Protein AF-0000000080679335 (afdb_homodimer)

Radius of gyration: 24.08 Å; Cα contacts (8 Å, |Δi|>4): 1060; chains: 2; bounding box: 49×74×48 Å

InterPro domains:
  IPR001087 GDSL lipase/esterase [PF00657] (2-169)
  IPR036514 SGNH hydrolase superfamily [G3DSA:3.40.50.1110] (1-248)

Solvent-accessible surface area (backbone atoms only — not comparable to full-atom values): 25135 Å² total; per-residue (Å²): 64,39,37,40,10,13,41,78,51,6,68,8,35,49,69,65,77,92,53,30,39,57,34,41,58,33,26,26,58,38,26,61,60,49,36,40,57,76,66,60,51,91,47,80,46,58,46,7,13,51,48,10,18,23,39,43,18,28,77,47,26,68,83,44,51,1,33,38,35,35,51,51,50,44,60,71,71,49,78,72,65,63,90,64,34,40,36,37,38,35,50,46,36,67,62,42,56,71,74,70,46,78,54,61,64,58,46,48,50,32,42,50,50,42,54,48,52,53,44,66,66,46,80,46,28,37,41,36,38,38,44,66,68,74,56,34,70,24,29,44,34,64,69,37,92,59,22,69,61,48,21,52,51,46,41,50,53,47,50,50,50,43,55,50,46,49,45,51,54,64,31,74,89,76,5,53,49,65,74,26,76,59,41,46,73,45,82,44,68,46,43,65,45,46,51,63,53,33,67,87,28,38,57,70,51,45,55,69,77,84,36,65,79,71,57,90,73,52,72,80,40,30,30,21,39,40,47,78,33,47,13,21,56,37,23,44,48,43,19,53,51,52,50,53,52,58,71,75,96,63,38,36,38,11,13,40,78,50,6,66,9,34,48,69,66,76,93,54,29,38,57,33,40,57,33,26,27,57,37,25,61,60,47,36,40,57,77,66,62,48,93,48,80,45,58,47,6,13,52,49,10,17,24,39,42,18,28,76,46,28,69,82,44,51,1,31,37,34,34,50,52,50,44,59,71,72,49,79,71,64,64,90,66,34,42,37,37,37,36,50,46,36,67,61,41,55,70,72,70,48,76,56,61,64,58,45,49,49,31,44,49,52,42,54,49,52,54,43,67,66,48,79,47,29,37,40,37,39,38,44,69,69,75,56,36,71,24,28,44,33,65,69,37,92,60,23,69,61,49,21,52,51,48,43,50,53,48,50,50,47,44,53,51,47,50,45,51,55,63,32,72,91,75,5,54,49,64,75,27,79,60,41,45,74,45,79,45,67,47,43,66,45,46,50,64,53,32,68,88,27,38,56,68,52,45,55,68,79,83,36,65,80,71,56,91,72,50,70,80,41,30,30,20,40,40,47,77,33,49,13,20,57,36,23,46,46,42,18,51,50,52,52,53,54,58,70,77,97

Nearest PDB structures (foldseek):
  8a26-assembly1_A  TM=7.299E-01  e=2.353E-10  Legionella pneumophila str. Corby
  8h09-assembly2_B  TM=7.704E-01  e=4.390E-09  Vibrio alginolyticus
  8h0b-assembly2_B  TM=7.743E-01  e=4.924E-09  Vibrio alginolyticus
  2o14-assembly1_A  TM=6.508E-01  e=1.582E-03  Bacillus subtilis
  1tml-assembly1_A  TM=4.093E-01  e=1.161E+00  Thermobifida fusca

Structure (mmCIF, N/CA/C/O backbone):
data_AF-0000000080679335-model_v1
#
loop_
_entity.id
_entity.type
_entity.pdbx_description
1 polymer 'SGNH hydrolase-type esterase domain-containing protein'
#
loop_
_atom_site.group_PDB
_atom_site.id
_atom_site.type_symbol
_atom_site.label_atom_id
_atom_site.label_alt_id
_atom_site.label_comp_id
_atom_site.label_asym_id
_atom_site.label_entity_id
_atom_site.label_seq_id
_atom_site.pdbx_PDB_ins_code
_atom_site.Cartn_x
_atom_site.Cartn_y
_atom_site.Cartn_z
_atom_site.occupancy
_atom_site.B_iso_or_equiv
_atom_site.auth_seq_id
_atom_site.auth_comp_id
_atom_site.auth_asym_id
_atom_site.auth_atom_id
_atom_site.pdbx_PDB_model_num
ATOM 1 N N . MET A 1 1 ? -13.797 -15.359 -1.542 1 93.44 1 MET A N 1
ATOM 2 C CA . MET A 1 1 ? -12.633 -15.484 -2.408 1 93.44 1 MET A CA 1
ATOM 3 C C . MET A 1 1 ? -11.359 -15.672 -1.584 1 93.44 1 MET A C 1
ATOM 5 O O . MET A 1 1 ? -11.133 -14.953 -0.614 1 93.44 1 MET A O 1
ATOM 9 N N . VAL A 1 2 ? -10.617 -16.672 -2.004 1 93.31 2 VAL A N 1
ATOM 10 C CA . VAL A 1 2 ? -9.344 -16.953 -1.358 1 93.31 2 VAL A CA 1
ATOM 11 C C . VAL A 1 2 ? -8.211 -16.891 -2.387 1 93.31 2 VAL A C 1
ATOM 13 O O . VAL A 1 2 ? -8.336 -17.453 -3.48 1 93.31 2 VAL A O 1
ATOM 16 N N . VAL A 1 3 ? -7.137 -16.203 -1.982 1 95.5 3 VAL A N 1
ATOM 17 C CA . VAL A 1 3 ? -6.039 -16 -2.922 1 95.5 3 VAL A CA 1
ATOM 18 C C . VAL A 1 3 ? -4.734 -16.531 -2.311 1 95.5 3 VAL A C 1
ATOM 20 O O . VAL A 1 3 ? -4.473 -16.312 -1.125 1 95.5 3 VAL A O 1
ATOM 23 N N . PHE A 1 4 ? -3.971 -17.219 -3.129 1 95.44 4 PHE A N 1
ATOM 24 C CA . PHE A 1 4 ? -2.623 -17.656 -2.783 1 95.44 4 PHE A CA 1
ATOM 25 C C . PHE A 1 4 ? -1.606 -17.125 -3.781 1 95.44 4 PHE A C 1
ATOM 27 O O . PHE A 1 4 ? -1.922 -16.938 -4.961 1 95.44 4 PHE A O 1
ATOM 34 N N . GLY A 1 5 ? -0.437 -16.891 -3.168 1 95.62 5 GLY A N 1
ATOM 35 C CA . GLY A 1 5 ? 0.541 -16.406 -4.129 1 95.62 5 GLY A CA 1
ATOM 36 C C . GLY A 1 5 ? 1.777 -15.82 -3.48 1 95.62 5 GLY A C 1
ATOM 37 O O . GLY A 1 5 ? 2.074 -16.109 -2.318 1 95.62 5 GLY A O 1
ATOM 38 N N . ASP A 1 6 ? 2.5 -15.086 -4.312 1 95 6 ASP A N 1
ATOM 39 C CA . ASP A 1 6 ? 3.754 -14.484 -3.875 1 95 6 ASP A CA 1
ATOM 40 C C . ASP A 1 6 ? 3.646 -12.961 -3.83 1 95 6 ASP A C 1
ATOM 42 O O . ASP A 1 6 ? 2.611 -12.422 -3.438 1 95 6 ASP A O 1
ATOM 46 N N . SER A 1 7 ? 4.73 -12.219 -4.188 1 94.69 7 SER A N 1
ATOM 47 C CA . SER A 1 7 ? 4.797 -10.766 -4.094 1 94.69 7 SER A CA 1
ATOM 48 C C . SER A 1 7 ? 3.748 -10.109 -4.984 1 94.69 7 SER A C 1
ATOM 50 O O . SER A 1 7 ? 3.252 -9.023 -4.668 1 94.69 7 SER A O 1
ATOM 52 N N . LEU A 1 8 ? 3.441 -10.773 -6.055 1 95.5 8 LEU A N 1
ATOM 53 C CA . LEU A 1 8 ? 2.48 -10.211 -6.996 1 95.5 8 LEU A CA 1
ATOM 54 C C . LEU A 1 8 ? 1.104 -10.078 -6.352 1 95.5 8 LEU A C 1
ATOM 56 O O . LEU A 1 8 ? 0.37 -9.125 -6.633 1 95.5 8 LEU A O 1
ATOM 60 N N . SER A 1 9 ? 0.766 -11 -5.469 1 96.69 9 SER A N 1
ATOM 61 C CA . SER A 1 9 ? -0.589 -11.102 -4.938 1 96.69 9 SER A CA 1
ATOM 62 C C . SER A 1 9 ? -0.661 -10.594 -3.502 1 96.69 9 SER A C 1
ATOM 64 O O . SER A 1 9 ? -1.751 -10.398 -2.959 1 96.69 9 SER A O 1
ATOM 66 N N . ASP A 1 10 ? 0.49 -10.359 -2.877 1 96.38 10 ASP A N 1
ATOM 67 C CA . ASP A 1 10 ? 0.544 -9.914 -1.486 1 96.38 10 ASP A CA 1
ATOM 68 C C . ASP A 1 10 ? -0.109 -8.547 -1.318 1 96.38 10 ASP A C 1
ATOM 70 O O . ASP A 1 10 ? 0.301 -7.574 -1.957 1 96.38 10 ASP A O 1
ATOM 74 N N . ASP A 1 11 ? -1.099 -8.492 -0.482 1 95.25 11 ASP A N 1
ATOM 75 C CA . ASP A 1 11 ? -1.809 -7.227 -0.311 1 95.25 11 ASP A CA 1
ATOM 76 C C . ASP A 1 11 ? -1.47 -6.582 1.032 1 95.25 11 ASP A C 1
ATOM 78 O O . ASP A 1 11 ? -2.168 -5.672 1.485 1 95.25 11 ASP A O 1
ATOM 82 N N . GLY A 1 12 ? -0.423 -7.062 1.676 1 94.38 12 GLY A N 1
ATOM 83 C CA . GLY A 1 12 ? 0.046 -6.449 2.906 1 94.38 12 GLY A CA 1
ATOM 84 C C . GLY A 1 12 ? -0.64 -6.992 4.145 1 94.38 12 GLY A C 1
ATOM 85 O O . GLY A 1 12 ? -1.147 -8.117 4.137 1 94.38 12 GLY A O 1
ATOM 86 N N . VAL A 1 13 ? -0.563 -6.156 5.242 1 92.94 13 VAL A N 1
ATOM 87 C CA . VAL A 1 13 ? -1.019 -6.59 6.555 1 92.94 13 VAL A CA 1
ATOM 88 C C . VAL A 1 13 ? -2.301 -5.852 6.93 1 92.94 13 VAL A C 1
ATOM 90 O O . VAL A 1 13 ? -2.453 -4.664 6.625 1 92.94 13 VAL A O 1
ATOM 93 N N . GLU A 1 14 ? -3.188 -6.535 7.496 1 88.38 14 GLU A N 1
ATOM 94 C CA . GLU A 1 14 ? -4.344 -5.91 8.133 1 88.38 14 GLU A CA 1
ATOM 95 C C . GLU A 1 14 ? -4.125 -5.746 9.633 1 88.38 14 GLU A C 1
ATOM 97 O O . GLU A 1 14 ? -3.566 -6.633 10.289 1 88.38 14 GLU A O 1
ATOM 102 N N . ALA A 1 15 ? -4.551 -4.602 10.109 1 88.56 15 ALA A N 1
ATOM 103 C CA . ALA A 1 15 ? -4.316 -4.328 11.531 1 88.56 15 ALA A CA 1
ATOM 104 C C . ALA A 1 15 ? -5.113 -5.289 12.406 1 88.56 15 ALA A C 1
ATOM 106 O O . ALA A 1 15 ? -4.695 -5.613 13.523 1 88.56 15 ALA A O 1
ATOM 107 N N . GLU A 1 16 ? -6.324 -5.629 11.852 1 80 16 GLU A N 1
ATOM 108 C CA . GLU A 1 16 ? -7.172 -6.543 12.617 1 80 16 GLU A CA 1
ATOM 109 C C . GLU A 1 16 ? -7.402 -7.844 11.852 1 80 16 GLU A C 1
ATOM 111 O O . GLU A 1 16 ? -7.355 -7.863 1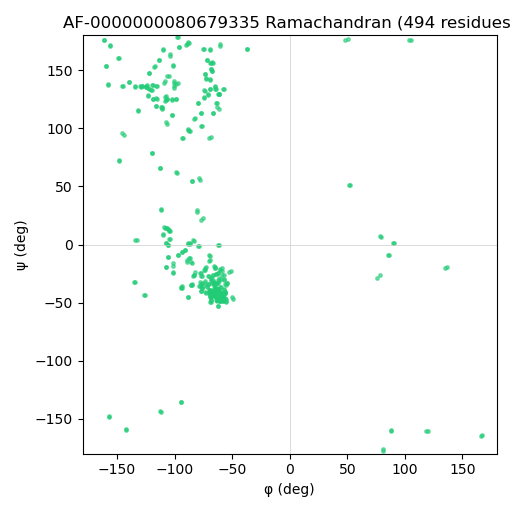0.617 1 80 16 GLU A O 1
ATOM 116 N N . GLY A 1 17 ? -7.648 -8.836 12.578 1 73 17 GLY A N 1
ATOM 117 C CA . GLY A 1 17 ? -7.93 -10.125 11.977 1 73 17 GLY A CA 1
ATOM 118 C C . GLY A 1 17 ? -6.676 -10.875 11.562 1 73 17 GLY A C 1
ATOM 119 O O . GLY A 1 17 ? -5.57 -10.531 11.984 1 73 17 GLY A O 1
ATOM 120 N N . GLU A 1 18 ? -6.867 -11.992 10.953 1 69.19 18 GLU A N 1
ATOM 121 C CA . GLU A 1 18 ? -5.75 -12.805 10.477 1 69.19 18 GLU A CA 1
ATOM 122 C C . GLU A 1 18 ? -5.344 -12.391 9.062 1 69.19 18 GLU A C 1
ATOM 124 O O . GLU A 1 18 ? -6.164 -12.406 8.141 1 69.19 18 GLU A O 1
ATOM 129 N N . SER A 1 19 ? -4.32 -11.609 9.047 1 74.5 19 SER A N 1
ATOM 130 C CA . SER A 1 19 ? -3.82 -11.258 7.723 1 74.5 19 SER A CA 1
ATOM 131 C C . SER A 1 19 ? -2.51 -11.977 7.418 1 74.5 19 SER A C 1
ATOM 133 O O . SER A 1 19 ? -1.817 -12.43 8.336 1 74.5 19 SER A O 1
ATOM 135 N N . HIS A 1 20 ? -2.463 -12.242 6.281 1 85.25 20 HIS A N 1
ATOM 136 C CA . HIS A 1 20 ? -1.22 -12.773 5.738 1 85.25 20 HIS A CA 1
ATOM 137 C C . HIS A 1 20 ? -0.472 -11.719 4.934 1 85.25 20 HIS A C 1
ATOM 139 O O . HIS A 1 20 ? -0.961 -10.594 4.77 1 85.25 20 HIS A O 1
ATOM 145 N N . GLY A 1 21 ? 0.753 -11.938 4.707 1 91.19 21 GLY A N 1
ATOM 146 C CA . GLY A 1 21 ? 1.54 -11.062 3.854 1 91.19 21 GLY A CA 1
ATOM 147 C C . GLY A 1 21 ? 2.49 -10.172 4.633 1 91.19 21 GLY A C 1
ATOM 148 O O . GLY A 1 21 ? 2.418 -10.102 5.859 1 91.19 21 GLY A O 1
ATOM 149 N N . PHE A 1 22 ? 3.244 -9.453 3.895 1 93.5 22 PHE A N 1
ATOM 150 C CA . PHE A 1 22 ? 4.23 -8.555 4.48 1 93.5 22 PHE A CA 1
ATOM 151 C C . PHE A 1 22 ? 4.066 -7.141 3.941 1 93.5 22 PHE A C 1
ATOM 153 O O . PHE A 1 22 ? 4.168 -6.172 4.691 1 93.5 22 PHE A O 1
ATOM 160 N N . LEU A 1 23 ? 3.867 -7.035 2.709 1 91.69 23 LEU A N 1
ATOM 161 C CA . LEU A 1 23 ? 3.91 -5.73 2.055 1 91.69 23 LEU A CA 1
ATOM 162 C C . LEU A 1 23 ? 3.129 -5.754 0.746 1 91.69 23 LEU A C 1
ATOM 164 O O . LEU A 1 23 ? 3.195 -6.73 -0.004 1 91.69 23 LEU A O 1
ATOM 168 N N . ARG A 1 24 ? 2.404 -4.672 0.555 1 90.75 24 ARG A N 1
ATOM 169 C CA . ARG A 1 24 ? 1.824 -4.438 -0.763 1 90.75 24 ARG A CA 1
ATOM 170 C C . ARG A 1 24 ? 2.875 -3.924 -1.741 1 90.75 24 ARG A C 1
ATOM 172 O O . ARG A 1 24 ? 3.217 -2.74 -1.729 1 90.75 24 ARG A O 1
ATOM 179 N N . ASN A 1 25 ? 3.387 -4.738 -2.592 1 92.81 25 ASN A N 1
ATOM 180 C CA . ASN A 1 25 ? 4.43 -4.375 -3.545 1 92.81 25 ASN A CA 1
ATOM 181 C C . ASN A 1 25 ? 3.859 -3.607 -4.734 1 92.81 25 ASN A C 1
ATOM 183 O O . ASN A 1 25 ? 4.023 -4.023 -5.883 1 92.81 25 ASN A O 1
ATOM 187 N N . CYS A 1 26 ? 3.203 -2.559 -4.465 1 95.31 26 CYS A N 1
ATOM 188 C CA . CYS A 1 26 ? 2.496 -1.779 -5.473 1 95.31 26 CYS A CA 1
ATOM 189 C C . CYS A 1 26 ? 2.24 -0.358 -4.984 1 95.31 26 CYS A C 1
ATOM 191 O O . CYS A 1 26 ? 2.266 -0.096 -3.783 1 95.31 26 CYS A O 1
ATOM 193 N N . ASN A 1 27 ? 2.102 0.609 -5.871 1 94.56 27 ASN A N 1
ATOM 194 C CA . ASN A 1 27 ? 1.777 1.986 -5.512 1 94.56 27 ASN A CA 1
ATOM 195 C C . ASN A 1 27 ? 0.286 2.156 -5.234 1 94.56 27 ASN A C 1
ATOM 197 O O . ASN A 1 27 ? -0.171 3.26 -4.93 1 94.56 27 ASN A O 1
ATOM 201 N N . GLY A 1 28 ? -0.479 1.169 -5.348 1 93.94 28 GLY A N 1
ATOM 202 C CA . GLY A 1 28 ? -1.907 1.095 -5.086 1 93.94 28 GLY A CA 1
ATOM 203 C C . GLY A 1 28 ? -2.387 -0.313 -4.789 1 93.94 28 GLY A C 1
ATOM 204 O O . GLY A 1 28 ? -1.673 -1.099 -4.16 1 93.94 28 GLY A O 1
ATOM 205 N N . LYS A 1 29 ? -3.578 -0.566 -5.16 1 94.5 29 LYS A N 1
ATOM 206 C CA . LYS A 1 29 ? -4.133 -1.896 -4.934 1 94.5 29 LYS A CA 1
ATOM 207 C C . LYS A 1 29 ? -3.443 -2.939 -5.809 1 94.5 29 LYS A C 1
ATOM 209 O O . LYS A 1 29 ? -2.951 -2.619 -6.891 1 94.5 29 LYS A O 1
ATOM 214 N N . VAL A 1 30 ? -3.398 -4.156 -5.328 1 96.56 30 VAL A N 1
ATOM 215 C CA . VAL A 1 30 ? -2.965 -5.281 -6.152 1 96.56 30 VAL A CA 1
ATOM 216 C C . VAL A 1 30 ? -4.18 -5.996 -6.734 1 96.56 30 VAL A C 1
ATOM 218 O O . VAL A 1 30 ? -5.312 -5.75 -6.312 1 96.56 30 VAL A O 1
ATOM 221 N N . TRP A 1 31 ? -3.969 -6.895 -7.652 1 97.31 31 TRP A N 1
ATOM 222 C CA . TRP A 1 31 ? -5.027 -7.434 -8.492 1 97.31 31 TRP A CA 1
ATOM 223 C C . TRP A 1 31 ? -6.078 -8.156 -7.656 1 97.31 31 TRP A C 1
ATOM 225 O O . TRP A 1 31 ? -7.277 -8.07 -7.941 1 97.31 31 TRP A O 1
ATOM 235 N N . PRO A 1 32 ? -5.703 -8.914 -6.559 1 97.19 32 PRO A N 1
ATOM 236 C CA . PRO A 1 32 ? -6.766 -9.578 -5.797 1 97.19 32 PRO A CA 1
ATOM 237 C C . PRO A 1 32 ? -7.77 -8.586 -5.211 1 97.19 32 PRO A C 1
ATOM 239 O O . PRO A 1 32 ? -8.961 -8.891 -5.133 1 97.19 32 PRO A O 1
ATOM 242 N N . GLU A 1 33 ? -7.254 -7.445 -4.785 1 95.5 33 GLU A N 1
ATOM 243 C CA . GLU A 1 33 ? -8.141 -6.438 -4.207 1 95.5 33 GLU A CA 1
ATOM 244 C C . GLU A 1 33 ? -9.141 -5.926 -5.242 1 95.5 33 GLU A C 1
ATOM 246 O O . GLU A 1 33 ? -10.32 -5.754 -4.934 1 95.5 33 GLU A O 1
ATOM 251 N N . TYR A 1 34 ? -8.664 -5.703 -6.422 1 96.81 34 TYR A N 1
ATOM 252 C CA . TYR A 1 34 ? -9.547 -5.273 -7.5 1 96.81 34 TYR A CA 1
ATOM 253 C C . TYR A 1 34 ? -10.578 -6.352 -7.824 1 96.81 34 TYR A C 1
ATOM 255 O O . TYR A 1 34 ? -11.758 -6.055 -8 1 96.81 34 TYR A O 1
ATOM 263 N N . VAL A 1 35 ? -10.117 -7.594 -7.918 1 97.69 35 VAL A N 1
ATOM 264 C CA . VAL A 1 35 ? -11.008 -8.703 -8.258 1 97.69 35 VAL A CA 1
ATOM 265 C C . VAL A 1 35 ? -12.102 -8.828 -7.203 1 97.69 35 VAL A C 1
ATOM 267 O O . VAL A 1 35 ? -13.281 -8.945 -7.535 1 97.69 35 VAL A O 1
ATOM 270 N N . ALA A 1 36 ? -11.695 -8.828 -5.961 1 96.12 36 ALA A N 1
ATOM 271 C CA . ALA A 1 36 ? -12.656 -8.945 -4.863 1 96.12 36 ALA A CA 1
ATOM 272 C C . ALA A 1 36 ? -13.711 -7.848 -4.938 1 96.12 36 ALA A C 1
ATOM 274 O O . ALA A 1 36 ? -14.898 -8.102 -4.719 1 96.12 36 ALA A O 1
ATOM 275 N N . ASN A 1 37 ? -13.273 -6.637 -5.242 1 94.44 37 ASN A N 1
ATOM 276 C CA . ASN A 1 37 ? -14.188 -5.504 -5.34 1 94.44 37 ASN A CA 1
ATOM 277 C C . ASN A 1 37 ? -15.125 -5.645 -6.535 1 94.44 37 ASN A C 1
ATOM 279 O O . ASN A 1 37 ? -16.328 -5.426 -6.406 1 94.44 37 ASN A O 1
ATOM 283 N N . MET A 1 38 ? -14.586 -5.969 -7.684 1 96.56 38 MET A N 1
ATOM 284 C CA . MET A 1 38 ? -15.367 -6.066 -8.914 1 96.56 38 MET A CA 1
ATOM 285 C C . MET A 1 38 ? -16.422 -7.16 -8.797 1 96.56 38 MET A C 1
ATOM 287 O O . MET A 1 38 ? -17.516 -7.027 -9.344 1 96.56 38 MET A O 1
ATOM 291 N N . LEU A 1 39 ? -16.062 -8.203 -8.062 1 96.06 39 LEU A N 1
ATOM 292 C CA . LEU A 1 39 ? -16.984 -9.328 -7.918 1 96.06 39 LEU A CA 1
ATOM 293 C C . LEU A 1 39 ? -17.875 -9.141 -6.691 1 96.06 39 LEU A C 1
ATOM 295 O O . LEU A 1 39 ? -18.75 -9.961 -6.434 1 96.06 39 LEU A O 1
ATOM 299 N N . GLU A 1 40 ? -17.594 -8.094 -5.957 1 94.06 40 GLU A N 1
ATOM 300 C CA . GLU A 1 40 ? -18.328 -7.832 -4.727 1 94.06 40 GLU A CA 1
ATOM 301 C C . GLU A 1 40 ? -18.344 -9.055 -3.818 1 94.06 40 GLU A C 1
ATOM 303 O O . GLU A 1 40 ? -19.406 -9.484 -3.355 1 94.06 40 GLU A O 1
ATOM 308 N N . CYS A 1 41 ? -17.172 -9.57 -3.598 1 92.06 41 CYS A N 1
ATOM 309 C CA . CYS A 1 41 ? -17.031 -10.766 -2.766 1 92.06 41 CYS A CA 1
ATOM 310 C C . CYS A 1 41 ? -17.453 -10.477 -1.332 1 92.06 41 CYS A C 1
ATOM 312 O O . CYS A 1 41 ? -17.109 -9.445 -0.768 1 92.06 41 CYS A O 1
ATOM 314 N N . GLU A 1 42 ? -18.25 -11.383 -0.767 1 88.81 42 GLU A N 1
ATOM 315 C CA . GLU A 1 42 ? -18.688 -11.25 0.62 1 88.81 42 GLU A CA 1
ATOM 316 C C . GLU A 1 42 ? -17.516 -11.383 1.583 1 88.81 42 GLU A C 1
ATOM 318 O O . GLU A 1 42 ? -17.438 -10.656 2.578 1 88.81 42 GLU A O 1
ATOM 323 N N . ARG A 1 43 ? -16.703 -12.383 1.188 1 90.06 43 ARG A N 1
ATOM 324 C CA . ARG A 1 43 ? -15.492 -12.625 1.978 1 90.06 43 ARG A CA 1
ATOM 325 C C . ARG A 1 43 ? -14.258 -12.688 1.087 1 90.06 43 ARG A C 1
ATOM 327 O O . ARG A 1 43 ? -14.305 -13.25 -0.009 1 90.06 43 ARG A O 1
ATOM 334 N N . TYR A 1 44 ? -13.211 -12.016 1.564 1 91.94 44 TYR A N 1
ATOM 335 C CA . TYR A 1 44 ? -11.938 -11.969 0.864 1 91.94 44 TYR A CA 1
ATOM 336 C C . TYR A 1 44 ? -10.781 -12.281 1.809 1 91.94 44 TYR A C 1
ATOM 338 O O . TYR A 1 44 ? -10.578 -11.578 2.801 1 91.94 44 TYR A O 1
ATOM 346 N N . LEU A 1 45 ? -10.117 -13.445 1.479 1 91.44 45 LEU A N 1
ATOM 347 C CA . LEU A 1 45 ? -8.938 -13.852 2.244 1 91.44 45 LEU A CA 1
ATOM 348 C C . LEU A 1 45 ? -7.707 -13.922 1.352 1 91.44 45 LEU A C 1
ATOM 350 O O . LEU A 1 45 ? -7.723 -14.594 0.319 1 91.44 45 LEU A O 1
ATOM 354 N N . ASN A 1 46 ? -6.711 -13.227 1.748 1 94.75 46 ASN A N 1
ATOM 355 C CA . ASN A 1 46 ? -5.445 -13.242 1.026 1 94.75 46 ASN A CA 1
ATOM 356 C C . ASN A 1 46 ? -4.348 -13.93 1.838 1 94.75 46 ASN A C 1
ATOM 358 O O . ASN A 1 46 ? -3.982 -13.453 2.916 1 94.75 46 ASN A O 1
ATOM 362 N N . TYR A 1 47 ? -3.84 -15 1.294 1 93.94 47 TYR A N 1
ATOM 363 C CA . TYR A 1 47 ? -2.82 -15.781 1.983 1 93.94 47 TYR A CA 1
ATOM 364 C C . TYR A 1 47 ? -1.442 -15.539 1.379 1 93.94 47 TYR A C 1
ATOM 366 O O . TYR A 1 47 ? -0.463 -16.172 1.773 1 93.94 47 TYR A O 1
ATOM 374 N N . ALA A 1 48 ? -1.356 -14.641 0.447 1 95.69 48 ALA A N 1
ATOM 375 C CA . ALA A 1 48 ? -0.109 -14.445 -0.287 1 95.69 48 ALA A CA 1
ATOM 376 C C . ALA A 1 48 ? 0.933 -13.742 0.578 1 95.69 48 ALA A C 1
ATOM 378 O O . ALA A 1 48 ? 0.593 -12.883 1.396 1 95.69 48 ALA A O 1
ATOM 379 N N . TYR A 1 49 ? 2.199 -14.109 0.352 1 95.75 49 TYR A N 1
ATOM 380 C CA . TYR A 1 49 ? 3.334 -13.5 1.037 1 95.75 49 TYR A CA 1
ATOM 381 C C . TYR A 1 49 ? 4.387 -13.039 0.04 1 95.75 49 TYR A C 1
ATOM 383 O O . TYR A 1 49 ? 4.715 -13.75 -0.909 1 95.75 49 TYR A O 1
ATOM 391 N N . SER A 1 50 ? 4.875 -11.852 0.318 1 95.25 50 SER A N 1
ATOM 392 C CA . SER A 1 50 ? 6.047 -11.414 -0.432 1 95.25 50 SER A CA 1
ATOM 393 C C . SER A 1 50 ? 7.234 -12.336 -0.193 1 95.25 50 SER A C 1
ATOM 395 O O . SER A 1 50 ? 7.543 -12.68 0.951 1 95.25 50 SER A O 1
ATOM 397 N N . GLY A 1 51 ? 7.863 -12.805 -1.302 1 92.88 51 GLY A N 1
ATOM 398 C CA . GLY A 1 51 ? 9.023 -13.672 -1.214 1 92.88 51 GLY A CA 1
ATOM 399 C C . GLY A 1 51 ? 8.664 -15.148 -1.189 1 92.88 51 GLY A C 1
ATOM 400 O O . GLY A 1 51 ? 9.547 -16 -1.154 1 92.88 51 GLY A O 1
ATOM 401 N N . ALA A 1 52 ? 7.414 -15.438 -1.268 1 94.38 52 ALA A N 1
ATOM 402 C CA . ALA A 1 52 ? 6.973 -16.828 -1.196 1 94.38 52 ALA A CA 1
ATOM 403 C C . ALA A 1 52 ? 7.543 -17.641 -2.354 1 94.38 52 ALA A C 1
ATOM 405 O O . ALA A 1 52 ? 7.414 -17.266 -3.516 1 94.38 52 ALA A O 1
ATOM 406 N N . LYS A 1 53 ? 8.141 -18.766 -2.014 1 92.81 53 LYS A N 1
ATOM 407 C CA . LYS A 1 53 ? 8.523 -19.75 -3.012 1 92.81 53 LYS A CA 1
ATOM 408 C C . LYS A 1 53 ? 7.379 -20.734 -3.291 1 92.81 53 LYS A C 1
ATOM 410 O O . LYS A 1 53 ? 6.312 -20.625 -2.68 1 92.81 53 LYS A O 1
ATOM 415 N N . SER A 1 54 ? 7.562 -21.578 -4.242 1 92.94 54 SER A N 1
ATOM 416 C CA . SER A 1 54 ? 6.512 -22.531 -4.629 1 92.94 54 SER A CA 1
ATOM 417 C C . SER A 1 54 ? 6.254 -23.547 -3.527 1 92.94 54 SER A C 1
ATOM 419 O O . SER A 1 54 ? 5.141 -24.062 -3.398 1 92.94 54 SER A O 1
ATOM 421 N N . GLY A 1 55 ? 7.254 -23.797 -2.711 1 92.06 55 GLY A N 1
ATOM 422 C CA . GLY A 1 55 ? 7.164 -24.812 -1.676 1 92.06 55 GLY A CA 1
ATOM 423 C C . GLY A 1 55 ? 6.734 -24.25 -0.33 1 92.06 55 GLY A C 1
ATOM 424 O O . GLY A 1 55 ? 5.809 -23.453 -0.254 1 92.06 55 GLY A O 1
ATOM 425 N N . ILE A 1 56 ? 7.445 -24.703 0.708 1 93.88 56 ILE A N 1
ATOM 426 C CA . ILE A 1 56 ? 7.09 -24.359 2.078 1 93.88 56 ILE A CA 1
ATOM 427 C C . ILE A 1 56 ? 7.719 -23.016 2.447 1 93.88 56 ILE A C 1
ATOM 429 O O . ILE A 1 56 ? 7.094 -22.188 3.125 1 93.88 56 ILE A O 1
ATOM 433 N N . GLY A 1 57 ? 8.844 -22.75 1.947 1 92.38 57 GLY A N 1
ATOM 434 C CA . GLY A 1 57 ? 9.656 -21.672 2.459 1 92.38 57 GLY A CA 1
ATOM 435 C C . GLY A 1 57 ? 9.523 -20.391 1.654 1 92.38 57 GLY A C 1
ATOM 436 O O . GLY A 1 57 ? 8.773 -20.344 0.678 1 92.38 57 GLY A O 1
ATOM 437 N N . ASN A 1 58 ? 10.266 -19.391 2.16 1 93.38 58 ASN A N 1
ATOM 438 C CA . ASN A 1 58 ? 10.406 -18.062 1.583 1 93.38 58 ASN A CA 1
ATOM 439 C C . ASN A 1 58 ? 11.812 -17.844 1.019 1 93.38 58 ASN A C 1
ATOM 441 O O . ASN A 1 58 ? 12.711 -18.641 1.252 1 93.38 58 ASN A O 1
ATOM 445 N N . PHE A 1 59 ? 11.961 -16.812 0.292 1 91.75 59 PHE A N 1
ATOM 446 C CA . PHE A 1 59 ? 13.266 -16.5 -0.271 1 91.75 59 PHE A CA 1
ATOM 447 C C . PHE A 1 59 ? 14.289 -16.266 0.833 1 91.75 59 PHE A C 1
ATOM 449 O O . PHE A 1 59 ? 15.461 -16.625 0.683 1 91.75 59 PHE A O 1
ATOM 456 N N . TYR A 1 60 ? 13.773 -15.789 1.99 1 93.06 60 TYR A N 1
ATOM 457 C CA . TYR A 1 60 ? 14.703 -15.328 3.02 1 93.06 60 TYR A CA 1
ATOM 458 C C . TYR A 1 60 ? 14.758 -16.312 4.18 1 93.06 60 TYR A C 1
ATOM 460 O O . TYR A 1 60 ? 15.664 -16.266 5.012 1 93.06 60 TYR A O 1
ATOM 468 N N . PHE A 1 61 ? 13.766 -17.141 4.289 1 93.06 61 PHE A N 1
ATOM 469 C CA . PHE A 1 61 ? 13.711 -18.156 5.344 1 93.06 61 PHE A CA 1
ATOM 470 C C . PHE A 1 61 ? 12.969 -19.391 4.871 1 93.06 61 PHE A C 1
ATOM 472 O O . PHE A 1 61 ? 12.109 -19.312 3.992 1 93.06 61 PHE A O 1
ATOM 479 N N . ASP A 1 62 ? 13.148 -20.484 5.492 1 91.75 62 ASP A N 1
ATOM 480 C CA . ASP A 1 62 ? 12.742 -21.75 4.898 1 91.75 62 ASP A CA 1
ATOM 481 C C . ASP A 1 62 ? 11.5 -22.312 5.602 1 91.75 62 ASP A C 1
ATOM 483 O O . ASP A 1 62 ? 10.898 -23.281 5.133 1 91.75 62 ASP A O 1
ATOM 487 N N . SER A 1 63 ? 10.961 -21.656 6.543 1 93.19 63 SER A N 1
ATOM 488 C CA . SER A 1 63 ? 10.078 -22.359 7.473 1 93.19 63 SER A CA 1
ATOM 489 C C . SER A 1 63 ? 8.617 -22.109 7.141 1 93.19 63 SER A C 1
ATOM 491 O O . SER A 1 63 ? 7.738 -22.875 7.559 1 93.19 63 SER A O 1
ATOM 493 N N . PHE A 1 64 ? 8.344 -21 6.488 1 95.12 64 PHE A N 1
ATOM 494 C CA . PHE A 1 64 ? 6.934 -20.734 6.234 1 95.12 64 PHE A CA 1
ATOM 495 C C . PHE A 1 64 ? 6.766 -19.719 5.117 1 95.12 64 PHE A C 1
ATOM 497 O O . PHE A 1 64 ? 7.75 -19.281 4.516 1 95.12 64 PHE A O 1
ATOM 504 N N . SER A 1 65 ? 5.508 -19.469 4.75 1 95 65 SER A N 1
ATOM 505 C CA . SER A 1 65 ? 4.965 -18.406 3.906 1 95 65 SER A CA 1
ATOM 506 C C . SER A 1 65 ? 5.027 -18.781 2.432 1 95 65 SER A C 1
ATOM 508 O O . SER A 1 65 ? 4.523 -18.047 1.575 1 95 65 SER A O 1
ATOM 510 N N . GLY A 1 66 ? 5.742 -19.938 2.066 1 94.94 66 GLY A N 1
ATOM 511 C CA . GLY A 1 66 ? 5.652 -20.391 0.684 1 94.94 66 GLY A CA 1
ATOM 512 C C . GLY A 1 66 ? 4.234 -20.734 0.257 1 94.94 66 GLY A C 1
ATOM 513 O O . GLY A 1 66 ? 3.328 -20.781 1.089 1 94.94 66 GLY A O 1
ATOM 514 N N . VAL A 1 67 ? 4.035 -20.969 -1.018 1 95.06 67 VAL A N 1
ATOM 515 C CA . VAL A 1 67 ? 2.686 -21.188 -1.534 1 95.06 67 VAL A CA 1
ATOM 516 C C . VAL A 1 67 ? 2.113 -22.484 -0.983 1 95.06 67 VAL A C 1
ATOM 518 O O . VAL A 1 67 ? 0.944 -22.547 -0.592 1 95.06 67 VAL A O 1
ATOM 521 N N . GLN A 1 68 ? 2.926 -23.5 -0.936 1 93.88 68 GLN A N 1
ATOM 522 C CA . GLN A 1 68 ? 2.463 -24.766 -0.35 1 93.88 68 GLN A CA 1
ATOM 523 C C . GLN A 1 68 ? 2.09 -24.578 1.119 1 93.88 68 GLN A C 1
ATOM 525 O O . GLN A 1 68 ? 1.089 -25.125 1.584 1 93.88 68 GLN A O 1
ATOM 530 N N . TRP A 1 69 ? 2.908 -23.859 1.849 1 94.56 69 TRP A N 1
ATOM 531 C CA . TRP A 1 69 ? 2.611 -23.562 3.248 1 94.56 69 TRP A CA 1
ATOM 532 C C . TRP A 1 69 ? 1.277 -22.844 3.385 1 94.56 69 TRP A C 1
ATOM 534 O O . TRP A 1 69 ? 0.485 -23.141 4.277 1 94.56 69 TRP A O 1
ATOM 544 N N . GLN A 1 70 ? 1.047 -21.844 2.504 1 94.31 70 GLN A N 1
ATOM 545 C CA . GLN A 1 70 ? -0.195 -21.078 2.506 1 94.31 70 GLN A CA 1
ATOM 546 C C . GLN A 1 70 ? -1.406 -21.984 2.371 1 94.31 70 GLN A C 1
ATOM 548 O O . GLN A 1 70 ? -2.369 -21.875 3.133 1 94.31 70 GLN A O 1
ATOM 553 N N . ILE A 1 71 ? -1.346 -22.875 1.49 1 91.75 71 ILE A N 1
ATOM 554 C CA . ILE A 1 71 ? -2.451 -23.797 1.228 1 91.75 71 ILE A CA 1
ATOM 555 C C . ILE A 1 71 ? -2.654 -24.719 2.428 1 91.75 71 ILE A C 1
ATOM 557 O O . ILE A 1 71 ? -3.787 -24.953 2.854 1 91.75 71 ILE A O 1
ATOM 561 N N . ASN A 1 72 ? -1.502 -25.188 2.943 1 90.88 72 ASN A N 1
ATOM 562 C CA . ASN A 1 72 ? -1.598 -26.031 4.129 1 90.88 72 ASN A CA 1
ATOM 563 C C . ASN A 1 72 ? -2.289 -25.312 5.281 1 90.88 72 ASN A C 1
ATOM 565 O O . ASN A 1 72 ? -3.121 -25.891 5.977 1 90.88 72 ASN A O 1
ATOM 569 N N . GLN A 1 73 ? -1.955 -24.094 5.43 1 90.19 73 GLN A N 1
ATOM 570 C CA . GLN A 1 73 ? -2.576 -23.297 6.48 1 90.19 73 GLN A CA 1
ATOM 571 C C . GLN A 1 73 ? -4.07 -23.125 6.23 1 90.19 73 GLN A C 1
ATOM 573 O O . GLN A 1 73 ? -4.875 -23.219 7.16 1 90.19 73 GLN A O 1
ATOM 578 N N . PHE A 1 74 ? -4.379 -22.844 5.035 1 88.88 74 PHE A N 1
ATOM 579 C CA . PHE A 1 74 ? -5.777 -22.656 4.656 1 88.88 74 PHE A CA 1
ATOM 580 C C . PHE A 1 74 ? -6.578 -23.938 4.906 1 88.88 74 PHE A C 1
ATOM 582 O O . PHE A 1 74 ? -7.672 -23.875 5.473 1 88.88 74 PHE A O 1
ATOM 589 N N . LEU A 1 75 ? -6.031 -25.016 4.488 1 84.5 75 LEU A N 1
ATOM 590 C CA . LEU A 1 75 ? -6.734 -26.297 4.598 1 84.5 75 LEU A CA 1
ATOM 591 C C . LEU A 1 75 ? -6.867 -26.719 6.055 1 84.5 75 LEU A C 1
ATOM 593 O O . LEU A 1 75 ? -7.836 -27.391 6.426 1 84.5 75 LEU A O 1
ATOM 597 N N . THR A 1 76 ? -5.961 -26.312 6.84 1 83.19 76 THR A N 1
ATOM 598 C CA . THR A 1 76 ? -6.004 -26.641 8.258 1 83.19 76 THR A CA 1
ATOM 599 C C . THR A 1 76 ? -7.031 -25.781 8.984 1 83.19 76 THR A C 1
ATOM 601 O O . THR A 1 76 ? -7.73 -26.25 9.883 1 83.19 76 THR A O 1
ATOM 604 N N . ASN A 1 77 ? -7.121 -24.531 8.586 1 76.06 77 ASN A N 1
ATOM 605 C CA . ASN A 1 77 ? -7.934 -23.578 9.328 1 76.06 77 ASN A CA 1
ATOM 606 C C . ASN A 1 77 ? -9.352 -23.484 8.766 1 76.06 77 ASN A C 1
ATOM 608 O O . ASN A 1 77 ? -10.258 -23 9.438 1 76.06 77 ASN A O 1
ATOM 612 N N . ASN A 1 78 ? -9.469 -23.609 7.434 1 64.75 78 ASN A N 1
ATOM 613 C CA . ASN A 1 78 ? -10.75 -23.281 6.812 1 64.75 78 ASN A CA 1
ATOM 614 C C . ASN A 1 78 ? -11.422 -24.531 6.242 1 64.75 78 ASN A C 1
ATOM 616 O O . ASN A 1 78 ? -11.523 -24.688 5.023 1 64.75 78 ASN A O 1
ATOM 620 N N . LYS A 1 79 ? -11.805 -25.438 7.117 1 56.22 79 LYS A N 1
ATOM 621 C CA . LYS A 1 79 ? -12.531 -26.625 6.691 1 56.22 79 LYS A CA 1
ATOM 622 C C . LYS A 1 79 ? -13.836 -26.25 5.988 1 56.22 79 LYS A C 1
ATOM 624 O O . LYS A 1 79 ? -14.438 -27.078 5.305 1 56.22 79 LYS A O 1
ATOM 629 N N . PHE A 1 80 ? -14.258 -25.047 6.316 1 55.44 80 PHE A N 1
ATOM 630 C CA . PHE A 1 80 ? -15.609 -24.875 5.785 1 55.44 80 PHE A CA 1
ATOM 631 C C . PHE A 1 80 ? -15.656 -23.703 4.809 1 55.44 80 PHE A C 1
ATOM 633 O O . PHE A 1 80 ? -15.461 -22.562 5.203 1 55.44 80 PHE A O 1
ATOM 640 N N . LEU A 1 81 ? -15.172 -23.969 3.547 1 62.59 81 LEU A N 1
ATOM 641 C CA . LEU A 1 81 ? -15.391 -22.984 2.5 1 62.59 81 LEU A CA 1
ATOM 642 C C . LEU A 1 81 ? -16.875 -22.844 2.195 1 62.59 81 LEU A C 1
ATOM 644 O O . LEU A 1 81 ? -17.656 -23.781 2.381 1 62.59 81 LEU A O 1
ATOM 648 N N . SER A 1 82 ? -17.312 -21.625 2.059 1 64.31 82 SER A N 1
ATOM 649 C CA . SER A 1 82 ? -18.672 -21.328 1.633 1 64.31 82 SER A CA 1
ATOM 650 C C . SER A 1 82 ? -19.141 -22.328 0.57 1 64.31 82 SER A C 1
ATOM 652 O O . SER A 1 82 ? -18.344 -23.094 0.035 1 64.31 82 SER A O 1
ATOM 654 N N . ASP A 1 83 ? -20.422 -22.25 0.343 1 69.56 83 ASP A N 1
ATOM 655 C CA . ASP A 1 83 ? -21.094 -23.156 -0.582 1 69.56 83 ASP A CA 1
ATOM 656 C C . ASP A 1 83 ? -20.531 -23.016 -1.996 1 69.56 83 ASP A C 1
ATOM 658 O O . ASP A 1 83 ? -20.578 -23.969 -2.787 1 69.56 83 ASP A O 1
ATOM 662 N N . ASP A 1 84 ? -19.875 -21.828 -2.295 1 83.31 84 ASP A N 1
ATOM 663 C CA . ASP A 1 84 ? -19.328 -21.703 -3.645 1 83.31 84 ASP A CA 1
ATOM 664 C C . ASP A 1 84 ? -18.062 -20.844 -3.648 1 83.31 84 ASP A C 1
ATOM 666 O O . ASP A 1 84 ? -18.031 -19.766 -4.238 1 83.31 84 ASP A O 1
ATOM 670 N N . PRO A 1 85 ? -17.016 -21.438 -3.121 1 89 85 PRO A N 1
ATOM 671 C CA . PRO A 1 85 ? -15.797 -20.641 -2.992 1 89 85 PRO A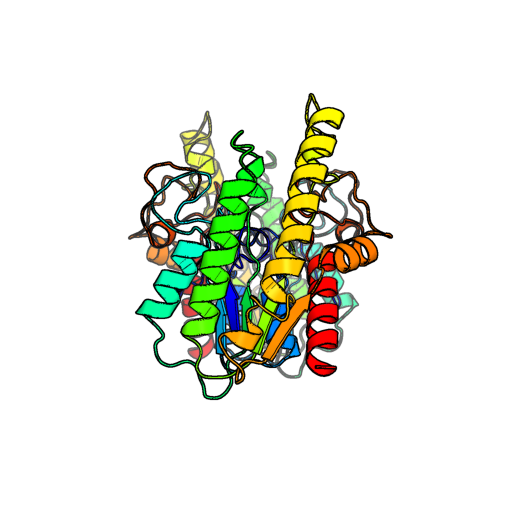 CA 1
ATOM 672 C C . PRO A 1 85 ? -15.109 -20.391 -4.332 1 89 85 PRO A C 1
ATOM 674 O O . PRO A 1 85 ? -15.164 -21.25 -5.223 1 89 85 PRO A O 1
ATOM 677 N N . LEU A 1 86 ? -14.555 -19.203 -4.469 1 93.81 86 LEU A N 1
ATOM 678 C CA . LEU A 1 86 ? -13.609 -18.875 -5.531 1 93.81 86 LEU A CA 1
ATOM 679 C C . LEU A 1 86 ? -12.18 -18.875 -5.004 1 93.81 86 LEU A C 1
ATOM 681 O O . LEU A 1 86 ? -11.82 -18.031 -4.18 1 93.81 86 LEU A O 1
ATOM 685 N N . VAL A 1 87 ? -11.445 -19.859 -5.469 1 93.5 87 VAL A N 1
ATOM 686 C CA . VAL A 1 87 ? -10.039 -19.953 -5.09 1 93.5 87 VAL A CA 1
ATOM 687 C C . VAL A 1 87 ? -9.156 -19.578 -6.273 1 93.5 87 VAL A C 1
ATOM 689 O O . VAL A 1 87 ? -9.289 -20.141 -7.363 1 93.5 87 VAL A O 1
ATOM 692 N N . ILE A 1 88 ? -8.32 -18.625 -6.047 1 95.81 88 ILE A N 1
ATOM 693 C CA . ILE A 1 88 ? -7.379 -18.219 -7.09 1 95.81 88 ILE A CA 1
ATOM 694 C C . ILE A 1 88 ? -5.949 -18.5 -6.633 1 95.81 88 ILE A C 1
ATOM 696 O O . ILE A 1 88 ? -5.492 -17.953 -5.625 1 95.81 88 ILE A O 1
ATOM 700 N N . LEU A 1 89 ? -5.312 -19.328 -7.371 1 94.56 89 LEU A N 1
ATOM 701 C CA . LEU A 1 89 ? -3.951 -19.75 -7.062 1 94.56 89 LEU A CA 1
ATOM 702 C C . LEU A 1 89 ? -2.955 -19.125 -8.031 1 94.56 89 LEU A C 1
ATOM 704 O O . LEU A 1 89 ? -2.904 -19.516 -9.203 1 94.56 89 LEU A O 1
ATOM 708 N N . GLN A 1 90 ? -2.281 -18.188 -7.52 1 91.44 90 GLN A N 1
ATOM 709 C CA . GLN A 1 90 ? -1.085 -17.734 -8.211 1 91.44 90 GLN A CA 1
ATOM 710 C C . GLN A 1 90 ? 0.142 -18.531 -7.797 1 91.44 90 GLN A C 1
ATOM 712 O O . GLN A 1 90 ? 0.578 -18.453 -6.645 1 91.44 90 GLN A O 1
ATOM 717 N N . THR A 1 91 ? 0.581 -19.484 -8.477 1 74.25 91 THR A N 1
ATOM 718 C CA . THR A 1 91 ? 1.468 -20.594 -8.141 1 74.25 91 THR A CA 1
ATOM 719 C C . THR A 1 91 ? 2.842 -20.078 -7.719 1 74.25 91 THR A C 1
ATOM 7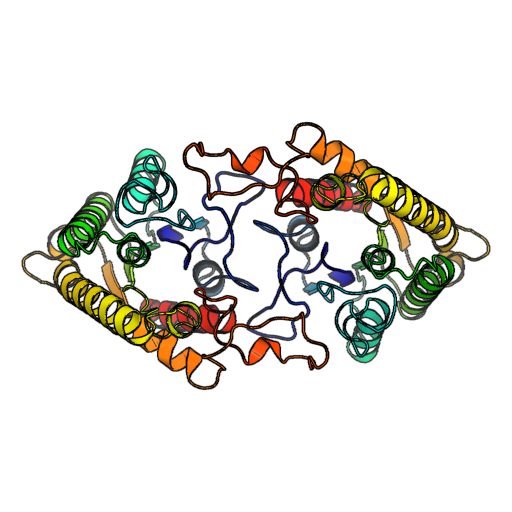21 O O . THR A 1 91 ? 3.582 -20.766 -7.02 1 74.25 91 THR A O 1
ATOM 724 N N . GLY A 1 92 ? 3.08 -18.922 -7.703 1 70.38 92 GLY A N 1
ATOM 725 C CA . GLY A 1 92 ? 4.426 -18.516 -7.344 1 70.38 92 GLY A CA 1
ATOM 726 C C . GLY A 1 92 ? 5.504 -19.234 -8.125 1 70.38 92 GLY A C 1
ATOM 727 O O . GLY A 1 92 ? 5.203 -20.109 -8.945 1 70.38 92 GLY A O 1
ATOM 728 N N . GLY A 1 93 ? 6.898 -18.922 -7.965 1 67.19 93 GLY A N 1
ATOM 729 C CA . GLY A 1 93 ? 7.961 -19.688 -8.602 1 67.19 93 GLY A CA 1
ATOM 730 C C . GLY A 1 93 ? 9.016 -18.797 -9.242 1 67.19 93 GLY A C 1
ATOM 731 O O . GLY A 1 93 ? 10.18 -19.203 -9.367 1 67.19 93 GLY A O 1
ATOM 732 N N . THR A 1 94 ? 8.539 -17.672 -9.43 1 80.94 94 THR A N 1
ATOM 733 C CA . THR A 1 94 ? 9.508 -16.797 -10.078 1 80.94 94 THR A CA 1
ATOM 734 C C . THR A 1 94 ? 10.719 -16.562 -9.18 1 80.94 94 THR A C 1
ATOM 736 O O . THR A 1 94 ? 11.867 -16.656 -9.633 1 80.94 94 THR A O 1
ATOM 739 N N . ILE A 1 95 ? 10.398 -16.438 -7.961 1 86.06 95 ILE A N 1
ATOM 740 C CA . ILE A 1 95 ? 11.477 -16.109 -7.031 1 86.06 95 ILE A CA 1
ATOM 741 C C . ILE A 1 95 ? 12.352 -17.344 -6.797 1 86.06 95 ILE A C 1
ATOM 743 O O . ILE A 1 95 ? 13.5 -17.219 -6.367 1 86.06 95 ILE A O 1
ATOM 747 N N . ASP A 1 96 ? 11.789 -18.562 -7.051 1 87.56 96 ASP A N 1
ATOM 748 C CA . ASP A 1 96 ? 12.578 -19.781 -6.973 1 87.56 96 ASP A CA 1
ATOM 749 C C . ASP A 1 96 ? 13.781 -19.719 -7.906 1 87.56 96 ASP A C 1
ATOM 751 O O . ASP A 1 96 ? 14.836 -20.281 -7.613 1 87.56 96 ASP A O 1
ATOM 755 N N . PHE A 1 97 ? 13.594 -19.016 -8.93 1 84.94 97 PHE A N 1
ATOM 756 C CA . PHE A 1 97 ? 14.594 -19.031 -10 1 84.94 97 PHE A CA 1
ATOM 757 C C . PHE A 1 97 ? 15.648 -17.969 -9.766 1 84.94 97 PHE A C 1
ATOM 759 O O . PHE A 1 97 ? 16.688 -17.953 -10.438 1 84.94 97 PHE A O 1
ATOM 766 N N . PHE A 1 98 ? 15.398 -17 -8.859 1 77.38 98 PHE A N 1
ATOM 767 C CA . PHE A 1 98 ? 16.375 -15.969 -8.547 1 77.38 98 PHE A CA 1
ATOM 768 C C . PHE A 1 98 ? 17.484 -16.516 -7.648 1 77.38 98 PHE A C 1
ATOM 770 O O . PHE A 1 98 ? 18.625 -16.062 -7.695 1 77.38 98 PHE A O 1
ATOM 777 N N . GLY A 1 99 ? 17.156 -17.5 -6.719 1 65.69 99 GLY A N 1
ATOM 778 C CA . GLY A 1 99 ? 18.094 -18.016 -5.734 1 65.69 99 GLY A CA 1
ATOM 779 C C . GLY A 1 99 ? 19.047 -19.062 -6.301 1 65.69 99 GLY A C 1
ATOM 780 O O . GLY A 1 99 ? 19.734 -19.75 -5.555 1 65.69 99 GLY A O 1
ATOM 781 N N . GLY A 1 100 ? 19.328 -18.984 -7.602 1 62.06 100 GLY A N 1
ATOM 782 C CA . GLY A 1 100 ? 20.297 -19.906 -8.172 1 62.06 100 GLY A CA 1
ATOM 783 C C . GLY A 1 100 ? 19.734 -21.281 -8.43 1 62.06 100 GLY A C 1
ATOM 784 O O . GLY A 1 100 ? 20.344 -22.094 -9.125 1 62.06 100 GLY A O 1
ATOM 785 N N . ASP A 1 101 ? 18.672 -21.609 -7.605 1 58.94 101 ASP A N 1
ATOM 786 C CA . ASP A 1 101 ? 18.141 -22.953 -7.781 1 58.94 101 ASP A CA 1
ATOM 787 C C . ASP A 1 101 ? 17.438 -23.094 -9.133 1 58.94 101 ASP A C 1
ATOM 789 O O . ASP A 1 101 ? 16.5 -22.344 -9.43 1 58.94 101 ASP A O 1
ATOM 793 N N . SER A 1 102 ? 18.109 -23.516 -10.109 1 63.09 102 SER A N 1
ATOM 794 C CA . SER A 1 102 ? 17.672 -23.734 -11.484 1 63.09 102 SER A CA 1
ATOM 795 C C . SER A 1 102 ? 16.859 -25.016 -11.617 1 63.09 102 SER A C 1
ATOM 797 O O . SER A 1 102 ? 16.578 -25.469 -12.727 1 63.09 102 SER A O 1
ATOM 799 N N . ASN A 1 103 ? 16.359 -25.359 -10.391 1 76.5 103 ASN A N 1
ATOM 800 C CA . ASN A 1 103 ? 15.695 -26.656 -10.586 1 76.5 103 ASN A CA 1
ATOM 801 C C . ASN A 1 103 ? 14.203 -26.484 -10.875 1 76.5 103 ASN A C 1
ATOM 803 O O . ASN A 1 103 ? 13.383 -26.5 -9.953 1 76.5 103 ASN A O 1
ATOM 807 N N . VAL A 1 104 ? 13.844 -26.391 -12.141 1 85.88 104 VAL A N 1
ATOM 808 C CA . VAL A 1 104 ? 12.484 -26.219 -12.656 1 85.88 104 VAL A CA 1
ATOM 809 C C . VAL A 1 104 ? 11.633 -27.422 -12.258 1 85.88 104 VAL A C 1
ATOM 811 O O . VAL A 1 104 ? 10.438 -27.281 -11.984 1 85.88 104 VAL A O 1
ATOM 814 N N . THR A 1 105 ? 12.305 -28.562 -12.008 1 89.44 105 THR A N 1
ATOM 815 C CA . THR A 1 105 ? 11.594 -29.797 -11.68 1 89.44 105 THR A CA 1
ATOM 816 C C . THR A 1 105 ? 10.945 -29.688 -10.297 1 89.44 105 THR A C 1
ATOM 818 O O . THR A 1 105 ? 9.781 -30.047 -10.125 1 89.44 105 THR A O 1
ATOM 821 N N . GLU A 1 106 ? 11.695 -29.203 -9.406 1 88.81 106 GLU A N 1
ATOM 822 C CA . GLU A 1 106 ? 11.164 -29.062 -8.055 1 88.81 106 GLU A CA 1
ATOM 823 C C . GLU A 1 106 ? 10 -28.078 -8.023 1 88.81 106 GLU A C 1
ATOM 825 O O . GLU A 1 106 ? 9.008 -28.312 -7.332 1 88.81 106 GLU A O 1
ATOM 830 N N . VAL A 1 107 ? 10.148 -27.016 -8.719 1 91.06 107 VAL A N 1
ATOM 831 C CA . VAL A 1 107 ? 9.102 -26 -8.773 1 91.06 107 VAL A CA 1
ATOM 832 C C . VAL A 1 107 ? 7.832 -26.594 -9.367 1 91.06 107 VAL A C 1
ATOM 834 O O . VAL A 1 107 ? 6.738 -26.406 -8.828 1 91.06 107 VAL A O 1
ATOM 837 N N . ILE A 1 108 ? 7.977 -27.359 -10.375 1 90.38 108 ILE A N 1
ATOM 838 C CA . ILE A 1 108 ? 6.852 -28 -11.055 1 90.38 108 ILE A CA 1
ATOM 839 C C . ILE A 1 108 ? 6.184 -29 -10.117 1 90.38 108 ILE A C 1
ATOM 841 O O . ILE A 1 108 ? 4.953 -29.062 -10.047 1 90.38 108 ILE A O 1
ATOM 845 N N . GLU A 1 109 ? 6.98 -29.719 -9.438 1 91.31 109 GLU A N 1
ATOM 846 C CA . GLU A 1 109 ? 6.449 -30.703 -8.484 1 91.31 109 GLU A CA 1
ATOM 847 C C . GLU A 1 109 ? 5.664 -30.016 -7.375 1 91.31 109 GLU A C 1
ATOM 849 O O . GLU A 1 109 ? 4.598 -30.5 -6.977 1 91.31 109 GLU A O 1
ATOM 854 N N . ASN A 1 110 ? 6.242 -28.984 -6.875 1 91.56 110 ASN A N 1
ATOM 855 C CA . ASN A 1 110 ? 5.547 -28.219 -5.844 1 91.56 110 ASN A CA 1
ATOM 856 C C . ASN A 1 110 ? 4.199 -27.703 -6.34 1 91.56 110 ASN A C 1
ATOM 858 O O . ASN A 1 110 ? 3.193 -27.812 -5.637 1 91.56 110 ASN A O 1
ATOM 862 N N . ILE A 1 111 ? 4.172 -27.172 -7.523 1 90.69 111 ILE A N 1
ATOM 863 C CA . ILE A 1 111 ? 2.963 -26.625 -8.117 1 90.69 111 ILE A CA 1
ATOM 864 C C . ILE A 1 111 ? 1.928 -27.734 -8.305 1 90.69 111 ILE A C 1
ATOM 866 O O . ILE A 1 111 ? 0.755 -27.562 -7.969 1 90.69 111 ILE A O 1
ATOM 870 N N . GLN A 1 112 ? 2.369 -28.828 -8.781 1 90.38 112 GLN A N 1
ATOM 871 C CA . GLN A 1 112 ? 1.478 -29.969 -8.992 1 90.38 112 GLN A CA 1
ATOM 872 C C . GLN A 1 112 ? 0.858 -30.422 -7.676 1 90.38 112 GLN A C 1
ATOM 874 O O . GLN A 1 112 ? -0.352 -30.656 -7.598 1 90.38 112 GLN A O 1
ATOM 879 N N . GLN A 1 113 ? 1.707 -30.547 -6.719 1 90.06 113 GLN A N 1
ATOM 880 C CA . GLN A 1 113 ? 1.228 -30.984 -5.414 1 90.06 113 GLN A CA 1
ATOM 881 C C . GLN A 1 113 ? 0.216 -30 -4.84 1 90.06 113 GLN A C 1
ATOM 883 O O . GLN A 1 113 ? -0.799 -30.391 -4.27 1 90.06 113 GLN A O 1
ATOM 888 N N . THR A 1 114 ? 0.524 -28.797 -4.992 1 90.81 114 THR A N 1
ATOM 889 C CA . THR A 1 114 ? -0.345 -27.75 -4.477 1 90.81 114 THR A CA 1
ATOM 890 C C . THR A 1 114 ? -1.708 -27.781 -5.16 1 90.81 114 THR A C 1
ATOM 892 O O . THR A 1 114 ? -2.746 -27.75 -4.496 1 90.81 114 THR A O 1
ATOM 895 N N . ILE A 1 115 ? -1.721 -27.859 -6.43 1 90.25 115 ILE A N 1
ATOM 896 C CA . ILE A 1 115 ? -2.961 -27.891 -7.195 1 90.25 115 ILE A CA 1
ATOM 897 C C . ILE A 1 115 ? -3.752 -29.156 -6.828 1 90.25 115 ILE A C 1
ATOM 899 O O . ILE A 1 115 ? -4.973 -29.094 -6.648 1 90.25 115 ILE A O 1
ATOM 903 N N . GLN A 1 116 ? -3.078 -30.219 -6.668 1 88.19 116 GLN A N 1
ATOM 904 C CA . GLN A 1 116 ? -3.734 -31.469 -6.281 1 88.19 116 GLN A CA 1
ATOM 905 C C . GLN A 1 116 ? -4.375 -31.344 -4.902 1 88.19 116 GLN A C 1
ATOM 907 O O . GLN A 1 116 ? -5.523 -31.734 -4.707 1 88.19 116 GLN A O 1
ATOM 912 N N . ASN A 1 117 ? -3.668 -30.781 -3.963 1 87 117 ASN A N 1
ATOM 913 C CA . ASN A 1 117 ? -4.172 -30.641 -2.6 1 87 117 ASN A CA 1
ATOM 914 C C . ASN A 1 117 ? -5.418 -29.75 -2.555 1 87 117 ASN A C 1
ATOM 916 O O . ASN A 1 117 ? -6.406 -30.109 -1.906 1 87 117 ASN A O 1
ATOM 920 N N . VAL A 1 118 ? -5.371 -28.672 -3.25 1 87.12 118 VAL A N 1
ATOM 921 C CA . VAL A 1 118 ? -6.508 -27.766 -3.266 1 87.12 118 VAL A CA 1
ATOM 922 C C . VAL A 1 118 ? -7.703 -28.438 -3.932 1 87.12 118 VAL A C 1
ATOM 924 O O . VAL A 1 118 ? -8.828 -28.359 -3.432 1 87.12 118 VAL A O 1
ATOM 927 N N . THR A 1 119 ? -7.449 -29.141 -5.016 1 86.12 119 THR A N 1
ATOM 928 C CA . THR A 1 119 ? -8.5 -29.797 -5.789 1 86.12 119 THR A CA 1
ATOM 929 C C . THR A 1 119 ? -9.18 -30.875 -4.961 1 86.12 119 THR A C 1
ATOM 931 O O . THR A 1 119 ? -10.406 -31 -4.98 1 86.12 119 THR A O 1
ATOM 934 N N . GLN A 1 120 ? -8.406 -31.547 -4.242 1 83.12 120 GLN A N 1
ATOM 935 C CA . GLN A 1 120 ? -8.938 -32.656 -3.475 1 83.12 120 GLN A CA 1
ATOM 936 C C . GLN A 1 120 ? -9.695 -32.188 -2.244 1 83.12 120 GLN A C 1
ATOM 938 O O . GLN A 1 120 ? -10.609 -32.844 -1.765 1 83.12 120 GLN A O 1
ATOM 943 N N . THR A 1 121 ? -9.375 -31.125 -1.77 1 81.12 121 THR A N 1
ATOM 944 C CA . THR A 1 121 ? -9.961 -30.641 -0.521 1 81.12 121 THR A CA 1
ATOM 945 C C . THR A 1 121 ? -11.266 -29.906 -0.782 1 81.12 121 THR A C 1
ATOM 947 O O . THR A 1 121 ? -12.188 -29.953 0.032 1 81.12 121 THR A O 1
ATOM 950 N N . LEU A 1 122 ? -11.32 -29.219 -1.896 1 81.56 122 LEU A N 1
ATOM 951 C CA . LEU A 1 122 ? -12.539 -28.484 -2.211 1 81.56 122 LEU A CA 1
ATOM 952 C C . LEU A 1 122 ? -13.648 -29.422 -2.654 1 81.56 122 LEU A C 1
ATOM 954 O O . LEU A 1 122 ? -13.43 -30.297 -3.498 1 81.56 122 LEU A O 1
ATOM 958 N N . SER A 1 123 ? -14.789 -29.297 -1.989 1 80.44 123 SER A N 1
ATOM 959 C CA . SER A 1 123 ? -15.922 -30.125 -2.373 1 80.44 123 SER A CA 1
ATOM 960 C C . SER A 1 123 ? -16.609 -29.578 -3.615 1 80.44 123 SER A C 1
ATOM 962 O O . SER A 1 123 ? -17.203 -30.328 -4.391 1 80.44 123 SER A O 1
ATOM 964 N N . SER A 1 124 ? -16.625 -28.266 -3.689 1 83.06 124 SER A N 1
ATOM 965 C CA . SER A 1 124 ? -17.219 -27.562 -4.824 1 83.06 124 SER A CA 1
ATOM 966 C C . SER A 1 124 ? -16.625 -26.172 -4.973 1 83.06 124 SER A C 1
ATOM 968 O O . SER A 1 124 ? -15.719 -25.797 -4.23 1 83.06 124 SER A O 1
ATOM 970 N N . GLY A 1 125 ? -17.016 -25.547 -6.164 1 89.12 125 GLY A N 1
ATOM 971 C CA . GLY A 1 125 ? -16.578 -24.172 -6.375 1 89.12 125 GLY A CA 1
ATOM 972 C C . GLY A 1 125 ? -15.719 -24 -7.617 1 89.12 125 GLY A C 1
ATOM 973 O O . GLY A 1 125 ? -15.82 -24.797 -8.555 1 89.12 125 GLY A O 1
ATOM 974 N N . THR A 1 126 ? -15.016 -22.906 -7.566 1 91.81 126 THR A N 1
ATOM 975 C CA . THR A 1 126 ? -14.203 -22.562 -8.719 1 91.81 126 THR A CA 1
ATOM 976 C C . THR A 1 126 ? -12.742 -22.406 -8.328 1 91.81 126 THR A C 1
ATOM 978 O O . THR A 1 126 ? -12.43 -21.719 -7.344 1 91.81 126 THR A O 1
ATOM 981 N N . LEU A 1 127 ? -11.914 -23.094 -9.062 1 92.25 127 LEU A N 1
ATOM 982 C CA . LEU A 1 127 ? -10.469 -22.953 -8.914 1 92.25 127 LEU A CA 1
ATOM 983 C C . LEU A 1 127 ? -9.867 -22.281 -10.148 1 92.25 127 LEU A C 1
ATOM 985 O O . LEU A 1 127 ? -9.961 -22.812 -11.258 1 92.25 127 LEU A O 1
ATOM 989 N N . VAL A 1 128 ? -9.297 -21.109 -9.914 1 94.62 128 VAL A N 1
ATOM 990 C CA . VAL A 1 128 ? -8.57 -20.422 -10.977 1 94.62 128 VAL A CA 1
ATOM 991 C C . VAL A 1 128 ? -7.07 -20.516 -10.719 1 94.62 128 VAL A C 1
ATOM 993 O O . VAL A 1 128 ? -6.598 -20.156 -9.641 1 94.62 128 VAL A O 1
ATOM 996 N N . VAL A 1 129 ? -6.398 -21.016 -11.711 1 94.25 129 VAL A N 1
ATOM 997 C CA . VAL A 1 129 ? -4.941 -21.078 -11.648 1 94.25 129 VAL A CA 1
ATOM 998 C C . VAL A 1 129 ? -4.34 -20.031 -12.586 1 94.25 129 VAL A C 1
ATOM 1000 O O . VAL A 1 129 ? -4.711 -19.969 -13.766 1 94.25 129 VAL A O 1
ATOM 1003 N N . LEU A 1 130 ? -3.445 -19.219 -12.031 1 95.56 130 LEU A N 1
ATOM 1004 C CA . LEU A 1 130 ? -2.768 -18.203 -12.844 1 95.56 130 LEU A CA 1
ATOM 1005 C C . LEU A 1 130 ? -1.364 -18.672 -13.219 1 95.56 130 LEU A C 1
ATOM 1007 O O . LEU A 1 130 ? -0.659 -19.266 -12.406 1 95.56 130 LEU A O 1
ATOM 1011 N N . SER A 1 131 ? -1.018 -18.375 -14.414 1 93.06 131 SER A N 1
ATOM 1012 C CA . SER A 1 131 ? 0.349 -18.672 -14.836 1 93.06 131 SER A CA 1
ATOM 1013 C C . SER A 1 131 ? 1.351 -17.766 -14.133 1 93.06 131 SER A C 1
ATOM 1015 O O . SER A 1 131 ? 0.964 -16.781 -13.508 1 93.06 131 SER A O 1
ATOM 1017 N N . LEU A 1 132 ? 2.611 -18.141 -14.266 1 91.94 132 LEU A N 1
ATOM 1018 C CA . LEU A 1 132 ? 3.672 -17.297 -13.734 1 91.94 132 LEU A CA 1
ATOM 1019 C C . LEU A 1 132 ? 3.867 -16.047 -14.602 1 91.94 132 LEU A C 1
ATOM 1021 O O . LEU A 1 132 ? 3.893 -16.156 -15.836 1 91.94 132 LEU A O 1
ATOM 1025 N N . LEU A 1 133 ? 3.926 -14.961 -13.93 1 91.5 133 LEU A N 1
ATOM 1026 C CA . LEU A 1 133 ? 4.246 -13.734 -14.648 1 91.5 133 LEU A CA 1
ATOM 1027 C C . LEU A 1 133 ? 5.703 -13.727 -15.094 1 91.5 133 LEU A C 1
ATOM 1029 O O . LEU A 1 133 ? 6.602 -14.016 -14.305 1 91.5 133 LEU A O 1
ATOM 1033 N N . ASP A 1 134 ? 5.902 -13.469 -16.344 1 91.31 134 ASP A N 1
ATOM 1034 C CA . ASP A 1 134 ? 7.258 -13.383 -16.875 1 91.31 134 ASP A CA 1
ATOM 1035 C C . ASP A 1 134 ? 7.91 -12.055 -16.5 1 91.31 134 ASP A C 1
ATOM 1037 O O . ASP A 1 134 ? 7.539 -11 -17.016 1 91.31 134 ASP A O 1
ATOM 1041 N N . VAL A 1 135 ? 8.953 -12.086 -15.664 1 89.62 135 VAL A N 1
ATOM 1042 C CA . VAL A 1 135 ? 9.617 -10.883 -15.18 1 89.62 135 VAL A CA 1
ATOM 1043 C C . VAL A 1 135 ? 10.953 -10.711 -15.898 1 89.62 135 VAL A C 1
ATOM 1045 O O . VAL A 1 135 ? 11.789 -9.898 -15.492 1 89.62 135 VAL A O 1
ATOM 1048 N N . SER A 1 136 ? 11.164 -11.484 -16.953 1 91.31 136 SER A N 1
ATOM 1049 C CA . SER A 1 136 ? 12.461 -11.508 -17.625 1 91.31 136 SER A CA 1
ATOM 1050 C C . SER A 1 136 ? 12.781 -10.156 -18.266 1 91.31 136 SER A C 1
ATOM 1052 O O . SER A 1 136 ? 13.938 -9.844 -18.531 1 91.31 136 SER A O 1
ATOM 1054 N N . ASN A 1 137 ? 11.711 -9.328 -18.5 1 89.81 137 ASN A N 1
ATOM 1055 C CA . ASN A 1 137 ? 11.914 -8.016 -19.094 1 89.81 137 ASN A CA 1
ATOM 1056 C C . ASN A 1 137 ? 11.703 -6.895 -18.094 1 89.81 137 ASN A C 1
ATOM 1058 O O . ASN A 1 137 ? 11.555 -5.73 -18.469 1 89.81 137 ASN A O 1
ATOM 1062 N N . SER A 1 138 ? 11.672 -7.234 -16.844 1 92.5 138 SER A N 1
ATOM 1063 C CA . SER A 1 138 ? 11.484 -6.23 -15.797 1 92.5 138 SER A CA 1
ATOM 1064 C C . SER A 1 138 ? 12.695 -5.316 -15.68 1 92.5 138 SER A C 1
ATOM 1066 O O . SER A 1 138 ? 13.805 -5.691 -16.078 1 92.5 138 SER A O 1
ATOM 1068 N N . PRO A 1 139 ? 12.5 -4.113 -15.164 1 94.56 139 PRO A N 1
ATOM 1069 C CA . PRO A 1 139 ? 13.625 -3.191 -14.969 1 94.56 139 PRO A CA 1
ATOM 1070 C C . PRO A 1 139 ? 14.75 -3.801 -14.141 1 94.56 139 PRO A C 1
ATOM 1072 O O . PRO A 1 139 ? 15.93 -3.514 -14.391 1 94.56 139 PRO A O 1
ATOM 1075 N N . GLY A 1 140 ? 14.438 -4.652 -13.203 1 92.62 140 GLY A N 1
ATOM 1076 C CA . GLY A 1 140 ? 15.445 -5.309 -12.383 1 92.62 140 GLY A CA 1
ATOM 1077 C C . GLY A 1 140 ? 16.375 -6.211 -13.18 1 92.62 140 GLY A C 1
ATOM 1078 O O . GLY A 1 140 ? 17.578 -6.246 -12.938 1 92.62 140 GLY A O 1
ATOM 1079 N N . VAL A 1 141 ? 15.82 -6.957 -14.102 1 91.31 141 VAL A N 1
ATOM 1080 C CA . VAL A 1 141 ? 16.625 -7.816 -14.969 1 91.31 141 VAL A CA 1
ATOM 1081 C C . VAL A 1 141 ? 17.438 -6.965 -15.93 1 91.31 141 VAL A C 1
ATOM 1083 O O . VAL A 1 141 ? 18.625 -7.23 -16.141 1 91.31 141 VAL A O 1
ATOM 1086 N N . GLN A 1 142 ? 16.828 -5.898 -16.422 1 92.19 142 GLN A N 1
ATOM 1087 C CA . GLN A 1 142 ? 17.5 -5.02 -17.391 1 92.19 142 GLN A CA 1
ATOM 1088 C C . GLN A 1 142 ? 18.672 -4.297 -16.734 1 92.19 142 GLN A C 1
ATOM 1090 O O . GLN A 1 142 ? 19.672 -4.008 -17.406 1 92.19 142 GLN A O 1
ATOM 1095 N N . ALA A 1 143 ? 18.609 -4.023 -15.492 1 91.56 143 ALA A N 1
ATOM 1096 C CA . ALA A 1 143 ? 19.625 -3.254 -14.781 1 91.56 143 ALA A CA 1
ATOM 1097 C C . ALA A 1 143 ? 20.734 -4.16 -14.258 1 91.56 143 ALA A C 1
ATOM 1099 O O . ALA A 1 143 ? 21.781 -3.682 -13.82 1 91.56 143 ALA A O 1
ATOM 1100 N N . ALA A 1 144 ? 20.5 -5.465 -14.297 1 89.44 144 ALA A N 1
ATOM 1101 C CA . ALA A 1 144 ? 21.469 -6.41 -13.766 1 89.44 144 ALA A CA 1
ATOM 1102 C C . ALA A 1 144 ? 22.75 -6.422 -14.609 1 89.44 144 ALA A C 1
ATOM 1104 O O . ALA A 1 144 ? 22.703 -6.117 -15.805 1 89.44 144 ALA A O 1
ATOM 1105 N N . GLN A 1 145 ? 23.906 -6.699 -13.969 1 89.31 145 GLN A N 1
ATOM 1106 C CA . GLN A 1 145 ? 25.188 -6.754 -14.68 1 89.31 145 GLN A CA 1
ATOM 1107 C C . GLN A 1 145 ? 25.125 -7.734 -15.844 1 89.31 145 GLN A C 1
ATOM 1109 O O . GLN A 1 145 ? 25.562 -7.41 -16.953 1 89.31 145 GLN A O 1
ATOM 1114 N N . ASP A 1 146 ? 24.641 -8.961 -15.641 1 90.12 146 ASP A N 1
ATOM 1115 C CA . ASP A 1 146 ? 24.453 -9.961 -16.688 1 90.12 146 ASP A CA 1
ATOM 1116 C C . ASP A 1 146 ? 23 -9.992 -17.172 1 90.12 146 ASP A C 1
ATOM 1118 O O . ASP A 1 146 ? 22.359 -11.047 -17.156 1 90.12 146 ASP A O 1
ATOM 1122 N N . SER A 1 147 ? 22.578 -8.898 -17.688 1 90.44 147 SER A N 1
ATOM 1123 C CA . SER A 1 147 ? 21.172 -8.695 -18.031 1 90.44 147 SER A CA 1
ATOM 1124 C C . SER A 1 147 ? 20.703 -9.719 -19.062 1 90.44 147 SER A C 1
ATOM 1126 O O . SER A 1 147 ? 19.672 -10.367 -18.875 1 90.44 147 SER A O 1
ATOM 1128 N N . GLU A 1 148 ? 21.453 -9.898 -20.125 1 92.06 148 GLU A N 1
ATOM 1129 C CA . GLU A 1 148 ? 21.062 -10.812 -21.203 1 92.06 148 GLU A CA 1
ATOM 1130 C C . GLU A 1 148 ? 20.984 -12.25 -20.703 1 92.06 148 GLU A C 1
ATOM 1132 O O . GLU A 1 148 ? 20.031 -12.969 -21 1 92.06 148 GLU A O 1
ATOM 1137 N N . GLY A 1 149 ? 21.953 -12.648 -19.969 1 90.94 149 GLY A N 1
ATOM 1138 C CA . GLY A 1 149 ? 21.969 -13.992 -19.422 1 90.94 149 GLY A CA 1
ATOM 1139 C C . GLY A 1 149 ? 20.828 -14.25 -18.453 1 90.94 149 GLY A C 1
ATOM 1140 O O . GLY A 1 149 ? 20.188 -15.312 -18.484 1 90.94 149 GLY A O 1
ATOM 1141 N N . LEU A 1 150 ? 20.609 -13.289 -17.656 1 89.69 150 LEU A N 1
ATOM 1142 C CA . LEU A 1 150 ? 19.531 -13.406 -16.672 1 89.69 150 LEU A CA 1
ATOM 1143 C C . LEU A 1 150 ? 18.172 -13.438 -17.359 1 89.69 150 LEU A C 1
ATOM 1145 O O . LEU A 1 150 ? 17.297 -14.219 -16.984 1 89.69 150 LEU A O 1
ATOM 1149 N N . GLN A 1 151 ? 18.016 -12.609 -18.312 1 92.75 151 GLN A N 1
ATOM 1150 C CA . GLN A 1 151 ? 16.781 -12.555 -19.078 1 92.75 151 GLN A CA 1
ATOM 1151 C C . GLN A 1 151 ? 16.469 -13.898 -19.734 1 92.75 151 GLN A C 1
ATOM 1153 O O . GLN A 1 151 ? 15.352 -14.398 -19.656 1 92.75 151 GLN A O 1
ATOM 1158 N N . GLU A 1 152 ? 17.422 -14.445 -20.375 1 92.69 152 GLU A N 1
ATOM 1159 C CA . GLU A 1 152 ? 17.266 -15.727 -21.047 1 92.69 152 GLU A CA 1
ATOM 1160 C C . GLU A 1 152 ? 16.969 -16.844 -20.062 1 92.69 152 GLU A C 1
ATOM 1162 O O . GLU A 1 152 ? 16.078 -17.672 -20.297 1 92.69 152 GLU A O 1
ATOM 1167 N N . LYS A 1 153 ? 17.688 -16.844 -19.016 1 89.69 153 LYS A N 1
ATOM 1168 C CA . LYS A 1 153 ? 17.5 -17.875 -18 1 89.69 153 LYS A CA 1
ATOM 1169 C C . LYS A 1 153 ? 16.094 -17.812 -17.391 1 89.69 153 LYS A C 1
ATOM 1171 O O . LYS A 1 153 ? 15.375 -18.812 -17.391 1 89.69 153 LYS A O 1
ATOM 1176 N N . LEU A 1 154 ? 15.727 -16.688 -16.938 1 90.44 154 LEU A N 1
ATOM 1177 C CA . LEU A 1 154 ? 14.414 -16.516 -16.312 1 90.44 154 LEU A CA 1
ATOM 1178 C C . LEU A 1 154 ? 13.297 -16.766 -17.312 1 90.44 154 LEU A C 1
ATOM 1180 O O . LEU A 1 154 ? 12.32 -17.453 -17.016 1 90.44 154 LEU A O 1
ATOM 1184 N N . GLY A 1 155 ? 13.484 -16.203 -18.469 1 91.44 155 GLY A N 1
ATOM 1185 C CA . GLY A 1 155 ? 12.484 -16.406 -19.516 1 91.44 155 GLY A CA 1
ATOM 1186 C C . GLY A 1 155 ? 12.258 -17.859 -19.859 1 91.44 155 GLY A C 1
ATOM 1187 O O . GLY A 1 155 ? 11.109 -18.297 -19.984 1 91.44 155 GLY A O 1
ATOM 1188 N N . SER A 1 156 ? 13.312 -18.578 -19.953 1 92.12 156 SER A N 1
ATOM 1189 C CA . SER A 1 156 ? 13.227 -19.984 -20.297 1 92.12 156 SER A CA 1
ATOM 1190 C C . SER A 1 156 ? 12.586 -20.797 -19.188 1 92.12 156 SER A C 1
ATOM 1192 O O . SER A 1 156 ? 11.727 -21.641 -19.438 1 92.12 156 SER A O 1
ATOM 1194 N N . LEU A 1 157 ? 12.992 -20.531 -17.984 1 91.19 157 LEU A N 1
ATOM 1195 C CA . LEU A 1 157 ? 12.477 -21.281 -16.828 1 91.19 157 LEU A CA 1
ATOM 1196 C C . LEU A 1 157 ? 10.992 -21 -16.625 1 91.19 157 LEU A C 1
ATOM 1198 O O . LEU A 1 157 ? 10.211 -21.922 -16.359 1 91.19 157 LEU A O 1
ATOM 1202 N N . ILE A 1 158 ? 10.625 -19.766 -16.812 1 91.56 158 ILE A N 1
ATOM 1203 C CA . ILE A 1 158 ? 9.234 -19.391 -16.625 1 91.56 158 ILE A CA 1
ATOM 1204 C C . ILE A 1 158 ? 8.383 -19.984 -17.75 1 91.56 158 ILE A C 1
ATOM 1206 O O . ILE A 1 158 ? 7.293 -20.5 -17.5 1 91.56 158 ILE A O 1
ATOM 1210 N N . ALA A 1 159 ? 8.891 -19.953 -18.938 1 92.31 159 ALA A N 1
ATOM 1211 C CA . ALA A 1 159 ? 8.172 -20.531 -20.078 1 92.31 159 ALA A CA 1
ATOM 1212 C C . ALA A 1 159 ? 7.957 -22.031 -19.875 1 92.31 159 ALA A C 1
ATOM 1214 O O . ALA A 1 159 ? 6.867 -22.547 -20.125 1 92.31 159 ALA A O 1
ATOM 1215 N N . GLU A 1 160 ? 8.969 -22.656 -19.453 1 92.5 160 GLU A N 1
ATOM 1216 C CA . GLU A 1 160 ? 8.867 -24.078 -19.203 1 92.5 160 GLU A CA 1
ATOM 1217 C C . GLU A 1 160 ? 7.855 -24.375 -18.094 1 92.5 160 GLU A C 1
ATOM 1219 O O . GLU A 1 160 ? 7.047 -25.297 -18.203 1 92.5 160 GLU A O 1
ATOM 1224 N N . THR A 1 161 ? 7.926 -23.656 -17.047 1 92 161 THR A N 1
ATOM 1225 C CA . THR A 1 161 ? 6.992 -23.828 -15.945 1 92 161 THR A CA 1
ATOM 1226 C C . THR A 1 161 ? 5.555 -23.625 -16.422 1 92 161 THR A C 1
ATOM 1228 O O . THR A 1 161 ? 4.672 -24.422 -16.094 1 92 161 THR A O 1
ATOM 1231 N N . ASN A 1 162 ? 5.328 -22.578 -17.203 1 93.25 162 ASN A N 1
ATOM 1232 C CA . ASN A 1 162 ? 3.984 -22.281 -17.703 1 93.25 162 ASN A CA 1
ATOM 1233 C C . ASN A 1 162 ? 3.488 -23.359 -18.656 1 93.25 162 ASN A C 1
ATOM 1235 O O . ASN A 1 162 ? 2.295 -23.672 -18.688 1 93.25 162 ASN A O 1
ATOM 1239 N N . ARG A 1 163 ? 4.395 -23.922 -19.391 1 92.56 163 ARG A N 1
ATOM 1240 C CA . ARG A 1 163 ? 4.035 -25.031 -20.25 1 92.56 163 ARG A CA 1
ATOM 1241 C C . ARG A 1 163 ? 3.574 -26.234 -19.422 1 92.56 163 ARG A C 1
ATOM 1243 O O . ARG A 1 163 ? 2.547 -26.844 -19.719 1 92.56 163 ARG A O 1
ATOM 1250 N N . GLN A 1 164 ? 4.32 -26.562 -18.422 1 90.69 164 GLN A N 1
ATOM 1251 C CA . GLN A 1 164 ? 3.977 -27.688 -17.562 1 90.69 164 GLN A CA 1
ATOM 1252 C C . GLN A 1 164 ? 2.68 -27.438 -16.797 1 90.69 164 GLN A C 1
ATOM 1254 O O . GLN A 1 164 ? 1.882 -28.344 -16.578 1 90.69 164 GLN A O 1
ATOM 1259 N N . LEU A 1 165 ? 2.541 -26.203 -16.391 1 90.94 165 LEU A N 1
ATOM 1260 C CA . LEU A 1 165 ? 1.315 -25.812 -15.703 1 90.94 165 LEU A CA 1
ATOM 1261 C C . LEU A 1 165 ? 0.093 -26.094 -16.562 1 90.94 165 LEU A C 1
ATOM 1263 O O . LEU A 1 165 ? -0.93 -26.578 -16.062 1 90.94 165 LEU A O 1
ATOM 1267 N N . HIS A 1 166 ? 0.176 -25.812 -17.828 1 89.62 166 HIS A N 1
ATOM 1268 C CA . HIS A 1 166 ? -0.903 -26.109 -18.766 1 89.62 166 HIS A CA 1
ATOM 1269 C C . HIS A 1 166 ? -1.259 -27.594 -18.766 1 89.62 166 HIS A C 1
ATOM 1271 O O . HIS A 1 166 ? -2.438 -27.953 -18.75 1 89.62 166 HIS A O 1
ATOM 1277 N N . HIS A 1 167 ? -0.297 -28.391 -18.656 1 87.88 167 HIS A N 1
ATOM 1278 C CA . HIS A 1 167 ? -0.516 -29.828 -18.641 1 87.88 167 HIS A CA 1
ATOM 1279 C C . HIS A 1 167 ? -1.131 -30.281 -17.312 1 87.88 167 HIS A C 1
ATOM 1281 O O . HIS A 1 167 ? -2.041 -31.109 -17.312 1 87.88 167 HIS A O 1
ATOM 1287 N N . ILE A 1 168 ? -0.63 -29.703 -16.297 1 87.25 168 ILE A N 1
ATOM 1288 C CA . ILE A 1 168 ? -1.082 -30.078 -14.953 1 87.25 168 ILE A CA 1
ATOM 1289 C C . ILE A 1 168 ? -2.561 -29.734 -14.797 1 87.25 168 ILE A C 1
ATOM 1291 O O . ILE A 1 168 ? -3.328 -30.516 -14.219 1 87.25 168 ILE A O 1
ATOM 1295 N N . VAL A 1 169 ? -2.965 -28.641 -15.344 1 88.31 169 VAL A N 1
ATOM 1296 C CA . VAL A 1 169 ? -4.312 -28.125 -15.102 1 88.31 169 VAL A CA 1
ATOM 1297 C C . VAL A 1 169 ? -5.277 -28.719 -16.125 1 88.31 169 VAL A C 1
ATOM 1299 O O . VAL A 1 169 ? -6.391 -29.125 -15.781 1 88.31 169 VAL A O 1
ATOM 1302 N N . LEU A 1 170 ? -4.934 -28.766 -17.406 1 82.81 170 LEU A N 1
ATOM 1303 C CA . LEU A 1 170 ? -5.895 -29.016 -18.469 1 82.81 170 LEU A CA 1
ATOM 1304 C C . LEU A 1 170 ? -5.816 -30.469 -18.938 1 82.81 170 LEU A C 1
ATOM 1306 O O . LEU A 1 170 ? -6.715 -30.953 -19.625 1 82.81 170 LEU A O 1
ATOM 1310 N N . ASP A 1 171 ? -4.707 -31.109 -18.562 1 73.94 171 ASP A N 1
ATOM 1311 C CA . ASP A 1 171 ? -4.605 -32.469 -19.109 1 73.94 171 ASP A CA 1
ATOM 1312 C C . ASP A 1 171 ? -5.742 -33.344 -18.594 1 73.94 171 ASP A C 1
ATOM 1314 O O . ASP A 1 171 ? -6.016 -33.375 -17.406 1 73.94 171 ASP A O 1
ATOM 1318 N N . ASN A 1 172 ? -6.594 -33.844 -19.547 1 58.56 172 ASN A N 1
ATOM 1319 C CA . ASN A 1 172 ? -7.789 -34.688 -19.391 1 58.56 172 ASN A CA 1
ATOM 1320 C C . ASN A 1 172 ? -7.531 -35.906 -18.531 1 58.56 172 ASN A C 1
ATOM 1322 O O . ASN A 1 172 ? -8.406 -36.344 -17.781 1 58.56 172 ASN A O 1
ATOM 1326 N N . ASP A 1 173 ? -6.504 -36.562 -18.719 1 52.91 173 ASP A N 1
ATOM 1327 C CA . ASP A 1 173 ? -6.27 -37.844 -18.078 1 52.91 173 ASP A CA 1
ATOM 1328 C C . ASP A 1 173 ? -5.711 -37.656 -16.672 1 52.91 173 ASP A C 1
ATOM 1330 O O . ASP A 1 173 ? -5.965 -38.5 -15.781 1 52.91 173 ASP A O 1
ATOM 1334 N N . LEU A 1 174 ? -5.062 -36.594 -16.391 1 54.56 174 LEU A N 1
ATOM 1335 C CA . LEU A 1 174 ? -4.309 -36.438 -15.148 1 54.56 174 LEU A CA 1
ATOM 1336 C C . LEU A 1 174 ? -4.613 -35.094 -14.5 1 54.56 174 LEU A C 1
ATOM 1338 O O . LEU A 1 174 ? -4.203 -34.812 -13.367 1 54.56 174 LEU A O 1
ATOM 1342 N N . GLY A 1 175 ? -5.539 -34.438 -15.164 1 62.44 175 GLY A N 1
ATOM 1343 C CA . GLY A 1 175 ? -5.672 -33.062 -14.711 1 62.44 175 GLY A CA 1
ATOM 1344 C C . GLY A 1 175 ? -6.672 -32.906 -13.578 1 62.44 175 GLY A C 1
ATOM 1345 O O . GLY A 1 175 ? -7.246 -33.875 -13.109 1 62.44 175 GLY A O 1
ATOM 1346 N N . THR A 1 176 ? -6.742 -31.734 -13.016 1 67.75 176 THR A N 1
ATOM 1347 C CA . THR A 1 176 ? -7.535 -31.344 -11.859 1 67.75 176 THR A CA 1
ATOM 1348 C C . THR A 1 176 ? -9 -31.734 -12.047 1 67.75 176 THR A C 1
ATOM 1350 O O . THR A 1 176 ? -9.68 -32.094 -11.094 1 67.75 176 THR A O 1
ATOM 1353 N N . ARG A 1 177 ? -9.5 -31.906 -13.312 1 70.06 177 ARG A N 1
ATOM 1354 C CA . ARG A 1 177 ? -10.906 -32.188 -13.602 1 70.06 177 ARG A CA 1
ATOM 1355 C C . ARG A 1 177 ? -11.25 -33.625 -13.289 1 70.06 177 ARG A C 1
ATOM 1357 O O . ARG A 1 177 ? -12.367 -33.938 -12.852 1 70.06 177 ARG A O 1
ATOM 1364 N N . ARG A 1 178 ? -10.352 -34.406 -13.523 1 73.06 178 ARG A N 1
ATOM 1365 C CA . ARG A 1 178 ? -10.594 -35.844 -13.242 1 73.06 178 ARG A CA 1
ATOM 1366 C C . ARG A 1 178 ? -10.578 -36.094 -11.734 1 73.06 178 ARG A C 1
ATOM 1368 O O . ARG A 1 178 ? -11.352 -36.906 -11.242 1 73.06 178 ARG A O 1
ATOM 1375 N N . LEU A 1 179 ? -9.82 -35.375 -11.156 1 75.81 179 LEU A N 1
ATOM 1376 C CA . LEU A 1 179 ? -9.656 -35.562 -9.719 1 75.81 179 LEU A CA 1
ATOM 1377 C C . LEU A 1 179 ? -10.898 -35.094 -8.961 1 75.81 179 LEU A C 1
ATOM 1379 O O . LEU A 1 179 ? -11.234 -35.656 -7.918 1 75.81 179 LEU A O 1
ATOM 1383 N N . ASN A 1 180 ? -11.539 -34.031 -9.445 1 80.31 180 ASN A N 1
ATOM 1384 C CA . ASN A 1 180 ? -12.742 -33.5 -8.828 1 80.31 180 ASN A CA 1
ATOM 1385 C C . ASN A 1 180 ? -13.711 -32.938 -9.875 1 80.31 180 ASN A C 1
ATOM 1387 O O . ASN A 1 180 ? -13.617 -31.781 -10.266 1 80.31 180 ASN A O 1
ATOM 1391 N N . PRO A 1 181 ? -14.688 -33.781 -10.281 1 80.81 181 PRO A N 1
ATOM 1392 C CA . PRO A 1 181 ? -15.609 -33.375 -11.336 1 80.81 181 PRO A CA 1
ATOM 1393 C C . PRO A 1 181 ? -16.562 -32.281 -10.883 1 80.81 181 PRO A C 1
ATOM 1395 O O . PRO A 1 181 ? -17.25 -31.672 -11.711 1 80.81 181 PRO A O 1
ATOM 1398 N N . PHE A 1 182 ? -16.594 -31.969 -9.625 1 82.69 182 PHE A N 1
ATOM 1399 C CA . PHE A 1 182 ? -17.516 -30.984 -9.109 1 82.69 182 PHE A CA 1
ATOM 1400 C C . PHE A 1 182 ? -16.875 -29.594 -9.055 1 82.69 182 PHE A C 1
ATOM 1402 O O . PHE A 1 182 ? -17.547 -28.609 -8.781 1 82.69 182 PHE A O 1
ATOM 1409 N N . LEU A 1 183 ? -15.586 -29.609 -9.359 1 86.38 183 LEU A N 1
ATOM 1410 C CA . LEU A 1 183 ? -14.836 -28.359 -9.305 1 86.38 183 LEU A CA 1
ATOM 1411 C C . LEU A 1 183 ? -14.695 -27.75 -10.695 1 86.38 183 LEU A C 1
ATOM 1413 O O . LEU A 1 183 ? -14.336 -28.453 -11.648 1 86.38 183 LEU A O 1
ATOM 1417 N N . ARG A 1 184 ? -15.133 -26.5 -10.789 1 89.12 184 ARG A N 1
ATOM 1418 C CA . ARG A 1 184 ? -14.82 -25.766 -12.008 1 89.12 184 ARG A CA 1
ATOM 1419 C C . ARG A 1 184 ? -13.391 -25.234 -11.984 1 89.12 184 ARG A C 1
ATOM 1421 O O . ARG A 1 184 ? -13 -24.531 -11.047 1 89.12 184 ARG A O 1
ATOM 1428 N N . VAL A 1 185 ? -12.609 -25.656 -13.008 1 90.31 185 VAL A N 1
ATOM 1429 C CA . VAL A 1 185 ? -11.195 -25.281 -13.016 1 90.31 185 VAL A CA 1
ATOM 1430 C C . VAL A 1 185 ? -10.883 -24.469 -14.273 1 90.31 185 VAL A C 1
ATOM 1432 O O . VAL A 1 185 ? -11.297 -24.844 -15.375 1 90.31 185 VAL A O 1
ATOM 1435 N N . LYS A 1 186 ? -10.18 -23.359 -14.062 1 91.44 186 LYS A N 1
ATOM 1436 C CA . LYS A 1 186 ? -9.766 -22.516 -15.18 1 91.44 186 LYS A CA 1
ATOM 1437 C C . LYS A 1 186 ? -8.297 -22.109 -15.047 1 91.44 186 LYS A C 1
ATOM 1439 O O . LYS A 1 186 ? -7.84 -21.781 -13.953 1 91.44 186 LYS A O 1
ATOM 1444 N N . LEU A 1 187 ? -7.625 -22.203 -16.172 1 93.25 187 LEU A N 1
ATOM 1445 C CA . LEU A 1 187 ? -6.273 -21.672 -16.266 1 93.25 187 LEU A CA 1
ATOM 1446 C C . LEU A 1 187 ? -6.27 -20.328 -17 1 93.25 187 LEU A C 1
ATOM 1448 O O . LEU A 1 187 ? -6.824 -20.219 -18.094 1 93.25 187 LEU A O 1
ATOM 1452 N N . ILE A 1 188 ? -5.719 -19.297 -16.359 1 94.56 188 ILE A N 1
ATOM 1453 C CA . ILE A 1 188 ? -5.641 -17.984 -16.969 1 94.56 188 ILE A CA 1
ATOM 1454 C C . ILE A 1 188 ? -4.176 -17.594 -17.188 1 94.56 188 ILE A C 1
ATOM 1456 O O . ILE A 1 188 ? -3.377 -17.625 -16.25 1 94.56 188 ILE A O 1
ATOM 1460 N N . ASP A 1 189 ? -3.838 -17.266 -18.375 1 92.94 189 ASP A N 1
ATOM 1461 C CA . ASP A 1 189 ? -2.506 -16.781 -18.719 1 92.94 189 ASP A CA 1
ATOM 1462 C C . ASP A 1 189 ? -2.371 -15.289 -18.422 1 92.94 189 ASP A C 1
ATOM 1464 O O . ASP A 1 189 ? -2.832 -14.453 -19.203 1 92.94 189 ASP A O 1
ATOM 1468 N N . ILE A 1 190 ? -1.614 -14.953 -17.406 1 92.75 190 ILE A N 1
ATOM 1469 C CA . ILE A 1 190 ? -1.55 -13.555 -17 1 92.75 190 ILE A CA 1
ATOM 1470 C C . ILE A 1 190 ? -0.491 -12.82 -17.812 1 92.75 190 ILE A C 1
ATOM 1472 O O . ILE A 1 190 ? -0.445 -11.594 -17.828 1 92.75 190 ILE A O 1
ATOM 1476 N N . ASN A 1 191 ? 0.362 -13.57 -18.484 1 93.06 191 ASN A N 1
ATOM 1477 C CA . ASN A 1 191 ? 1.416 -12.922 -19.25 1 93.06 191 ASN A CA 1
ATOM 1478 C C . ASN A 1 191 ? 0.849 -12.156 -20.453 1 93.06 191 ASN A C 1
ATOM 1480 O O . ASN A 1 191 ? 1.244 -11.023 -20.703 1 93.06 191 ASN A O 1
ATOM 1484 N N . THR A 1 192 ? -0.064 -12.766 -21.094 1 92.75 192 THR A N 1
ATOM 1485 C CA . THR A 1 192 ? -0.702 -12.094 -22.219 1 92.75 192 THR A CA 1
ATOM 1486 C C . THR A 1 192 ? -1.436 -10.836 -21.75 1 92.75 192 THR A C 1
ATOM 1488 O O . THR A 1 192 ? -1.367 -9.789 -22.406 1 92.75 192 THR A O 1
ATOM 1491 N N . ILE A 1 193 ? -2.023 -10.914 -20.641 1 94.5 193 ILE A N 1
ATOM 1492 C CA . ILE A 1 193 ? -2.781 -9.797 -20.078 1 94.5 193 ILE A CA 1
ATOM 1493 C C . ILE A 1 193 ? -1.827 -8.68 -19.672 1 94.5 193 ILE A C 1
ATOM 1495 O O . ILE A 1 193 ? -2.053 -7.516 -19.984 1 94.5 193 ILE A O 1
ATOM 1499 N N . ALA A 1 194 ? -0.806 -9.062 -18.953 1 93.81 194 ALA A N 1
ATOM 1500 C CA . ALA A 1 194 ? 0.172 -8.086 -18.484 1 93.81 194 ALA A CA 1
ATOM 1501 C C . ALA A 1 194 ? 0.854 -7.379 -19.641 1 93.81 194 ALA A C 1
ATOM 1503 O O . ALA A 1 194 ? 1.05 -6.16 -19.609 1 93.81 194 ALA A O 1
ATOM 1504 N N . LEU A 1 195 ? 1.2 -8.109 -20.703 1 92.69 195 LEU A N 1
ATOM 1505 C CA . LEU A 1 195 ? 1.841 -7.523 -21.875 1 92.69 195 LEU A CA 1
ATOM 1506 C C . LEU A 1 195 ? 0.932 -6.488 -22.531 1 92.69 195 LEU A C 1
ATOM 1508 O O . LEU A 1 195 ? 1.382 -5.398 -22.875 1 92.69 195 LEU A O 1
ATOM 1512 N N . ALA A 1 196 ? -0.293 -6.836 -22.609 1 94.75 196 ALA A N 1
ATOM 1513 C CA . ALA A 1 196 ? -1.257 -5.906 -23.203 1 94.75 196 ALA A CA 1
ATOM 1514 C C . ALA A 1 196 ? -1.407 -4.656 -22.344 1 94.75 196 ALA A C 1
ATOM 1516 O O . ALA A 1 196 ? -1.479 -3.541 -22.859 1 94.75 196 ALA A O 1
ATOM 1517 N N . ALA A 1 197 ? -1.368 -4.863 -21.078 1 94.62 197 ALA A N 1
ATOM 1518 C CA . ALA A 1 197 ? -1.544 -3.758 -20.141 1 94.62 197 ALA A CA 1
ATOM 1519 C C . ALA A 1 197 ? -0.336 -2.826 -20.156 1 94.62 197 ALA A C 1
ATOM 1521 O O . ALA A 1 197 ? -0.469 -1.622 -19.938 1 94.62 197 ALA A O 1
ATOM 1522 N N . MET A 1 198 ? 0.817 -3.32 -20.5 1 96.25 198 MET A N 1
ATOM 1523 C CA . MET A 1 198 ? 2.059 -2.562 -20.375 1 96.25 198 MET A CA 1
ATOM 1524 C C . MET A 1 198 ? 2.441 -1.913 -21.688 1 96.25 198 MET A C 1
ATOM 1526 O O . MET A 1 198 ? 3.359 -1.091 -21.75 1 96.25 198 MET A O 1
ATOM 1530 N N . GLN A 1 199 ? 1.78 -2.234 -22.75 1 93.81 199 GLN A N 1
ATOM 1531 C CA . GLN A 1 199 ? 2.186 -1.856 -24.094 1 93.81 199 GLN A CA 1
ATOM 1532 C C . GLN A 1 199 ? 2.344 -0.344 -24.219 1 93.81 199 GLN A C 1
ATOM 1534 O O . GLN A 1 199 ? 3.246 0.137 -24.906 1 93.81 199 GLN A O 1
ATOM 1539 N N . SER A 1 200 ? 1.566 0.484 -23.547 1 93.81 200 SER A N 1
ATOM 1540 C CA . SER A 1 200 ? 1.62 1.936 -23.703 1 93.81 200 SER A CA 1
ATOM 1541 C C . SER A 1 200 ? 2.309 2.588 -22.5 1 93.81 200 SER A C 1
ATOM 1543 O O . SER A 1 200 ? 2.275 3.811 -22.359 1 93.81 200 SER A O 1
ATOM 1545 N N . LEU A 1 201 ? 2.961 1.775 -21.703 1 96.62 201 LEU A N 1
ATOM 1546 C CA . LEU A 1 201 ? 3.57 2.297 -20.484 1 96.62 201 LEU A CA 1
ATOM 1547 C C . LEU A 1 201 ? 5.09 2.207 -20.547 1 96.62 201 LEU A C 1
ATOM 1549 O O . LEU A 1 201 ? 5.637 1.505 -21.406 1 96.62 201 LEU A O 1
ATOM 1553 N N . ASN A 1 202 ? 5.762 2.973 -19.781 1 96.62 202 ASN A N 1
ATOM 1554 C CA . ASN A 1 202 ? 7.207 2.844 -19.594 1 96.62 202 ASN A CA 1
ATOM 1555 C C . ASN A 1 202 ? 7.57 1.54 -18.891 1 96.62 202 ASN A C 1
ATOM 1557 O O . ASN A 1 202 ? 7.254 1.354 -17.719 1 96.62 202 ASN A O 1
ATOM 1561 N N . THR A 1 203 ? 8.25 0.623 -19.594 1 95.38 203 THR A N 1
ATOM 1562 C CA . THR A 1 203 ? 8.594 -0.68 -19.031 1 95.38 203 THR A CA 1
ATOM 1563 C C . THR A 1 203 ? 10.078 -0.745 -18.688 1 95.38 203 THR A C 1
ATOM 1565 O O . THR A 1 203 ? 10.57 -1.771 -18.219 1 95.38 203 THR A O 1
ATOM 1568 N N . THR A 1 204 ? 10.805 0.27 -18.922 1 93.62 204 THR A N 1
ATOM 1569 C CA . THR A 1 204 ? 12.25 0.258 -18.75 1 93.62 204 THR A CA 1
ATOM 1570 C C . THR A 1 204 ?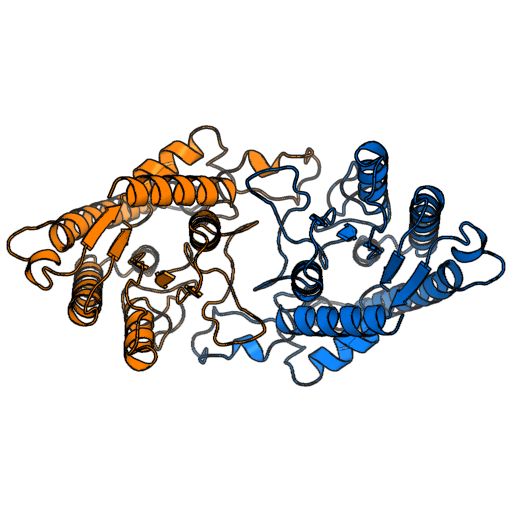 12.641 0.782 -17.375 1 93.62 204 THR A C 1
ATOM 1572 O O . THR A 1 204 ? 13.562 0.258 -16.734 1 93.62 204 THR A O 1
ATOM 1575 N N . GLU A 1 205 ? 11.875 1.797 -16.938 1 94.56 205 GLU A N 1
ATOM 1576 C CA . GLU A 1 205 ? 12.156 2.389 -15.633 1 94.56 205 GLU A CA 1
ATOM 1577 C C . GLU A 1 205 ? 10.93 2.365 -14.727 1 94.56 205 GLU A C 1
ATOM 1579 O O . GLU A 1 205 ? 9.812 2.623 -15.188 1 94.56 205 GLU A O 1
ATOM 1584 N N . PRO A 1 206 ? 11.203 1.967 -13.461 1 94.94 206 PRO A N 1
ATOM 1585 C CA . PRO A 1 206 ? 10.086 2.104 -12.523 1 94.94 206 PRO A CA 1
ATOM 1586 C C . PRO A 1 206 ? 9.789 3.559 -12.164 1 94.94 206 PRO A C 1
ATOM 1588 O O . PRO A 1 206 ? 10.664 4.418 -12.297 1 94.94 206 PRO A O 1
ATOM 1591 N N . PHE A 1 207 ? 8.609 3.834 -11.711 1 94 207 PHE A N 1
ATOM 1592 C CA . PHE A 1 207 ? 8.242 5.18 -11.281 1 94 207 PHE A CA 1
ATOM 1593 C C . PHE A 1 207 ? 8.984 5.562 -10.008 1 94 207 PHE A C 1
ATOM 1595 O O . PHE A 1 207 ? 9.148 4.738 -9.109 1 94 207 PHE A O 1
ATOM 1602 N N . THR A 1 208 ? 9.375 6.836 -9.945 1 93.38 208 THR A N 1
ATOM 1603 C CA . THR A 1 208 ? 9.844 7.441 -8.703 1 93.38 208 THR A CA 1
ATOM 1604 C C . THR A 1 208 ? 9.438 8.914 -8.633 1 93.38 208 THR A C 1
ATOM 1606 O O . THR A 1 208 ? 9.484 9.625 -9.633 1 93.38 208 THR A O 1
ATOM 1609 N N . HIS A 1 209 ? 8.984 9.312 -7.488 1 92.44 209 HIS A N 1
ATOM 1610 C CA . HIS A 1 209 ? 8.695 10.727 -7.301 1 92.44 209 HIS A CA 1
ATOM 1611 C C . HIS A 1 209 ? 9.938 11.492 -6.859 1 92.44 209 HIS A C 1
ATOM 1613 O O . HIS A 1 209 ? 9.891 12.711 -6.66 1 92.44 209 HIS A O 1
ATOM 1619 N N . HIS A 1 210 ? 11.039 10.766 -6.742 1 92.06 210 HIS A N 1
ATOM 1620 C CA . HIS A 1 210 ? 12.312 11.383 -6.367 1 92.06 210 HIS A CA 1
ATOM 1621 C C . HIS A 1 210 ? 13.023 11.961 -7.582 1 92.06 210 HIS A C 1
ATOM 1623 O O . HIS A 1 210 ? 14.172 11.602 -7.867 1 92.06 210 HIS A O 1
ATOM 1629 N N . THR A 1 211 ? 12.359 12.766 -8.258 1 91.69 211 THR A N 1
ATOM 1630 C CA . THR A 1 211 ? 12.906 13.43 -9.438 1 91.69 211 THR A CA 1
ATOM 1631 C C . THR A 1 211 ? 12.461 14.891 -9.492 1 91.69 211 THR A C 1
ATOM 1633 O O . THR A 1 211 ? 11.328 15.211 -9.125 1 91.69 211 THR A O 1
ATOM 1636 N N . PRO A 1 212 ? 13.32 15.797 -9.875 1 91 212 PRO A N 1
ATOM 1637 C CA . PRO A 1 212 ? 13.016 17.234 -9.812 1 91 212 PRO A CA 1
ATOM 1638 C C . PRO A 1 212 ? 12.023 17.672 -10.883 1 91 212 PRO A C 1
ATOM 1640 O O . PRO A 1 212 ? 11.375 18.719 -10.742 1 91 212 PRO A O 1
ATOM 1643 N N . ASP A 1 213 ? 11.875 16.891 -11.914 1 89.75 213 ASP A N 1
ATOM 1644 C CA . ASP A 1 213 ? 11.062 17.344 -13.039 1 89.75 213 ASP A CA 1
ATOM 1645 C C . ASP A 1 213 ? 9.781 16.516 -13.156 1 89.75 213 ASP A C 1
ATOM 1647 O O . ASP A 1 213 ? 9.234 16.375 -14.25 1 89.75 213 ASP A O 1
ATOM 1651 N N . LEU A 1 214 ? 9.414 16.094 -12.023 1 91.62 214 LEU A N 1
ATOM 1652 C CA . LEU A 1 214 ? 8.211 15.25 -12.062 1 91.62 214 LEU A CA 1
ATOM 1653 C C . LEU A 1 214 ? 6.988 16.078 -12.43 1 91.62 214 LEU A C 1
ATOM 1655 O O . LEU A 1 214 ? 6.809 17.188 -11.922 1 91.62 214 LEU A O 1
ATOM 1659 N N . MET A 1 215 ? 6.18 15.562 -13.352 1 90.5 215 MET A N 1
ATOM 1660 C CA . MET A 1 215 ? 4.934 16.203 -13.758 1 90.5 215 MET A CA 1
ATOM 1661 C C . MET A 1 215 ? 3.732 15.539 -13.102 1 90.5 215 MET A C 1
ATOM 1663 O O . MET A 1 215 ? 3.771 14.344 -12.797 1 90.5 215 MET A O 1
ATOM 1667 N N . PRO A 1 216 ? 2.646 16.328 -12.953 1 87.94 216 PRO A N 1
ATOM 1668 C CA . PRO A 1 216 ? 1.424 15.719 -12.422 1 87.94 216 PRO A CA 1
ATOM 1669 C C . PRO A 1 216 ? 0.934 14.547 -13.273 1 87.94 216 PRO A C 1
ATOM 1671 O O . PRO A 1 216 ? 1.021 14.594 -14.508 1 87.94 216 PRO A O 1
ATOM 1674 N N . GLN A 1 217 ? 0.582 13.484 -12.773 1 88.19 217 GLN A N 1
ATOM 1675 C CA . GLN A 1 217 ? -0.041 12.312 -13.383 1 88.19 217 GLN A CA 1
ATOM 1676 C C . GLN A 1 217 ? 0.992 11.461 -14.109 1 88.19 217 GLN A C 1
ATOM 1678 O O . GLN A 1 217 ? 0.635 10.523 -14.828 1 88.19 217 GLN A O 1
ATOM 1683 N N . ALA A 1 218 ? 2.262 11.805 -13.969 1 91.44 218 ALA A N 1
ATOM 1684 C CA . ALA A 1 218 ? 3.316 11.023 -14.602 1 91.44 218 ALA A CA 1
ATOM 1685 C C . ALA A 1 218 ? 3.266 9.562 -14.148 1 91.44 218 ALA A C 1
ATOM 1687 O O . ALA A 1 218 ? 3.645 8.664 -14.898 1 91.44 218 ALA A O 1
ATOM 1688 N N . ILE A 1 219 ? 2.758 9.367 -13.008 1 91.31 219 ILE A N 1
ATOM 1689 C CA . ILE A 1 219 ? 2.768 8.055 -12.383 1 91.31 219 ILE A CA 1
ATOM 1690 C C . ILE A 1 219 ? 1.916 7.086 -13.203 1 91.31 219 ILE A C 1
ATOM 1692 O O . ILE A 1 219 ? 2.15 5.875 -13.188 1 91.31 219 ILE A O 1
ATOM 1696 N N . TYR A 1 220 ? 1.004 7.523 -14.055 1 92.94 220 TYR A N 1
ATOM 1697 C CA . TYR A 1 220 ? 0.094 6.684 -14.828 1 92.94 220 TYR A CA 1
ATOM 1698 C C . TYR A 1 220 ? 0.769 6.164 -16.094 1 92.94 220 TYR A C 1
ATOM 1700 O O . TYR A 1 220 ? 0.176 5.391 -16.844 1 92.94 220 TYR A O 1
ATOM 1708 N N . ARG A 1 221 ? 2.023 6.512 -16.203 1 94.12 221 ARG A N 1
ATOM 1709 C CA . ARG A 1 221 ? 2.717 6.145 -17.438 1 94.12 221 ARG A CA 1
ATOM 1710 C C . ARG A 1 221 ? 3.75 5.051 -17.172 1 94.12 221 ARG A C 1
ATOM 1712 O O . ARG A 1 221 ? 4.496 4.668 -18.078 1 94.12 221 ARG A O 1
ATOM 1719 N N . TYR A 1 222 ? 3.742 4.516 -16.031 1 95.75 222 TYR A N 1
ATOM 1720 C CA . TYR A 1 222 ? 4.777 3.547 -15.688 1 95.75 222 TYR A CA 1
ATOM 1721 C C . TYR A 1 222 ? 4.172 2.17 -15.438 1 95.75 222 TYR A C 1
ATOM 1723 O O . TYR A 1 222 ? 3.199 2.037 -14.695 1 95.75 222 TYR A O 1
ATOM 1731 N N . ALA A 1 223 ? 4.801 1.175 -15.961 1 97.12 223 ALA A N 1
ATOM 1732 C CA . ALA A 1 223 ? 4.328 -0.203 -15.844 1 97.12 223 ALA A CA 1
ATOM 1733 C C . ALA A 1 223 ? 4.766 -0.825 -14.523 1 97.12 223 ALA A C 1
ATOM 1735 O O . ALA A 1 223 ? 4.137 -1.765 -14.031 1 97.12 223 ALA A O 1
ATOM 1736 N N . TYR A 1 224 ? 5.879 -0.288 -14.008 1 97 224 TYR A N 1
ATOM 1737 C CA . TYR A 1 224 ? 6.465 -0.926 -12.836 1 97 224 TYR A CA 1
ATOM 1738 C C . TYR A 1 224 ? 6.508 0.038 -11.656 1 97 224 TYR A C 1
ATOM 1740 O O . TYR A 1 224 ? 6.793 1.226 -11.828 1 97 224 TYR A O 1
ATOM 1748 N N . HIS A 1 225 ? 6.156 -0.486 -10.477 1 95.44 225 HIS A N 1
ATOM 1749 C CA . HIS A 1 225 ? 6.273 0.228 -9.211 1 95.44 225 HIS A CA 1
ATOM 1750 C C . HIS A 1 225 ? 7.719 0.252 -8.719 1 95.44 225 HIS A C 1
ATOM 1752 O O . HIS A 1 225 ? 8.156 1.229 -8.109 1 95.44 225 HIS A O 1
ATOM 1758 N N . ASP A 1 226 ? 8.359 -0.809 -8.883 1 94.94 226 ASP A N 1
ATOM 1759 C CA . ASP A 1 226 ? 9.781 -0.949 -8.562 1 94.94 226 ASP A CA 1
ATOM 1760 C C . ASP A 1 226 ? 10.492 -1.82 -9.594 1 94.94 226 ASP A C 1
ATOM 1762 O O . ASP A 1 226 ? 10.023 -1.96 -10.727 1 94.94 226 ASP A O 1
ATOM 1766 N N . LEU A 1 227 ? 11.586 -2.359 -9.25 1 93.62 227 LEU A N 1
ATOM 1767 C CA . LEU A 1 227 ? 12.414 -3.059 -10.234 1 93.62 227 LEU A CA 1
ATOM 1768 C C . LEU A 1 227 ? 11.742 -4.359 -10.672 1 93.62 227 LEU A C 1
ATOM 1770 O O . LEU A 1 227 ? 12.102 -4.926 -11.711 1 93.62 227 LEU A O 1
ATOM 1774 N N . TRP A 1 228 ? 10.664 -4.816 -9.891 1 91.38 228 TRP A N 1
ATOM 1775 C CA . TRP A 1 228 ? 10.172 -6.168 -10.148 1 91.38 228 TRP A CA 1
ATOM 1776 C C . TRP A 1 228 ? 8.648 -6.184 -10.219 1 91.38 228 TRP A C 1
ATOM 1778 O O . TRP A 1 228 ? 8.062 -6.98 -10.953 1 91.38 228 TRP A O 1
ATOM 1788 N N . ASN A 1 229 ? 8.008 -5.344 -9.477 1 94.75 229 ASN A N 1
ATOM 1789 C CA . ASN A 1 229 ? 6.57 -5.438 -9.266 1 94.75 229 ASN A CA 1
ATOM 1790 C C . ASN A 1 229 ? 5.809 -4.445 -10.141 1 94.75 229 ASN A C 1
ATOM 1792 O O . ASN A 1 229 ? 6.18 -3.273 -10.227 1 94.75 229 ASN A O 1
ATOM 1796 N N . PRO A 1 230 ? 4.746 -4.906 -10.734 1 96.12 230 PRO A N 1
ATOM 1797 C CA . PRO A 1 230 ? 3.943 -4.023 -11.594 1 96.12 230 PRO A CA 1
ATOM 1798 C C . PRO A 1 230 ? 3.24 -2.92 -10.805 1 96.12 230 PRO A C 1
ATOM 1800 O O . PRO A 1 230 ? 3.039 -3.051 -9.594 1 96.12 230 PRO A O 1
ATOM 1803 N N . SER A 1 231 ? 2.912 -1.856 -11.516 1 96.25 231 SER A N 1
ATOM 1804 C CA . SER A 1 231 ? 2.117 -0.778 -10.938 1 96.25 231 SER A CA 1
ATOM 1805 C C . SER A 1 231 ? 0.65 -1.177 -10.812 1 96.25 231 SER A C 1
ATOM 1807 O O . SER A 1 231 ? 0.219 -2.164 -11.414 1 96.25 231 SER A O 1
ATOM 1809 N N . THR A 1 232 ? -0.098 -0.387 -10.102 1 96.25 232 THR A N 1
ATOM 1810 C CA . THR A 1 232 ? -1.512 -0.662 -9.867 1 96.25 232 THR A CA 1
ATOM 1811 C C . THR A 1 232 ? -2.293 -0.613 -11.18 1 96.25 232 THR A C 1
ATOM 1813 O O . THR A 1 232 ? -3.307 -1.3 -11.328 1 96.25 232 THR A O 1
ATOM 1816 N N . ILE A 1 233 ? -1.788 0.136 -12.156 1 95.25 233 ILE A N 1
ATOM 1817 C CA . ILE A 1 233 ? -2.451 0.211 -13.453 1 95.25 233 ILE A CA 1
ATOM 1818 C C . ILE A 1 233 ? -2.443 -1.164 -14.117 1 95.25 233 ILE A C 1
ATOM 1820 O O . ILE A 1 233 ? -3.463 -1.609 -14.648 1 95.25 233 ILE A O 1
ATOM 1824 N N . VAL A 1 234 ? -1.335 -1.814 -14.031 1 96.62 234 VAL A N 1
ATOM 1825 C CA . VAL A 1 234 ? -1.214 -3.152 -14.602 1 96.62 234 VAL A CA 1
ATOM 1826 C C . VAL A 1 234 ? -2.066 -4.133 -13.797 1 96.62 234 VAL A C 1
ATOM 1828 O O . VAL A 1 234 ? -2.789 -4.949 -14.375 1 96.62 234 VAL A O 1
ATOM 1831 N N . HIS A 1 235 ? -1.997 -4.027 -12.492 1 97.19 235 HIS A N 1
ATOM 1832 C CA . HIS A 1 235 ? -2.818 -4.871 -11.633 1 97.19 235 HIS A CA 1
ATOM 1833 C C . HIS A 1 235 ? -4.297 -4.727 -11.969 1 97.19 235 HIS A C 1
ATOM 1835 O O . HIS A 1 235 ? -5.035 -5.715 -11.984 1 97.19 235 HIS A O 1
ATOM 1841 N N . TYR A 1 236 ? -4.691 -3.543 -12.211 1 96.94 236 TYR A N 1
ATOM 1842 C CA . TYR A 1 236 ? -6.086 -3.266 -12.531 1 96.94 236 TYR A CA 1
ATOM 1843 C C . TYR A 1 236 ? -6.508 -3.99 -13.805 1 96.94 236 TYR A C 1
ATOM 1845 O O . TYR A 1 236 ? -7.578 -4.605 -13.844 1 96.94 236 TYR A O 1
ATOM 1853 N N . HIS A 1 237 ? -5.703 -3.961 -14.781 1 96.88 237 HIS A N 1
ATOM 1854 C CA . HIS A 1 237 ? -6.02 -4.621 -16.047 1 96.88 237 HIS A CA 1
ATOM 1855 C C . HIS A 1 237 ? -6.012 -6.137 -15.891 1 96.88 237 HIS A C 1
ATOM 1857 O O . HIS A 1 237 ? -6.836 -6.832 -16.484 1 96.88 237 HIS A O 1
ATOM 1863 N N . ILE A 1 238 ? -5.102 -6.645 -15.148 1 96.81 238 ILE A N 1
ATOM 1864 C CA . ILE A 1 238 ? -5.086 -8.07 -14.852 1 96.81 238 ILE A CA 1
ATOM 1865 C C . ILE A 1 238 ? -6.398 -8.469 -14.18 1 96.81 238 ILE A C 1
ATOM 1867 O O . ILE A 1 238 ? -7.031 -9.453 -14.57 1 96.81 238 ILE A O 1
ATOM 1871 N N . ALA A 1 239 ? -6.766 -7.688 -13.211 1 97.81 239 ALA A N 1
ATOM 1872 C CA . ALA A 1 239 ? -7.996 -7.965 -12.469 1 97.81 239 ALA A CA 1
ATOM 1873 C C . ALA A 1 239 ? -9.211 -7.941 -13.398 1 97.81 239 ALA A C 1
ATOM 1875 O O . ALA A 1 239 ? -10.062 -8.828 -13.336 1 97.81 239 ALA A O 1
ATOM 1876 N N . LYS A 1 240 ? -9.289 -6.934 -14.258 1 97.44 240 LYS A N 1
ATOM 1877 C CA . LYS A 1 240 ? -10.406 -6.816 -15.195 1 97.44 240 LYS A CA 1
ATOM 1878 C C . LYS A 1 240 ? -10.5 -8.047 -16.094 1 97.44 240 LYS A C 1
ATOM 1880 O O . LYS A 1 240 ? -11.594 -8.555 -16.344 1 97.44 240 LYS A O 1
ATOM 1885 N N . GLU A 1 241 ? -9.398 -8.461 -16.562 1 97.19 241 GLU A N 1
ATOM 1886 C CA . GLU A 1 241 ? -9.383 -9.625 -17.453 1 97.19 241 GLU A CA 1
ATOM 1887 C C . GLU A 1 241 ? -9.742 -10.898 -16.688 1 97.19 241 GLU A C 1
ATOM 1889 O O . GLU A 1 241 ? -10.43 -11.766 -17.234 1 97.19 241 GLU A O 1
ATOM 1894 N N . ILE A 1 242 ? -9.25 -11.07 -15.469 1 96.94 242 ILE A N 1
ATOM 1895 C CA . ILE A 1 242 ? -9.617 -12.227 -14.648 1 96.94 242 ILE A CA 1
ATOM 1896 C C . ILE A 1 242 ? -11.133 -12.266 -14.461 1 96.94 242 ILE A C 1
ATOM 1898 O O . ILE A 1 242 ? -11.758 -13.305 -14.664 1 96.94 242 ILE A O 1
ATOM 1902 N N . VAL A 1 243 ? -11.703 -11.117 -14.125 1 97.75 243 VAL A N 1
ATOM 1903 C CA . VAL A 1 243 ? -13.133 -11.031 -13.875 1 97.75 243 VAL A CA 1
ATOM 1904 C C . VAL A 1 243 ? -13.906 -11.344 -15.156 1 97.75 243 VAL A C 1
ATOM 1906 O O . VAL A 1 243 ? -14.891 -12.078 -15.133 1 97.75 243 VAL A O 1
ATOM 1909 N N . ARG A 1 244 ? -13.453 -10.812 -16.266 1 96.94 244 ARG A N 1
ATOM 1910 C CA . ARG A 1 244 ? -14.094 -11.078 -17.547 1 96.94 244 ARG A CA 1
ATOM 1911 C C . ARG A 1 244 ? -14.094 -12.57 -17.859 1 96.94 244 ARG A C 1
ATOM 1913 O O . ARG A 1 244 ? -15.125 -13.117 -18.266 1 96.94 244 ARG A O 1
ATOM 1920 N N . GLN A 1 245 ? -13.031 -13.227 -17.641 1 94.88 245 GLN A N 1
ATOM 1921 C CA . GLN A 1 245 ? -12.93 -14.648 -17.938 1 94.88 245 GLN A CA 1
ATOM 1922 C C . GLN A 1 245 ? -13.773 -15.477 -16.969 1 94.88 245 GLN A C 1
ATOM 1924 O O . GLN A 1 245 ? -14.305 -16.531 -17.344 1 94.88 245 GLN A O 1
ATOM 1929 N N . LEU A 1 246 ? -13.875 -15.047 -15.766 1 94.19 246 LEU A N 1
ATOM 1930 C CA . LEU A 1 246 ? -14.703 -15.742 -14.781 1 94.19 246 LEU A CA 1
ATOM 1931 C C . LEU A 1 246 ? -16.188 -15.633 -15.141 1 94.19 246 LEU A C 1
ATOM 1933 O O . LEU A 1 246 ? -16.953 -16.562 -14.898 1 94.19 246 LEU A O 1
ATOM 1937 N N . GLN A 1 247 ? -16.547 -14.539 -15.727 1 91.56 247 GLN A N 1
ATOM 1938 C CA . GLN A 1 247 ? -17.953 -14.32 -16.078 1 91.56 247 GLN A CA 1
ATOM 1939 C C . GLN A 1 247 ? -18.328 -15.109 -17.328 1 91.56 247 GLN A C 1
ATOM 1941 O O . GLN A 1 247 ? -19.5 -15.375 -17.578 1 91.56 247 GLN A O 1
ATOM 1946 N N . GLN A 1 248 ? -17.359 -15.43 -18.156 1 86.25 248 GLN A N 1
ATOM 1947 C CA . GLN A 1 248 ? -17.609 -16.219 -19.359 1 86.25 248 GLN A CA 1
ATOM 1948 C C . GLN A 1 248 ? -17.516 -17.719 -19.062 1 86.25 248 GLN A C 1
ATOM 1950 O O . GLN A 1 248 ? -17.781 -18.531 -19.938 1 86.25 248 GLN A O 1
ATOM 1955 N N . PHE A 1 249 ? -17.25 -17.938 -17.812 1 76.31 249 PHE A N 1
ATOM 1956 C CA . PHE A 1 249 ? -17.031 -19.312 -17.391 1 76.31 249 PHE A CA 1
ATOM 1957 C C . PHE A 1 249 ? -18.359 -19.969 -17 1 76.31 249 PHE A C 1
ATOM 1959 O O . PHE A 1 249 ? -19.188 -19.359 -16.328 1 76.31 249 PHE A O 1
ATOM 1966 N N . MET B 1 1 ? -15.75 12.398 2.748 1 93.31 1 MET B N 1
ATOM 1967 C CA . MET B 1 1 ? -14.531 12.703 3.5 1 93.31 1 MET B CA 1
ATOM 1968 C C . MET B 1 1 ? -13.391 13.078 2.559 1 93.31 1 MET B C 1
ATOM 1970 O O . MET B 1 1 ? -13.148 12.391 1.565 1 93.31 1 MET B O 1
ATOM 1974 N N . VAL B 1 2 ? -12.766 14.172 2.912 1 93.19 2 VAL B N 1
ATOM 1975 C CA . VAL B 1 2 ? -11.617 14.641 2.146 1 93.19 2 VAL B CA 1
ATOM 1976 C C . VAL B 1 2 ? -10.406 14.766 3.061 1 93.19 2 VAL B C 1
ATOM 1978 O O . VAL B 1 2 ? -10.5 15.305 4.164 1 93.19 2 VAL B O 1
ATOM 1981 N N . VAL B 1 3 ? -9.273 14.25 2.551 1 95.38 3 VAL B N 1
ATOM 1982 C CA . VAL B 1 3 ? -8.07 14.227 3.377 1 95.38 3 VAL B CA 1
ATOM 1983 C C . VAL B 1 3 ? -6.93 14.93 2.65 1 95.38 3 VAL B C 1
ATOM 1985 O O . VAL B 1 3 ? -6.75 14.758 1.442 1 95.38 3 VAL B O 1
ATOM 1988 N N . PHE B 1 4 ? -6.215 15.742 3.395 1 95.38 4 PHE B N 1
ATOM 1989 C CA . PHE B 1 4 ? -4.988 16.375 2.924 1 95.38 4 PHE B CA 1
ATOM 1990 C C . PHE B 1 4 ? -3.809 16.016 3.818 1 95.38 4 PHE B C 1
ATOM 1992 O O . PHE B 1 4 ? -3.979 15.797 5.02 1 95.38 4 PHE B O 1
ATOM 1999 N N . GLY B 1 5 ? -2.678 15.961 3.098 1 95.62 5 GLY B N 1
ATOM 2000 C CA . GLY B 1 5 ? -1.552 15.633 3.959 1 95.62 5 GLY B CA 1
ATOM 2001 C C . GLY B 1 5 ? -0.308 15.234 3.189 1 95.62 5 GLY B C 1
ATOM 2002 O O . GLY B 1 5 ? -0.174 15.555 2.006 1 95.62 5 GLY B O 1
ATOM 2003 N N . ASP B 1 6 ? 0.596 14.641 3.945 1 95.12 6 ASP B N 1
ATOM 2004 C CA . ASP B 1 6 ? 1.88 14.234 3.385 1 95.12 6 ASP B CA 1
ATOM 2005 C C . ASP B 1 6 ? 2.002 12.711 3.336 1 95.12 6 ASP B C 1
ATOM 2007 O O . ASP B 1 6 ? 1.029 12.016 3.035 1 95.12 6 ASP B O 1
ATOM 2011 N N . SER B 1 7 ? 3.221 12.148 3.58 1 94.75 7 SER B N 1
ATOM 2012 C CA . SER B 1 7 ? 3.504 10.727 3.475 1 94.75 7 SER B CA 1
ATOM 2013 C C . SER B 1 7 ? 2.654 9.922 4.453 1 94.75 7 SER B C 1
ATOM 2015 O O . SER B 1 7 ? 2.305 8.766 4.18 1 94.75 7 SER B O 1
ATOM 2017 N N . LEU B 1 8 ? 2.357 10.531 5.551 1 95.62 8 LEU B N 1
ATOM 2018 C CA . LEU B 1 8 ? 1.588 9.828 6.574 1 95.62 8 LEU B CA 1
ATOM 2019 C C . LEU B 1 8 ? 0.191 9.492 6.07 1 95.62 8 LEU B C 1
ATOM 2021 O O . LEU B 1 8 ? -0.361 8.445 6.41 1 95.62 8 LEU B O 1
ATOM 2025 N N . SER B 1 9 ? -0.372 10.336 5.227 1 96.69 9 SER B N 1
ATOM 2026 C CA . SER B 1 9 ? -1.771 10.227 4.828 1 96.69 9 SER B CA 1
ATOM 2027 C C . SER B 1 9 ? -1.9 9.703 3.404 1 96.69 9 SER B C 1
ATOM 2029 O O . SER B 1 9 ? -2.996 9.352 2.963 1 96.69 9 SER B O 1
ATOM 2031 N N . ASP B 1 10 ? -0.796 9.641 2.676 1 96.44 10 ASP B N 1
ATOM 2032 C CA . ASP B 1 10 ? -0.811 9.203 1.282 1 96.44 10 ASP B CA 1
ATOM 2033 C C . ASP B 1 10 ? -1.258 7.746 1.169 1 96.44 10 ASP B C 1
ATOM 2035 O O . ASP B 1 10 ? -0.642 6.852 1.756 1 96.44 10 ASP B O 1
ATOM 2039 N N . ASP B 1 11 ? -2.301 7.531 0.433 1 95.25 11 ASP B N 1
ATOM 2040 C CA . ASP 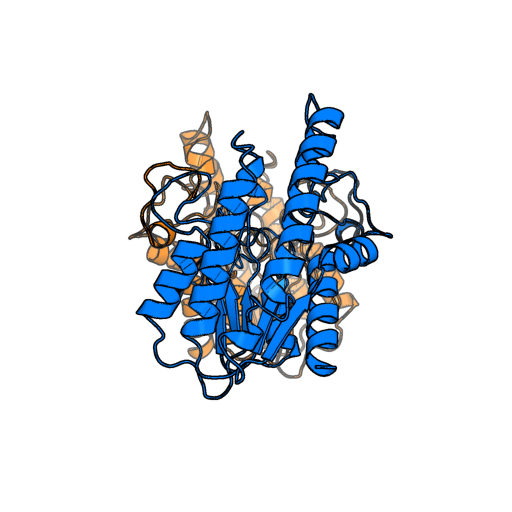B 1 11 ? -2.82 6.172 0.319 1 95.25 11 ASP B CA 1
ATOM 2041 C C . ASP B 1 11 ? -2.514 5.578 -1.055 1 95.25 11 ASP B C 1
ATOM 2043 O O . ASP B 1 11 ? -3.098 4.562 -1.443 1 95.25 11 ASP B O 1
ATOM 2047 N N . GLY B 1 12 ? -1.624 6.219 -1.79 1 94.38 12 GLY B N 1
ATOM 2048 C CA . GLY B 1 12 ? -1.181 5.672 -3.064 1 94.38 12 GLY B CA 1
ATOM 2049 C C . GLY B 1 12 ? -2.059 6.09 -4.23 1 94.38 12 GLY B C 1
ATOM 2050 O O . GLY B 1 12 ? -2.76 7.102 -4.152 1 94.38 12 GLY B O 1
ATOM 2051 N N . VAL B 1 13 ? -1.938 5.289 -5.34 1 92.88 13 VAL B N 1
ATOM 2052 C CA . VAL B 1 13 ? -2.582 5.645 -6.602 1 92.88 13 VAL B CA 1
ATOM 2053 C C . VAL B 1 13 ? -3.766 4.711 -6.859 1 92.88 13 VAL B C 1
ATOM 2055 O O . VAL B 1 13 ? -3.711 3.525 -6.527 1 92.88 13 VAL B O 1
ATOM 2058 N N . GLU B 1 14 ? -4.773 5.238 -7.348 1 88.06 14 GLU B N 1
ATOM 2059 C CA . GLU B 1 14 ? -5.879 4.441 -7.867 1 88.06 14 GLU B CA 1
ATOM 2060 C C . GLU B 1 14 ? -5.793 4.297 -9.383 1 88.06 14 GLU B C 1
ATOM 2062 O O . GLU B 1 14 ? -5.445 5.25 -10.086 1 88.06 14 GLU B O 1
ATOM 2067 N N . ALA B 1 15 ? -6.074 3.094 -9.828 1 88.31 15 ALA B N 1
ATOM 2068 C CA . ALA B 1 15 ? -5.949 2.848 -11.258 1 88.31 15 ALA B CA 1
ATOM 2069 C C . ALA B 1 15 ? -6.973 3.656 -12.047 1 88.31 15 ALA B C 1
ATOM 2071 O O . ALA B 1 15 ? -6.734 4.02 -13.203 1 88.31 15 ALA B O 1
ATOM 2072 N N . GLU B 1 16 ? -8.156 3.82 -11.375 1 79.94 16 GLU B N 1
ATOM 2073 C CA . GLU B 1 16 ? -9.211 4.582 -12.031 1 79.94 16 GLU B CA 1
ATOM 2074 C C . GLU B 1 16 ? -9.578 5.832 -11.234 1 79.94 16 GLU B C 1
ATOM 2076 O O . GLU B 1 16 ? -9.422 5.859 -10.016 1 79.94 16 GLU B O 1
ATOM 2081 N N . GLY B 1 17 ? -10.039 6.77 -11.938 1 72.75 17 GLY B N 1
ATOM 2082 C CA . GLY B 1 17 ? -10.461 8.008 -11.297 1 72.75 17 GLY B CA 1
ATOM 2083 C C . GLY B 1 17 ? -9.305 8.945 -11 1 72.75 17 GLY B C 1
ATOM 2084 O O . GLY B 1 17 ? -8.203 8.766 -11.516 1 72.75 17 GLY B O 1
ATOM 2085 N N . GLU B 1 18 ? -9.609 10.031 -10.391 1 68.81 18 GLU B N 1
ATOM 2086 C CA . GLU B 1 18 ? -8.586 11.008 -10.023 1 68.81 18 GLU B CA 1
ATOM 2087 C C . GLU B 1 18 ? -7.977 10.672 -8.664 1 68.81 18 GLU B C 1
ATOM 2089 O O . GLU B 1 18 ? -8.688 10.594 -7.656 1 68.81 18 GLU B O 1
ATOM 2094 N N . SER B 1 19 ? -6.867 10.039 -8.766 1 74 19 SER B N 1
ATOM 2095 C CA . SER B 1 19 ? -6.18 9.773 -7.504 1 74 19 SER B CA 1
ATOM 2096 C C . SER B 1 19 ? -4.988 10.703 -7.316 1 74 19 SER B C 1
ATOM 2098 O O . SER B 1 19 ? -4.484 11.281 -8.289 1 74 19 SER B O 1
ATOM 2100 N N . HIS B 1 20 ? -4.883 10.969 -6.172 1 85.12 20 HIS B N 1
ATOM 2101 C CA . HIS B 1 20 ? -3.689 11.688 -5.742 1 85.12 20 HIS B CA 1
ATOM 2102 C C . HIS B 1 20 ? -2.713 10.758 -5.027 1 85.12 20 HIS B C 1
ATOM 2104 O O . HIS B 1 20 ? -2.99 9.57 -4.859 1 85.12 20 HIS B O 1
ATOM 2110 N N . GLY B 1 21 ? -1.518 11.188 -4.891 1 91.19 21 GLY B N 1
ATOM 2111 C CA . GLY B 1 21 ? -0.527 10.453 -4.121 1 91.19 21 GLY B CA 1
ATOM 2112 C C . GLY B 1 21 ? 0.471 9.711 -4.992 1 91.19 21 GLY B C 1
ATOM 2113 O O . GLY B 1 21 ? 0.282 9.594 -6.207 1 91.19 21 GLY B O 1
ATOM 2114 N N . PHE B 1 22 ? 1.401 9.133 -4.332 1 93.5 22 PHE B N 1
ATOM 2115 C CA . PHE B 1 22 ? 2.457 8.391 -5.016 1 93.5 22 PHE B CA 1
ATOM 2116 C C . PHE B 1 22 ? 2.561 6.973 -4.477 1 93.5 22 PHE B C 1
ATOM 2118 O O . PHE B 1 22 ? 2.734 6.023 -5.242 1 93.5 22 PHE B O 1
ATOM 2125 N N . LEU B 1 23 ? 2.494 6.852 -3.232 1 91.81 23 LEU B N 1
ATOM 2126 C CA . LEU B 1 23 ? 2.807 5.578 -2.594 1 91.81 23 LEU B CA 1
ATOM 2127 C C . LEU B 1 23 ? 2.162 5.484 -1.216 1 91.81 23 LEU B C 1
ATOM 2129 O O . LEU B 1 23 ? 2.143 6.465 -0.467 1 91.81 23 LEU B O 1
ATOM 2133 N N . ARG B 1 24 ? 1.622 4.309 -0.961 1 91 24 ARG B N 1
ATOM 2134 C CA . ARG B 1 24 ? 1.217 3.992 0.405 1 91 24 ARG B CA 1
ATOM 2135 C C . ARG B 1 24 ? 2.426 3.646 1.269 1 91 24 ARG B C 1
ATOM 2137 O O . ARG B 1 24 ? 2.939 2.527 1.209 1 91 24 ARG B O 1
ATOM 2144 N N . ASN B 1 25 ? 2.877 4.543 2.08 1 92.88 25 ASN B N 1
ATOM 2145 C CA . ASN B 1 25 ? 4.055 4.344 2.922 1 92.88 25 ASN B CA 1
ATOM 2146 C C . ASN B 1 25 ? 3.723 3.512 4.156 1 92.88 25 ASN B C 1
ATOM 2148 O O . ASN B 1 25 ? 3.928 3.961 5.285 1 92.88 25 ASN B O 1
ATOM 2152 N N . CYS B 1 26 ? 3.217 2.359 3.938 1 95.44 26 CYS B N 1
ATOM 2153 C CA . CYS B 1 26 ? 2.738 1.487 5.004 1 95.44 26 CYS B CA 1
ATOM 2154 C C . CYS B 1 26 ? 2.658 0.041 4.535 1 95.44 26 CYS B C 1
ATOM 2156 O O . CYS B 1 26 ? 2.609 -0.222 3.33 1 95.44 26 CYS B O 1
ATOM 2158 N N . ASN B 1 27 ? 2.758 -0.921 5.418 1 94.5 27 ASN B N 1
ATOM 2159 C CA . ASN B 1 27 ? 2.615 -2.334 5.086 1 94.5 27 ASN B CA 1
ATOM 2160 C C . ASN B 1 27 ? 1.148 -2.732 4.941 1 94.5 27 ASN B C 1
ATOM 2162 O O . ASN B 1 27 ? 0.839 -3.893 4.664 1 94.5 27 ASN B O 1
ATOM 2166 N N . GLY B 1 28 ? 0.25 -1.877 5.133 1 94 28 GLY B N 1
ATOM 2167 C CA . GLY B 1 28 ? -1.19 -2.021 5 1 94 28 GLY B CA 1
ATOM 2168 C C . GLY B 1 28 ? -1.905 -0.704 4.77 1 94 28 GLY B C 1
ATOM 2169 O O . GLY B 1 28 ? -1.38 0.181 4.09 1 94 28 GLY B O 1
ATOM 2170 N N . LYS B 1 29 ? -3.068 -0.628 5.258 1 94.56 29 LYS B N 1
ATOM 2171 C CA . LYS B 1 29 ? -3.842 0.6 5.098 1 94.56 29 LYS B CA 1
ATOM 2172 C C . LYS B 1 29 ? -3.236 1.74 5.91 1 94.56 29 LYS B C 1
ATOM 2174 O O . LYS B 1 29 ? -2.615 1.506 6.949 1 94.56 29 LYS B O 1
ATOM 2179 N N . VAL B 1 30 ? -3.418 2.943 5.441 1 96.62 30 VAL B N 1
ATOM 2180 C CA . VAL B 1 30 ? -3.086 4.125 6.227 1 96.62 30 VAL B CA 1
ATOM 2181 C C . VAL B 1 30 ? -4.34 4.648 6.93 1 96.62 30 VAL B C 1
ATOM 2183 O O . VAL B 1 30 ? -5.453 4.223 6.617 1 96.62 30 VAL B O 1
ATOM 2186 N N . TRP B 1 31 ? -4.18 5.57 7.824 1 97.38 31 TRP B N 1
ATOM 2187 C CA . TRP B 1 31 ? -5.227 5.949 8.766 1 97.38 31 TRP B CA 1
ATOM 2188 C C . TRP B 1 31 ? -6.449 6.492 8.039 1 97.38 31 TRP B C 1
ATOM 2190 O O . TRP B 1 31 ? -7.586 6.227 8.438 1 97.38 31 TRP B O 1
ATOM 2200 N N . PRO B 1 32 ? -6.309 7.301 6.922 1 97.19 32 PRO B N 1
ATOM 2201 C CA . PRO B 1 32 ? -7.527 7.781 6.27 1 97.19 32 PRO B CA 1
ATOM 2202 C C . PRO B 1 32 ? -8.422 6.648 5.77 1 97.19 32 PRO B C 1
ATOM 2204 O O . PRO B 1 32 ? -9.648 6.762 5.805 1 97.19 32 PRO B O 1
ATOM 2207 N N . GLU B 1 33 ? -7.777 5.594 5.289 1 95.5 33 GLU B N 1
ATOM 2208 C CA . GLU B 1 33 ? -8.547 4.461 4.793 1 95.5 33 GLU B CA 1
ATOM 2209 C C . GLU B 1 33 ? -9.359 3.809 5.91 1 95.5 33 GLU B C 1
ATOM 2211 O O . GLU B 1 33 ? -10.523 3.453 5.719 1 95.5 33 GLU B O 1
ATOM 2216 N N . TYR B 1 34 ? -8.742 3.67 7.043 1 96.88 34 TYR B N 1
ATOM 2217 C CA . TYR B 1 34 ? -9.445 3.117 8.195 1 96.88 34 TYR B CA 1
ATOM 2218 C C . TYR B 1 34 ? -10.586 4.027 8.625 1 96.88 34 TYR B C 1
ATOM 2220 O O . TYR B 1 34 ? -11.688 3.557 8.914 1 96.88 34 TYR B O 1
ATOM 2228 N N . VAL B 1 35 ? -10.312 5.324 8.688 1 97.75 35 VAL B N 1
ATOM 2229 C CA . VAL B 1 35 ? -11.32 6.285 9.117 1 97.75 35 VAL B CA 1
ATOM 2230 C C . VAL B 1 35 ? -12.516 6.238 8.172 1 97.75 35 VAL B C 1
ATOM 2232 O O . VAL B 1 35 ? -13.664 6.18 8.617 1 97.75 35 VAL B O 1
ATOM 2235 N N . ALA B 1 36 ? -12.242 6.293 6.895 1 96.12 36 ALA B N 1
ATOM 2236 C CA . ALA B 1 36 ? -13.312 6.254 5.898 1 96.12 36 ALA B CA 1
ATOM 2237 C C . ALA B 1 36 ? -14.172 5.008 6.062 1 96.12 36 ALA B C 1
ATOM 2239 O O . ALA B 1 36 ? -15.398 5.078 5.969 1 96.12 36 ALA B O 1
ATOM 2240 N N . ASN B 1 37 ? -13.531 3.875 6.32 1 94.5 37 ASN B N 1
ATOM 2241 C CA . ASN B 1 37 ? -14.25 2.615 6.5 1 94.5 37 ASN B CA 1
ATOM 2242 C C . ASN B 1 37 ? -15.078 2.621 7.777 1 94.5 37 ASN B C 1
ATOM 2244 O O . ASN B 1 37 ? -16.25 2.221 7.77 1 94.5 37 ASN B O 1
ATOM 2248 N N . MET B 1 38 ? -14.484 3.039 8.867 1 96.56 38 MET B N 1
ATOM 2249 C CA . MET B 1 38 ? -15.148 3.027 10.172 1 96.56 38 MET B CA 1
ATOM 2250 C C . MET B 1 38 ? -16.359 3.947 10.172 1 96.56 38 MET B C 1
ATOM 2252 O O . MET B 1 38 ? -17.375 3.654 10.82 1 96.56 38 MET B O 1
ATOM 2256 N N . LEU B 1 39 ? -16.25 5.027 9.414 1 96.12 39 LEU B N 1
ATOM 2257 C CA . LEU B 1 39 ? -17.344 5.996 9.359 1 96.12 39 LEU B CA 1
ATOM 2258 C C . LEU B 1 39 ? -18.312 5.668 8.227 1 96.12 39 LEU B C 1
ATOM 2260 O O . LEU B 1 39 ? -19.328 6.344 8.062 1 96.12 39 LEU B O 1
ATOM 2264 N N . GLU B 1 40 ? -17.938 4.656 7.453 1 94.06 40 GLU B N 1
ATOM 2265 C CA . GLU B 1 40 ? -18.75 4.273 6.297 1 94.06 40 GLU B CA 1
ATOM 2266 C C . GLU B 1 40 ? -19.031 5.477 5.402 1 94.06 40 GLU B C 1
ATOM 2268 O O . GLU B 1 40 ? -20.188 5.73 5.047 1 94.06 40 GLU B O 1
ATOM 2273 N N . CYS B 1 41 ? -17.969 6.164 5.07 1 92.12 41 CYS B N 1
ATOM 2274 C CA . CYS B 1 41 ? -18.094 7.355 4.238 1 92.12 41 CYS B CA 1
ATOM 2275 C C . CYS B 1 41 ? -18.625 7 2.852 1 92.12 41 CYS B C 1
ATOM 2277 O O . CYS B 1 41 ? -18.172 6.023 2.248 1 92.12 41 CYS B O 1
ATOM 2279 N N . GLU B 1 42 ? -19.594 7.766 2.369 1 88.81 42 GLU B N 1
ATOM 2280 C CA . GLU B 1 42 ? -20.141 7.559 1.028 1 88.81 42 GLU B CA 1
ATOM 2281 C C . GLU B 1 42 ? -19.094 7.863 -0.042 1 88.81 42 GLU B C 1
ATOM 2283 O O . GLU B 1 42 ? -19 7.152 -1.046 1 88.81 42 GLU B O 1
ATOM 2288 N N . ARG B 1 43 ? -18.391 8.977 0.282 1 89.88 43 ARG B N 1
ATOM 2289 C CA . ARG B 1 43 ? -17.312 9.391 -0.617 1 89.88 43 ARG B CA 1
ATOM 2290 C C . ARG B 1 43 ? -16.031 9.648 0.153 1 89.88 43 ARG B C 1
ATOM 2292 O O . ARG B 1 43 ? -16.062 10.203 1.252 1 89.88 43 ARG B O 1
ATOM 2299 N N . TYR B 1 44 ? -14.945 9.156 -0.422 1 91.94 44 TYR B N 1
ATOM 2300 C CA . TYR B 1 44 ? -13.617 9.312 0.156 1 91.94 44 TYR B CA 1
ATOM 2301 C C . TYR B 1 44 ? -12.617 9.797 -0.893 1 91.94 44 TYR B C 1
ATOM 2303 O O . TYR B 1 44 ? -12.406 9.125 -1.906 1 91.94 44 TYR B O 1
ATOM 2311 N N . LEU B 1 45 ? -12.117 11.039 -0.629 1 91.38 45 LEU B N 1
ATOM 2312 C CA . LEU B 1 45 ? -11.094 11.617 -1.502 1 91.38 45 LEU B CA 1
ATOM 2313 C C . LEU B 1 45 ? -9.812 11.883 -0.73 1 91.38 45 LEU B C 1
ATOM 2315 O O . LEU B 1 45 ? -9.828 12.57 0.297 1 91.38 45 LEU B O 1
ATOM 2319 N N . ASN B 1 46 ? -8.758 11.344 -1.22 1 94.69 46 ASN B N 1
ATOM 2320 C CA . ASN B 1 46 ? -7.445 11.562 -0.621 1 94.69 46 ASN B CA 1
ATOM 2321 C C . ASN B 1 46 ? -6.547 12.391 -1.529 1 94.69 46 ASN B C 1
ATOM 2323 O O . ASN B 1 46 ? -6.223 11.977 -2.643 1 94.69 46 ASN B O 1
ATOM 2327 N N . TYR B 1 47 ? -6.164 13.539 -1.028 1 93.81 47 TYR B N 1
ATOM 2328 C CA . TYR B 1 47 ? -5.344 14.461 -1.809 1 93.81 47 TYR B CA 1
ATOM 2329 C C . TYR B 1 47 ? -3.895 14.43 -1.342 1 93.81 47 TYR B C 1
ATOM 2331 O O . TYR B 1 47 ? -3.066 15.203 -1.824 1 93.81 47 TYR B O 1
ATOM 2339 N N . ALA B 1 48 ? -3.582 13.562 -0.43 1 95.69 48 ALA B N 1
ATOM 2340 C CA . ALA B 1 48 ? -2.254 13.562 0.179 1 95.69 48 ALA B CA 1
ATOM 2341 C C . ALA B 1 48 ? -1.206 13.023 -0.789 1 95.69 48 ALA B C 1
ATOM 2343 O O . ALA B 1 48 ? -1.491 12.125 -1.583 1 95.69 48 ALA B O 1
ATOM 2344 N N . TYR B 1 49 ? 0 13.578 -0.679 1 95.75 49 TYR B N 1
ATOM 2345 C CA . TYR B 1 49 ? 1.143 13.141 -1.476 1 95.75 49 TYR B CA 1
ATOM 2346 C C . TYR B 1 49 ? 2.348 12.852 -0.588 1 95.75 49 TYR B C 1
ATOM 2348 O O . TYR B 1 49 ? 2.65 13.617 0.329 1 95.75 49 TYR B O 1
ATOM 2356 N N . SER B 1 50 ? 2.984 11.742 -0.919 1 95.25 50 SER B N 1
ATOM 2357 C CA . SER B 1 50 ? 4.277 11.492 -0.288 1 95.25 50 SER B CA 1
ATOM 2358 C C . SER B 1 50 ? 5.281 12.586 -0.625 1 95.25 50 SER B C 1
ATOM 2360 O O . SER B 1 50 ? 5.422 12.969 -1.788 1 95.25 50 SER B O 1
ATOM 2362 N N . GLY B 1 51 ? 5.941 13.148 0.434 1 92.88 51 GLY B N 1
ATOM 2363 C CA . GLY B 1 51 ? 6.941 14.188 0.247 1 92.88 51 GLY B CA 1
ATOM 2364 C C . GLY B 1 51 ? 6.363 15.594 0.265 1 92.88 51 GLY B C 1
ATOM 2365 O O . GLY B 1 51 ? 7.094 16.578 0.148 1 92.88 51 GLY B O 1
ATOM 2366 N N . ALA B 1 52 ? 5.094 15.68 0.458 1 94.44 52 ALA B N 1
ATOM 2367 C CA . ALA B 1 52 ? 4.441 16.984 0.44 1 94.44 52 ALA B CA 1
ATOM 2368 C C . ALA B 1 52 ? 4.992 17.891 1.542 1 94.44 52 ALA B C 1
ATOM 2370 O O . ALA B 1 52 ? 5.035 17.5 2.711 1 94.44 52 ALA B O 1
ATOM 2371 N N . LYS B 1 53 ? 5.371 19.078 1.147 1 92.88 53 LYS B N 1
ATOM 2372 C CA . LYS B 1 53 ? 5.699 20.125 2.109 1 92.88 53 LYS B CA 1
ATOM 2373 C C . LYS B 1 53 ? 4.457 20.922 2.508 1 92.88 53 LYS B C 1
ATOM 2375 O O . LYS B 1 53 ? 3.361 20.656 2.004 1 92.88 53 LYS B O 1
ATOM 2380 N N . SER B 1 54 ? 4.59 21.797 3.447 1 93 54 SER B N 1
ATOM 2381 C CA . SER B 1 54 ? 3.453 22.578 3.936 1 93 54 SER B CA 1
ATOM 2382 C C . SER B 1 54 ? 2.938 23.531 2.869 1 93 54 SER B C 1
ATOM 2384 O O . SER B 1 54 ? 1.75 23.859 2.842 1 93 54 SER B O 1
ATOM 2386 N N . GLY B 1 55 ? 3.807 23.922 1.966 1 92.12 55 GLY B N 1
ATOM 2387 C CA . GLY B 1 55 ? 3.465 24.906 0.95 1 92.12 55 GLY B CA 1
ATOM 2388 C C . GLY B 1 55 ? 3 24.281 -0.352 1 92.12 55 GLY B C 1
ATOM 2389 O O . GLY B 1 55 ? 2.211 23.328 -0.345 1 92.12 55 GLY B O 1
ATOM 2390 N N . ILE B 1 56 ? 3.52 24.828 -1.447 1 93.88 56 ILE B N 1
ATOM 2391 C CA . ILE B 1 56 ? 3.094 24.422 -2.779 1 93.88 56 ILE B CA 1
ATOM 2392 C C . ILE B 1 56 ? 3.881 23.188 -3.215 1 93.88 56 ILE B C 1
ATOM 2394 O O . ILE B 1 56 ? 3.328 22.281 -3.836 1 93.88 56 ILE B O 1
ATOM 2398 N N . GLY B 1 57 ? 5.078 23.109 -2.832 1 92.31 57 GLY B N 1
ATOM 2399 C CA . GLY B 1 57 ? 6 22.156 -3.43 1 92.31 57 GLY B CA 1
ATOM 2400 C C . GLY B 1 57 ? 6.141 20.875 -2.623 1 92.31 57 GLY B C 1
ATOM 2401 O O . GLY B 1 57 ? 5.504 20.719 -1.579 1 92.31 57 GLY B O 1
ATOM 2402 N N . ASN B 1 58 ? 6.973 20 -3.199 1 93.25 58 ASN B N 1
ATOM 2403 C CA . ASN B 1 58 ? 7.371 18.703 -2.65 1 93.25 58 ASN B CA 1
ATOM 2404 C C . ASN B 1 58 ? 8.836 18.703 -2.221 1 93.25 58 ASN B C 1
ATOM 2406 O O . ASN B 1 58 ? 9.578 19.641 -2.531 1 93.25 58 ASN B O 1
ATOM 2410 N N . PHE B 1 59 ? 9.203 17.734 -1.514 1 91.75 59 PHE B N 1
ATOM 2411 C CA . PHE B 1 59 ? 10.594 17.609 -1.077 1 91.75 59 PHE B CA 1
ATOM 2412 C C . PHE B 1 59 ? 11.531 17.531 -2.273 1 91.75 59 PHE B C 1
ATOM 2414 O O . PHE B 1 59 ? 12.648 18.062 -2.229 1 91.75 59 PHE B O 1
ATOM 2421 N N . TYR B 1 60 ? 11 16.984 -3.377 1 93.06 60 TYR B N 1
ATOM 2422 C CA . TYR B 1 60 ? 11.891 16.672 -4.492 1 93.06 60 TYR B CA 1
ATOM 2423 C C . TYR B 1 60 ? 11.68 17.641 -5.645 1 93.06 60 TYR B C 1
ATOM 2425 O O . TYR B 1 60 ? 12.508 17.719 -6.555 1 93.06 60 TYR B O 1
ATOM 2433 N N . PHE B 1 61 ? 10.57 18.297 -5.668 1 93.12 61 PHE B N 1
ATOM 2434 C CA . PHE B 1 61 ? 10.273 19.281 -6.699 1 93.12 61 PHE B CA 1
ATOM 2435 C C . PHE B 1 61 ? 9.391 20.406 -6.152 1 93.12 61 PHE B C 1
ATOM 2437 O O . PHE B 1 61 ? 8.633 20.188 -5.199 1 93.12 61 PHE B O 1
ATOM 2444 N N . ASP B 1 62 ? 9.336 21.5 -6.77 1 91.69 62 ASP B N 1
ATOM 2445 C CA . ASP B 1 62 ? 8.797 22.688 -6.133 1 91.69 62 ASP B CA 1
ATOM 2446 C C . ASP B 1 62 ? 7.43 23.047 -6.711 1 91.69 62 ASP B C 1
ATOM 2448 O O . ASP B 1 62 ? 6.734 23.922 -6.18 1 91.69 62 ASP B O 1
ATOM 2452 N N . SER B 1 63 ? 6.91 22.312 -7.605 1 93.06 63 SER B N 1
ATOM 2453 C CA . SER B 1 63 ? 5.852 22.875 -8.445 1 93.06 63 SER B CA 1
ATOM 2454 C C . SER B 1 63 ? 4.477 22.391 -7.98 1 93.06 63 SER B C 1
ATOM 2456 O O . SER B 1 63 ? 3.459 23.016 -8.312 1 93.06 63 SER B O 1
ATOM 2458 N N . PHE B 1 64 ? 4.441 21.266 -7.316 1 95.12 64 PHE B N 1
ATOM 2459 C CA . PHE B 1 64 ? 3.117 20.797 -6.938 1 95.12 64 PHE B CA 1
ATOM 2460 C C . PHE B 1 64 ? 3.211 19.766 -5.812 1 95.12 64 PHE B C 1
ATOM 2462 O O . PHE B 1 64 ? 4.301 19.484 -5.312 1 95.12 64 PHE B O 1
ATOM 2469 N N . SER B 1 65 ? 2.047 19.344 -5.332 1 94.94 65 SER B N 1
ATOM 2470 C CA . SER B 1 65 ? 1.751 18.203 -4.453 1 94.94 65 SER B CA 1
ATOM 2471 C C . SER B 1 65 ? 1.897 18.594 -2.986 1 94.94 65 SER B C 1
ATOM 2473 O O . SER B 1 65 ? 1.593 17.812 -2.094 1 94.94 65 SER B O 1
ATOM 2475 N N . GLY B 1 66 ? 2.461 19.844 -2.682 1 94.94 66 GLY B N 1
ATOM 2476 C CA . GLY B 1 66 ? 2.436 20.281 -1.293 1 94.94 66 GLY B CA 1
ATOM 2477 C C . GLY B 1 66 ? 1.03 20.406 -0.734 1 94.94 66 GLY B C 1
ATOM 2478 O O . GLY B 1 66 ? 0.051 20.312 -1.476 1 94.94 66 GLY B O 1
ATOM 2479 N N . VAL B 1 67 ? 0.912 20.641 0.553 1 95.06 67 VAL B N 1
ATOM 2480 C CA . VAL B 1 67 ? -0.397 20.641 1.197 1 95.06 67 VAL B CA 1
ATOM 2481 C C . VAL B 1 67 ? -1.208 21.844 0.711 1 95.06 67 VAL B C 1
ATOM 2483 O O . VAL B 1 67 ? -2.402 21.719 0.426 1 95.06 67 VAL B O 1
ATOM 2486 N N . GLN B 1 68 ? -0.564 22.969 0.603 1 93.88 68 GLN B N 1
ATOM 2487 C CA . GLN B 1 68 ? -1.262 24.141 0.072 1 93.88 68 GLN B CA 1
ATOM 2488 C C . GLN B 1 68 ? -1.739 23.891 -1.355 1 93.88 68 GLN B C 1
ATOM 2490 O O . GLN B 1 68 ? -2.85 24.281 -1.721 1 93.88 68 GLN B O 1
ATOM 2495 N N . TRP B 1 69 ? -0.897 23.297 -2.172 1 94.56 69 TRP B N 1
ATOM 2496 C CA . TRP B 1 69 ? -1.276 22.953 -3.541 1 94.56 69 TRP B CA 1
ATOM 2497 C C . TRP B 1 69 ? -2.494 22.047 -3.557 1 94.56 69 TRP B C 1
ATOM 2499 O O . TRP B 1 69 ? -3.406 22.219 -4.367 1 94.56 69 TRP B O 1
ATOM 2509 N N . GLN B 1 70 ? -2.488 21.016 -2.664 1 94.25 70 GLN B N 1
ATOM 2510 C CA . GLN B 1 70 ? -3.598 20.078 -2.559 1 94.25 70 GLN B CA 1
ATOM 2511 C C . GLN B 1 70 ? -4.914 20.812 -2.299 1 94.25 70 GLN B C 1
ATOM 2513 O O . GLN B 1 70 ? -5.918 20.547 -2.967 1 94.25 70 GLN B O 1
ATOM 2518 N N . ILE B 1 71 ? -4.906 21.688 -1.414 1 91.69 71 ILE B N 1
ATOM 2519 C CA . ILE B 1 71 ? -6.105 22.438 -1.039 1 91.69 71 ILE B CA 1
ATOM 2520 C C . ILE B 1 71 ? -6.559 23.312 -2.205 1 91.69 71 ILE B C 1
ATOM 2522 O O . ILE B 1 71 ? -7.75 23.359 -2.521 1 91.69 71 ILE B O 1
ATOM 2526 N N . ASN B 1 72 ? -5.555 23.953 -2.822 1 90.69 72 ASN B N 1
ATOM 2527 C CA . ASN B 1 72 ? -5.891 24.766 -3.986 1 90.69 72 ASN B CA 1
ATOM 2528 C C . ASN B 1 72 ? -6.566 23.938 -5.074 1 90.69 72 ASN B C 1
ATOM 2530 O O . ASN B 1 72 ? -7.539 24.391 -5.688 1 90.69 72 ASN B O 1
ATOM 2534 N N . GLN B 1 73 ? -6.066 22.781 -5.27 1 89.88 73 GLN B N 1
ATOM 2535 C CA . GLN B 1 73 ? -6.652 21.891 -6.266 1 89.88 73 GLN B CA 1
ATOM 2536 C C . GLN B 1 73 ? -8.078 21.5 -5.879 1 89.88 73 GLN B C 1
ATOM 2538 O O . GLN B 1 73 ? -8.969 21.469 -6.727 1 89.88 73 GLN B O 1
ATOM 2543 N N . PHE B 1 74 ? -8.227 21.188 -4.664 1 88.75 74 PHE B N 1
ATOM 2544 C CA . PHE B 1 74 ? -9.539 20.797 -4.156 1 88.75 74 PHE B CA 1
ATOM 2545 C C . PHE B 1 74 ? -10.547 21.938 -4.324 1 88.75 74 PHE B C 1
ATOM 2547 O O . PHE B 1 74 ? -11.664 21.719 -4.785 1 88.75 74 PHE B O 1
ATOM 2554 N N . LEU B 1 75 ? -10.125 23.094 -3.959 1 84.31 75 LEU B N 1
ATOM 2555 C CA . LEU B 1 75 ? -11.023 24.25 -3.996 1 84.31 75 LEU B CA 1
ATOM 2556 C C . LEU B 1 75 ? -11.359 24.625 -5.434 1 84.31 75 LEU B C 1
ATOM 2558 O O . LEU B 1 75 ? -12.445 25.141 -5.703 1 84.31 75 LEU B O 1
ATOM 2562 N N . THR B 1 76 ? -10.477 24.359 -6.305 1 82.69 76 THR B N 1
ATOM 2563 C CA . THR B 1 76 ? -10.703 24.672 -7.715 1 82.69 76 THR B CA 1
ATOM 2564 C C . THR B 1 76 ? -11.648 23.656 -8.344 1 82.69 76 THR B C 1
ATOM 2566 O O . THR B 1 76 ? -12.492 24.016 -9.164 1 82.69 76 THR B O 1
ATOM 2569 N N . ASN B 1 77 ? -11.508 22.406 -7.949 1 75.75 77 ASN B N 1
ATOM 2570 C CA . ASN B 1 77 ? -12.227 21.328 -8.625 1 75.75 77 ASN B CA 1
ATOM 2571 C C . ASN B 1 77 ? -13.555 21.031 -7.93 1 75.75 77 ASN B C 1
ATOM 2573 O O . ASN B 1 77 ? -14.445 20.406 -8.523 1 75.75 77 ASN B O 1
ATOM 2577 N N . ASN B 1 78 ? -13.562 21.109 -6.602 1 64.44 78 ASN B N 1
ATOM 2578 C CA . ASN B 1 78 ? -14.719 20.609 -5.863 1 64.44 78 ASN B CA 1
ATOM 2579 C C . ASN B 1 78 ? -15.484 21.734 -5.176 1 64.44 78 ASN B C 1
ATOM 2581 O O . ASN B 1 78 ? -15.484 21.828 -3.947 1 64.44 78 ASN B O 1
ATOM 2585 N N . LYS B 1 79 ? -16.078 22.625 -5.969 1 56.09 79 LYS B N 1
ATOM 2586 C CA . LYS B 1 79 ? -16.906 23.688 -5.406 1 56.09 79 LYS B CA 1
ATOM 2587 C C . LYS B 1 79 ? -18.062 23.109 -4.598 1 56.09 79 LYS B C 1
ATOM 2589 O O . LYS B 1 79 ? -18.703 23.828 -3.822 1 56.09 79 LYS B O 1
ATOM 2594 N N . PHE B 1 80 ? -18.328 21.859 -4.914 1 55.12 80 PHE B N 1
ATOM 2595 C CA . PHE B 1 80 ? -19.578 21.5 -4.266 1 55.12 80 PHE B CA 1
ATOM 2596 C C . PHE B 1 80 ? -19.375 20.344 -3.301 1 55.12 80 PHE B C 1
ATOM 2598 O O . PHE B 1 80 ? -19.047 19.234 -3.721 1 55.12 80 PHE B O 1
ATOM 2605 N N . LEU B 1 81 ? -18.828 20.672 -2.094 1 62.41 81 LEU B N 1
ATOM 2606 C CA . LEU B 1 81 ? -18.812 19.656 -1.041 1 62.41 81 LEU B CA 1
ATOM 2607 C C . LEU B 1 81 ? -20.219 19.297 -0.597 1 62.41 81 LEU B C 1
ATOM 2609 O O . LEU B 1 81 ? -21.141 20.125 -0.699 1 62.41 81 LEU B O 1
ATOM 2613 N N . SER B 1 82 ? -20.484 18.047 -0.452 1 64.38 82 SER B N 1
ATOM 2614 C CA . SER B 1 82 ? -21.75 17.547 0.093 1 64.38 82 SER B CA 1
ATOM 2615 C C . SER B 1 82 ? -22.266 18.453 1.212 1 64.38 82 SER B C 1
ATOM 2617 O O . SER B 1 82 ? -21.547 19.344 1.679 1 64.38 82 SER B O 1
ATOM 2619 N N . ASP B 1 83 ? -23.469 18.203 1.555 1 69.5 83 ASP B N 1
ATOM 2620 C CA . ASP B 1 83 ? -24.188 19 2.549 1 69.5 83 ASP B CA 1
ATOM 2621 C C . ASP B 1 83 ? -23.484 18.953 3.902 1 69.5 83 ASP B C 1
ATOM 2623 O O . ASP B 1 83 ? -23.594 19.875 4.703 1 69.5 83 ASP B O 1
ATOM 2627 N N . ASP B 1 84 ? -22.609 17.875 4.121 1 83.19 84 ASP B N 1
ATOM 2628 C CA . ASP B 1 84 ? -21.938 17.828 5.41 1 83.19 84 ASP B CA 1
ATOM 2629 C C . ASP B 1 84 ? -20.562 17.188 5.285 1 83.19 84 ASP B C 1
ATOM 2631 O O . ASP B 1 84 ? -20.312 16.125 5.848 1 83.19 84 ASP B O 1
ATOM 2635 N N . PRO B 1 85 ? -19.688 17.938 4.68 1 88.88 85 PRO B N 1
ATOM 2636 C CA . PRO B 1 85 ? -18.375 17.344 4.426 1 88.88 85 PRO B CA 1
ATOM 2637 C C . PRO B 1 85 ? -17.531 17.203 5.695 1 88.88 85 PRO B C 1
ATOM 2639 O O . PRO B 1 85 ? -17.641 18.031 6.598 1 88.88 85 PRO B O 1
ATOM 2642 N N . LEU B 1 86 ? -16.797 16.109 5.762 1 93.75 86 LEU B N 1
ATOM 2643 C CA . LEU B 1 86 ? -15.711 15.938 6.727 1 93.75 86 LEU B CA 1
ATOM 2644 C C . LEU B 1 86 ? -14.352 16.141 6.066 1 93.75 86 LEU B C 1
ATOM 2646 O O . LEU B 1 86 ? -13.945 15.359 5.207 1 93.75 86 LEU B O 1
ATOM 2650 N N . VAL B 1 87 ? -13.742 17.219 6.473 1 93.5 87 VAL B N 1
ATOM 2651 C CA . VAL B 1 87 ? -12.414 17.531 5.957 1 93.5 87 VAL B CA 1
ATOM 2652 C C . VAL B 1 87 ? -11.367 17.312 7.047 1 93.5 87 VAL B C 1
ATOM 2654 O O . VAL B 1 87 ? -11.484 17.859 8.148 1 93.5 87 VAL B O 1
ATOM 2657 N N . ILE B 1 88 ? -10.414 16.484 6.73 1 95.75 88 ILE B N 1
ATOM 2658 C CA . ILE B 1 88 ? -9.328 16.25 7.676 1 95.75 88 ILE B CA 1
ATOM 2659 C C . ILE B 1 88 ? -8.008 16.734 7.082 1 95.75 88 ILE B C 1
ATOM 2661 O O . ILE B 1 88 ? -7.57 16.25 6.035 1 95.75 88 ILE B O 1
ATOM 2665 N N . LEU B 1 89 ? -7.449 17.656 7.762 1 94.5 89 LEU B N 1
ATOM 2666 C CA . LEU B 1 89 ? -6.203 18.281 7.328 1 94.5 89 LEU B CA 1
ATOM 2667 C C . LEU B 1 89 ? -5.035 17.812 8.195 1 94.5 89 LEU B C 1
ATOM 2669 O O . LEU B 1 89 ? -4.926 18.219 9.359 1 94.5 89 LEU B O 1
ATOM 2673 N N . GLN B 1 90 ? -4.305 16.969 7.613 1 91.25 90 GLN B N 1
ATOM 2674 C CA . GLN B 1 90 ? -2.99 16.688 8.188 1 91.25 90 GLN B CA 1
ATOM 2675 C C . GLN B 1 90 ? -1.941 17.672 7.656 1 91.25 90 GLN B C 1
ATOM 2677 O O . GLN B 1 90 ? -1.613 17.656 6.469 1 91.25 90 GLN B O 1
ATOM 2682 N N . THR B 1 91 ? -1.584 18.703 8.297 1 74.06 91 THR B N 1
ATOM 2683 C CA . THR B 1 91 ? -0.901 19.938 7.883 1 74.06 91 THR B CA 1
ATOM 2684 C C . THR B 1 91 ? 0.485 19.609 7.324 1 74.06 91 THR B C 1
ATOM 2686 O O . THR B 1 91 ? 1.031 20.391 6.531 1 74.06 91 THR B O 1
ATOM 2689 N N . GLY B 1 92 ? 0.9 18.578 7.262 1 71.12 92 GLY B N 1
ATOM 2690 C CA . GLY B 1 92 ? 2.258 18.344 6.793 1 71.12 92 GLY B CA 1
ATOM 2691 C C . GLY B 1 92 ? 3.277 19.25 7.449 1 71.12 92 GLY B C 1
ATOM 2692 O O . GLY B 1 92 ? 2.922 20.109 8.258 1 71.12 92 GLY B O 1
ATOM 2693 N N . GLY B 1 93 ? 4.699 19.141 7.211 1 68.94 93 GLY B N 1
ATOM 2694 C CA . GLY B 1 93 ? 5.703 20.062 7.727 1 68.94 93 GLY B CA 1
ATOM 2695 C C . GLY B 1 93 ? 6.934 19.359 8.266 1 68.94 93 GLY B C 1
ATOM 2696 O O . GLY B 1 93 ? 8.023 19.922 8.281 1 68.94 93 GLY B O 1
ATOM 2697 N N . THR B 1 94 ? 6.641 18.172 8.492 1 81.56 94 THR B N 1
ATOM 2698 C CA . THR B 1 94 ? 7.785 17.453 9.047 1 81.56 94 THR B CA 1
ATOM 2699 C C . THR B 1 94 ? 8.93 17.391 8.031 1 81.56 94 THR B C 1
ATOM 2701 O O . THR B 1 94 ? 10.078 17.672 8.367 1 81.56 94 THR B O 1
ATOM 2704 N N . ILE B 1 95 ? 8.516 17.188 6.848 1 86.19 95 ILE B N 1
ATOM 2705 C CA . ILE B 1 95 ? 9.539 17.016 5.82 1 86.19 95 ILE B CA 1
ATOM 2706 C C . ILE B 1 95 ? 10.195 18.359 5.508 1 86.19 95 ILE B C 1
ATOM 2708 O O . ILE B 1 95 ? 11.305 18.406 4.973 1 86.19 95 ILE B O 1
ATOM 2712 N N . ASP B 1 96 ? 9.484 19.469 5.812 1 87.69 96 ASP B N 1
ATOM 2713 C CA . ASP B 1 96 ? 10.078 20.797 5.668 1 87.69 96 ASP B CA 1
ATOM 2714 C C . ASP B 1 96 ? 11.359 20.922 6.484 1 87.69 96 ASP B C 1
ATOM 2716 O O . ASP B 1 96 ? 12.289 21.641 6.094 1 87.69 96 ASP B O 1
ATOM 2720 N N . PHE B 1 97 ? 11.375 20.219 7.523 1 85.25 97 PHE B N 1
ATOM 2721 C CA . PHE B 1 97 ? 12.453 20.406 8.492 1 85.25 97 PHE B CA 1
ATOM 2722 C C . PHE B 1 97 ? 13.641 19.5 8.156 1 85.25 97 PHE B C 1
ATOM 2724 O O . PHE B 1 97 ? 14.719 19.641 8.727 1 85.25 97 PHE B O 1
ATOM 2731 N N . PHE B 1 98 ? 13.445 18.516 7.254 1 77.75 98 PHE B N 1
ATOM 2732 C CA . PHE B 1 98 ? 14.547 17.641 6.84 1 77.75 98 PHE B CA 1
ATOM 2733 C C . PHE B 1 98 ? 15.445 18.359 5.832 1 77.75 98 PHE B C 1
ATOM 2735 O O . PHE B 1 98 ? 16.641 18.062 5.738 1 77.75 98 PHE B O 1
ATOM 2742 N N . GLY B 1 99 ? 14.883 19.281 4.957 1 65.88 99 GLY B N 1
ATOM 2743 C CA . GLY B 1 99 ? 15.609 19.938 3.887 1 65.88 99 GLY B CA 1
ATOM 2744 C C . GLY B 1 99 ? 16.438 21.109 4.363 1 65.88 99 GLY B C 1
ATOM 2745 O O . GLY B 1 99 ? 16.938 21.891 3.553 1 65.88 99 GLY B O 1
ATOM 2746 N N . GLY B 1 100 ? 16.922 21.078 5.594 1 61.94 100 GLY B N 1
ATOM 2747 C CA . GLY B 1 100 ? 17.797 22.141 6.078 1 61.94 100 GLY B CA 1
ATOM 2748 C C . GLY B 1 100 ? 17.062 23.422 6.406 1 61.94 100 GLY B C 1
ATOM 2749 O O . GLY B 1 100 ? 17.625 24.297 7.066 1 61.94 100 GLY B O 1
ATOM 2750 N N . ASP B 1 101 ? 15.914 23.609 5.652 1 58.69 101 ASP B N 1
ATOM 2751 C CA . ASP B 1 101 ? 15.227 24.875 5.902 1 58.69 101 ASP B CA 1
ATOM 2752 C C . ASP B 1 101 ? 14.586 24.891 7.289 1 58.69 101 ASP B C 1
ATOM 2754 O O . ASP B 1 101 ? 13.773 24.016 7.609 1 58.69 101 ASP B O 1
ATOM 2758 N N . SER B 1 102 ? 15.266 25.359 8.25 1 62.91 102 SER B N 1
ATOM 2759 C CA . SER B 1 102 ? 14.891 25.469 9.656 1 62.91 102 SER B CA 1
ATOM 2760 C C . SER B 1 102 ? 13.914 26.609 9.883 1 62.91 102 SER B C 1
ATOM 2762 O O . SER B 1 102 ? 13.688 27.031 11.016 1 62.91 102 SER B O 1
ATOM 2764 N N . ASN B 1 103 ? 13.258 26.906 8.711 1 76.56 103 ASN B N 1
ATOM 2765 C CA . ASN B 1 103 ? 12.445 28.094 8.992 1 76.56 103 ASN B CA 1
ATOM 2766 C C . ASN B 1 103 ? 11.031 27.703 9.43 1 76.56 103 ASN B C 1
ATOM 2768 O O . ASN B 1 103 ? 10.133 27.578 8.594 1 76.56 103 ASN B O 1
ATOM 2772 N N . VAL B 1 104 ? 10.812 27.562 10.727 1 86.31 104 VAL B N 1
ATOM 2773 C CA . VAL B 1 104 ? 9.555 27.188 11.367 1 86.31 104 VAL B CA 1
ATOM 2774 C C . VAL B 1 104 ? 8.492 28.25 11.07 1 86.31 104 VAL B C 1
ATOM 2776 O O . VAL B 1 104 ? 7.309 27.922 10.914 1 86.31 104 VAL B O 1
ATOM 2779 N N . THR B 1 105 ? 8.961 29.5 10.766 1 89.56 105 THR B N 1
ATOM 2780 C CA . THR B 1 105 ? 8.039 30.594 10.508 1 89.56 105 THR B CA 1
ATOM 2781 C C . THR B 1 105 ? 7.285 30.375 9.203 1 89.56 105 THR B C 1
ATOM 2783 O O . THR B 1 105 ? 6.066 30.547 9.141 1 89.56 105 THR B O 1
ATOM 2786 N N . GLU B 1 106 ? 8.016 30 8.242 1 88.94 106 GLU B N 1
ATOM 2787 C CA . GLU B 1 106 ? 7.383 29.766 6.949 1 88.94 106 GLU B CA 1
ATOM 2788 C C . GLU B 1 106 ? 6.379 28.625 7.023 1 88.94 106 GLU B C 1
ATOM 2790 O O . GLU B 1 106 ? 5.301 28.703 6.434 1 88.94 106 GLU B O 1
ATOM 2795 N N . VAL B 1 107 ? 6.762 27.594 7.691 1 91.12 107 VAL B N 1
ATOM 2796 C CA . VAL B 1 107 ? 5.891 26.438 7.84 1 91.12 107 VAL B CA 1
ATOM 2797 C C . VAL B 1 107 ? 4.609 26.844 8.562 1 91.12 107 VAL B C 1
ATOM 2799 O O . VAL B 1 107 ? 3.508 26.484 8.125 1 91.12 107 VAL B O 1
ATOM 2802 N N . ILE B 1 108 ? 4.723 27.625 9.555 1 90.44 108 ILE B N 1
ATOM 2803 C CA . ILE B 1 108 ? 3.584 28.094 10.344 1 90.44 108 ILE B CA 1
ATOM 2804 C C . ILE B 1 108 ? 2.684 28.969 9.477 1 90.44 108 ILE B C 1
ATOM 2806 O O . ILE B 1 108 ? 1.457 28.844 9.523 1 90.44 108 ILE B O 1
ATOM 2810 N N . GLU B 1 109 ? 3.289 29.797 8.727 1 91.38 109 GLU B N 1
ATOM 2811 C CA . GLU B 1 109 ? 2.529 30.688 7.84 1 91.38 109 GLU B CA 1
ATOM 2812 C C . GLU B 1 109 ? 1.75 29.875 6.805 1 91.38 109 GLU B C 1
ATOM 2814 O O . GLU B 1 109 ? 0.592 30.188 6.516 1 91.38 109 GLU B O 1
ATOM 2819 N N . ASN B 1 110 ? 2.422 28.938 6.242 1 91.62 110 ASN B N 1
ATOM 2820 C CA . ASN B 1 110 ? 1.755 28.062 5.277 1 91.62 110 ASN B CA 1
ATOM 2821 C C . ASN B 1 110 ? 0.556 27.359 5.895 1 91.62 110 ASN B C 1
ATOM 2823 O O . ASN B 1 110 ? -0.52 27.297 5.297 1 91.62 110 ASN B O 1
ATOM 2827 N N . ILE B 1 111 ? 0.725 26.828 7.078 1 90.75 111 ILE B N 1
ATOM 2828 C CA . ILE B 1 111 ? -0.326 26.109 7.785 1 90.75 111 ILE B CA 1
ATOM 2829 C C . ILE B 1 111 ? -1.494 27.047 8.078 1 90.75 111 ILE B C 1
ATOM 2831 O O . ILE B 1 111 ? -2.654 26.703 7.848 1 90.75 111 ILE B O 1
ATOM 2835 N N . GLN B 1 112 ? -1.18 28.203 8.523 1 90.38 112 GLN B N 1
ATOM 2836 C CA . GLN B 1 112 ? -2.209 29.188 8.82 1 90.38 112 GLN B CA 1
ATOM 2837 C C . GLN B 1 112 ? -3.014 29.547 7.57 1 90.38 112 GLN B C 1
ATOM 2839 O O . GLN B 1 112 ? -4.246 29.578 7.609 1 90.38 112 GLN B O 1
ATOM 2844 N N . GLN B 1 113 ? -2.293 29.797 6.527 1 90.12 113 GLN B N 1
ATOM 2845 C CA . GLN B 1 113 ? -2.955 30.141 5.277 1 90.12 113 GLN B CA 1
ATOM 2846 C C . GLN B 1 113 ? -3.852 29 4.797 1 90.12 113 GLN B C 1
ATOM 2848 O O . GLN B 1 113 ? -4.965 29.234 4.324 1 90.12 113 GLN B O 1
ATOM 2853 N N . THR B 1 114 ? -3.352 27.859 4.91 1 90.81 114 THR B N 1
ATOM 2854 C CA . THR B 1 114 ? -4.094 26.688 4.477 1 90.81 114 THR B CA 1
ATOM 2855 C C . THR B 1 114 ? -5.375 26.516 5.289 1 90.81 114 THR B C 1
ATOM 2857 O O . THR B 1 114 ? -6.453 26.328 4.727 1 90.81 114 THR B O 1
ATOM 2860 N N . ILE B 1 115 ? -5.273 26.594 6.555 1 90.19 115 ILE B N 1
ATOM 2861 C CA . ILE B 1 115 ? -6.43 26.453 7.434 1 90.19 115 ILE B CA 1
ATOM 2862 C C . ILE B 1 115 ? -7.434 27.562 7.148 1 90.19 115 ILE B C 1
ATOM 2864 O O . ILE B 1 115 ? -8.641 27.328 7.086 1 90.19 115 ILE B O 1
ATOM 2868 N N . GLN B 1 116 ? -6.953 28.719 6.93 1 88.19 116 GLN B N 1
ATOM 2869 C CA . GLN B 1 116 ? -7.824 29.859 6.609 1 88.19 116 GLN B CA 1
ATOM 2870 C C . GLN B 1 116 ? -8.57 29.625 5.297 1 88.19 116 GLN B C 1
ATOM 2872 O O . GLN B 1 116 ? -9.773 29.844 5.215 1 88.19 116 GLN B O 1
ATOM 2877 N N . ASN B 1 117 ? -7.875 29.156 4.297 1 87 117 ASN B N 1
ATOM 2878 C CA . ASN B 1 117 ? -8.477 28.922 2.988 1 87 117 ASN B CA 1
ATOM 2879 C C . ASN B 1 117 ? -9.57 27.875 3.057 1 87 117 ASN B C 1
ATOM 2881 O O . ASN B 1 117 ? -10.664 28.062 2.508 1 87 117 ASN B O 1
ATOM 2885 N N . VAL B 1 118 ? -9.289 26.828 3.746 1 87 118 VAL B N 1
ATOM 2886 C CA . VAL B 1 118 ? -10.273 25.75 3.869 1 87 118 VAL B CA 1
ATOM 2887 C C . VAL B 1 118 ? -11.492 26.25 4.645 1 87 118 VAL B C 1
ATOM 2889 O O . VAL B 1 118 ? -12.633 25.984 4.254 1 87 118 VAL B O 1
ATOM 2892 N N . THR B 1 119 ? -11.242 26.984 5.699 1 86.12 119 THR B N 1
ATOM 2893 C CA . THR B 1 119 ? -12.305 27.5 6.566 1 86.12 119 THR B CA 1
ATOM 2894 C C . THR B 1 119 ? -13.219 28.453 5.805 1 86.12 119 THR B C 1
ATOM 2896 O O . THR B 1 119 ? -14.445 28.375 5.938 1 86.12 119 THR B O 1
ATOM 2899 N N . GLN B 1 120 ? -12.617 29.203 5.008 1 82.94 120 GLN B N 1
ATOM 2900 C CA . GLN B 1 120 ? -13.383 30.219 4.293 1 82.94 120 GLN B CA 1
ATOM 2901 C C . GLN B 1 120 ? -14.172 29.609 3.143 1 82.94 120 GLN B C 1
ATOM 2903 O O . GLN B 1 120 ? -15.219 30.125 2.748 1 82.94 120 GLN B O 1
ATOM 2908 N N . THR B 1 121 ? -13.734 28.594 2.65 1 80.75 121 THR B N 1
ATOM 2909 C CA . THR B 1 121 ? -14.352 28 1.47 1 80.75 121 THR B CA 1
ATOM 2910 C C . THR B 1 121 ? -15.508 27.094 1.865 1 80.75 121 THR B C 1
ATOM 2912 O O . THR B 1 121 ? -16.516 27 1.15 1 80.75 121 THR B O 1
ATOM 2915 N N . LEU B 1 122 ? -15.352 26.438 2.971 1 81.56 122 LEU B N 1
ATOM 2916 C CA . LEU B 1 122 ? -16.406 25.531 3.406 1 81.56 122 LEU B CA 1
ATOM 2917 C C . LEU B 1 122 ? -17.609 26.312 3.955 1 81.56 122 LEU B C 1
ATOM 2919 O O . LEU B 1 122 ? -17.438 27.219 4.777 1 81.56 122 LEU B O 1
ATOM 2923 N N . SER B 1 123 ? -18.781 26.016 3.406 1 80.12 123 SER B N 1
ATOM 2924 C CA . SER B 1 123 ? -19.984 26.672 3.904 1 80.12 123 SER B CA 1
ATOM 2925 C C . SER B 1 123 ? -20.453 26.047 5.207 1 80.12 123 SER B C 1
ATOM 2927 O O . SER B 1 123 ? -21.062 26.719 6.043 1 80.12 123 SER B O 1
ATOM 2929 N N . SER B 1 124 ? -20.266 24.75 5.27 1 83.06 124 SER B N 1
ATOM 2930 C CA . SER B 1 124 ? -20.625 23.969 6.453 1 83.06 124 SER B CA 1
ATOM 2931 C C . SER B 1 124 ? -19.812 22.672 6.539 1 83.06 124 SER B C 1
ATOM 2933 O O . SER B 1 124 ? -18.938 22.438 5.719 1 83.06 124 SER B O 1
ATOM 2935 N N . GLY B 1 125 ? -20.016 22 7.758 1 89.12 125 GLY B N 1
ATOM 2936 C CA . GLY B 1 125 ? -19.359 20.719 7.914 1 89.12 125 GLY B CA 1
ATOM 2937 C C . GLY B 1 125 ? -18.359 20.688 9.062 1 89.12 125 GLY B C 1
ATOM 2938 O O . GLY B 1 125 ? -18.484 21.453 10.016 1 89.12 125 GLY B O 1
ATOM 2939 N N . THR B 1 126 ? -17.516 19.719 8.93 1 91.75 126 THR B N 1
ATOM 2940 C CA . THR B 1 126 ? -16.547 19.5 10 1 91.75 126 THR B CA 1
ATOM 2941 C C . THR B 1 126 ? -15.125 19.562 9.461 1 91.75 126 THR B C 1
ATOM 2943 O O . THR B 1 126 ? -14.812 18.938 8.445 1 91.75 126 THR B O 1
ATOM 2946 N N . LEU B 1 127 ? -14.344 20.375 10.117 1 92.19 127 LEU B N 1
ATOM 2947 C CA . LEU B 1 127 ? -12.914 20.453 9.836 1 92.19 127 LEU B CA 1
ATOM 2948 C C . LEU B 1 127 ? -12.102 19.891 11 1 92.19 127 LEU B C 1
ATOM 2950 O O . LEU B 1 127 ? -12.172 20.406 12.117 1 92.19 127 LEU B O 1
ATOM 2954 N N . VAL B 1 128 ? -11.383 18.828 10.695 1 94.56 128 VAL B N 1
ATOM 2955 C CA . VAL B 1 128 ? -10.461 18.25 11.68 1 94.56 128 VAL B CA 1
ATOM 2956 C C . VAL B 1 128 ? -9.023 18.578 11.281 1 94.56 128 VAL B C 1
ATOM 2958 O O . VAL B 1 128 ? -8.609 18.297 10.148 1 94.56 128 VAL B O 1
ATOM 2961 N N . VAL B 1 129 ? -8.344 19.172 12.211 1 94.19 129 VAL B N 1
ATOM 2962 C CA . VAL B 1 129 ? -6.93 19.469 12.008 1 94.19 129 VAL B CA 1
ATOM 2963 C C . VAL B 1 129 ? -6.086 18.531 12.883 1 94.19 129 VAL B C 1
ATOM 2965 O O . VAL B 1 129 ? -6.328 18.406 14.086 1 94.19 129 VAL B O 1
ATOM 2968 N N . LEU B 1 130 ? -5.137 17.844 12.227 1 95.56 130 LEU B N 1
ATOM 2969 C CA . LEU B 1 130 ? -4.238 16.969 12.953 1 95.56 130 LEU B CA 1
ATOM 2970 C C . LEU B 1 130 ? -2.891 17.625 13.195 1 95.56 130 LEU B C 1
ATOM 2972 O O . LEU B 1 130 ? -2.369 18.312 12.312 1 95.56 130 LEU B O 1
ATOM 2976 N N . SER B 1 131 ? -2.381 17.422 14.359 1 93.06 131 SER B N 1
ATOM 2977 C CA . SER B 1 131 ? -1.044 17.938 14.648 1 93.06 131 SER B CA 1
ATOM 2978 C C . SER B 1 131 ? 0.016 17.172 13.852 1 93.06 131 SER B C 1
ATOM 2980 O O . SER B 1 131 ? -0.273 16.141 13.25 1 93.06 131 SER B O 1
ATOM 2982 N N . LEU B 1 132 ? 1.207 17.734 13.875 1 91.94 132 LEU B N 1
ATOM 2983 C CA . LEU B 1 132 ? 2.328 17.047 13.234 1 91.94 132 LEU B CA 1
ATOM 2984 C C . LEU B 1 132 ? 2.793 15.867 14.07 1 91.94 132 LEU B C 1
ATOM 2986 O O . LEU B 1 132 ? 2.918 15.977 15.297 1 91.94 132 LEU B O 1
ATOM 2990 N N . LEU B 1 133 ? 2.955 14.797 13.375 1 91.44 133 LEU B N 1
ATOM 2991 C CA . LEU B 1 133 ? 3.525 13.633 14.055 1 91.44 133 LEU B CA 1
ATOM 2992 C C . LEU B 1 133 ? 5.004 13.859 14.359 1 91.44 133 LEU B C 1
ATOM 2994 O O . LEU B 1 133 ? 5.766 14.281 13.484 1 91.44 133 LEU B O 1
ATOM 2998 N N . ASP B 1 134 ? 5.359 13.633 15.578 1 91.38 134 ASP B N 1
ATOM 2999 C CA . ASP B 1 134 ? 6.758 13.75 15.984 1 91.38 134 ASP B CA 1
ATOM 3000 C C . ASP B 1 134 ? 7.566 12.539 15.539 1 91.38 134 ASP B C 1
ATOM 3002 O O . ASP B 1 134 ? 7.41 11.445 16.078 1 91.38 134 ASP B O 1
ATOM 3006 N N . VAL B 1 135 ? 8.508 12.711 14.609 1 89.69 135 VAL B N 1
ATOM 3007 C CA . VAL B 1 135 ? 9.305 11.625 14.055 1 89.69 135 VAL B CA 1
ATOM 3008 C C . VAL B 1 135 ? 10.711 11.664 14.648 1 89.69 135 VAL B C 1
ATOM 3010 O O . VAL B 1 135 ? 11.617 10.977 14.164 1 89.69 135 VAL B O 1
ATOM 3013 N N . SER B 1 136 ? 10.906 12.469 15.688 1 91.44 136 SER B N 1
ATOM 3014 C CA . SER B 1 136 ? 12.242 12.695 16.219 1 91.44 136 SER B CA 1
ATOM 3015 C C . SER B 1 136 ? 12.812 11.414 16.828 1 91.44 136 SER B C 1
ATOM 3017 O O . SER B 1 136 ? 14.031 11.289 17 1 91.44 136 SER B O 1
ATOM 3019 N N . ASN B 1 137 ? 11.898 10.43 17.141 1 89.81 137 ASN B N 1
ATOM 3020 C CA . ASN B 1 137 ? 12.359 9.172 17.719 1 89.81 137 ASN B CA 1
ATOM 3021 C C . ASN B 1 137 ? 12.227 8.016 16.734 1 89.81 137 ASN B C 1
ATOM 3023 O O . ASN B 1 137 ? 12.289 6.848 17.109 1 89.81 137 ASN B O 1
ATOM 3027 N N . SER B 1 138 ? 12.031 8.336 15.492 1 92.62 138 SER B N 1
ATOM 3028 C CA . SER B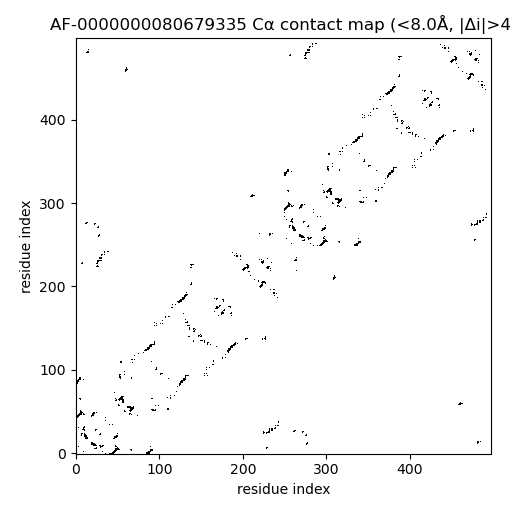 1 138 ? 11.898 7.309 14.469 1 92.62 138 SER B CA 1
ATOM 3029 C C . SER B 1 138 ? 13.219 6.586 14.227 1 92.62 138 SER B C 1
ATOM 3031 O O . SER B 1 138 ? 14.289 7.125 14.523 1 92.62 138 SER B O 1
ATOM 3033 N N . PRO B 1 139 ? 13.164 5.371 13.719 1 94.69 139 PRO B N 1
ATOM 3034 C CA . PRO B 1 139 ? 14.383 4.625 13.406 1 94.69 139 PRO B CA 1
ATOM 3035 C C . PRO B 1 139 ? 15.328 5.391 12.484 1 94.69 139 PRO B C 1
ATOM 3037 O O . PRO B 1 139 ? 16.547 5.281 12.609 1 94.69 139 PRO B O 1
ATOM 3040 N N . GLY B 1 140 ? 14.789 6.172 11.594 1 92.69 140 GLY B N 1
ATOM 3041 C CA . GLY B 1 140 ? 15.609 6.969 10.688 1 92.69 140 GLY B CA 1
ATOM 3042 C C . GLY B 1 140 ? 16.453 8 11.406 1 92.69 140 GLY B C 1
ATOM 3043 O O . GLY B 1 140 ? 17.609 8.211 11.055 1 92.69 140 GLY B O 1
ATOM 3044 N N . VAL B 1 141 ? 15.891 8.68 12.367 1 91.44 141 VAL B N 1
ATOM 3045 C CA . VAL B 1 141 ? 16.625 9.656 13.164 1 91.44 141 VAL B CA 1
ATOM 3046 C C . VAL B 1 141 ? 17.656 8.938 14.039 1 91.44 141 VAL B C 1
ATOM 3048 O O . VAL B 1 141 ? 18.812 9.383 14.141 1 91.44 141 VAL B O 1
ATOM 3051 N N . GLN B 1 142 ? 17.266 7.793 14.586 1 92.31 142 GLN B N 1
ATOM 3052 C CA . GLN B 1 142 ? 18.141 7.031 15.461 1 92.31 142 GLN B CA 1
ATOM 3053 C C . GLN B 1 142 ? 19.359 6.492 14.703 1 92.31 142 GLN B C 1
ATOM 3055 O O . GLN B 1 142 ? 20.438 6.363 15.266 1 92.31 142 GLN B O 1
ATOM 3060 N N . ALA B 1 143 ? 19.203 6.191 13.461 1 91.69 143 ALA B N 1
ATOM 3061 C CA . ALA B 1 143 ? 20.25 5.582 12.656 1 91.69 143 ALA B CA 1
ATOM 3062 C C . ALA B 1 143 ? 21.156 6.648 12.039 1 91.69 143 ALA B C 1
ATOM 3064 O O . ALA B 1 143 ? 22.219 6.328 11.492 1 91.69 143 ALA B O 1
ATOM 3065 N N . ALA B 1 144 ? 20.734 7.902 12.109 1 89.56 144 ALA B N 1
ATOM 3066 C CA . ALA B 1 144 ? 21.5 8.984 11.5 1 89.56 144 ALA B CA 1
ATOM 3067 C C . ALA B 1 144 ? 22.828 9.195 12.227 1 89.56 144 ALA B C 1
ATOM 3069 O O . ALA B 1 144 ? 22.953 8.891 13.414 1 89.56 144 ALA B O 1
ATOM 3070 N N . GLN B 1 145 ? 23.875 9.641 11.484 1 89.44 145 GLN B N 1
ATOM 3071 C CA . GLN B 1 145 ? 25.188 9.891 12.07 1 89.44 145 GLN B CA 1
ATOM 3072 C C . GLN B 1 145 ? 25.094 10.859 13.242 1 89.44 145 GLN B C 1
ATOM 3074 O O . GLN B 1 145 ? 25.672 10.609 14.305 1 89.44 145 GLN B O 1
ATOM 3079 N N . ASP B 1 146 ? 24.406 12 13.102 1 90.25 146 ASP B N 1
ATOM 3080 C CA . ASP B 1 146 ? 24.172 12.969 14.172 1 90.25 146 ASP B CA 1
ATOM 3081 C C . ASP B 1 146 ? 22.781 12.781 14.773 1 90.25 146 ASP B C 1
ATOM 3083 O O . ASP B 1 146 ? 21.984 13.727 14.82 1 90.25 146 ASP B O 1
ATOM 3087 N N . SER B 1 147 ? 22.578 11.633 15.328 1 90.56 147 SER B N 1
ATOM 3088 C CA . SER B 1 147 ? 21.25 11.227 15.805 1 90.56 147 SER B CA 1
ATOM 3089 C C . SER B 1 147 ? 20.734 12.172 16.891 1 90.56 147 SER B C 1
ATOM 3091 O O . SER B 1 147 ? 19.609 12.664 16.797 1 90.56 147 SER B O 1
ATOM 3093 N N . GLU B 1 148 ? 21.562 12.469 17.875 1 92.19 148 GLU B N 1
ATOM 3094 C CA . GLU B 1 148 ? 21.125 13.32 18.984 1 92.19 148 GLU B CA 1
ATOM 3095 C C . GLU B 1 148 ? 20.797 14.727 18.5 1 92.19 148 GLU B C 1
ATOM 3097 O O . GLU B 1 148 ? 19.766 15.289 18.891 1 92.19 148 GLU B O 1
ATOM 3102 N N . GLY B 1 149 ? 21.609 15.273 17.688 1 91.12 149 GLY B N 1
ATOM 3103 C CA . GLY B 1 149 ? 21.375 16.594 17.141 1 91.12 149 GLY B CA 1
ATOM 3104 C C . GLY B 1 149 ? 20.125 16.672 16.297 1 91.12 149 GLY B C 1
ATOM 3105 O O . GLY B 1 149 ? 19.344 17.625 16.406 1 91.12 149 GLY B O 1
ATOM 3106 N N . LEU B 1 150 ? 19.969 15.688 15.516 1 89.69 150 LEU B N 1
ATOM 3107 C CA . LEU B 1 150 ? 18.812 15.633 14.641 1 89.69 150 LEU B CA 1
ATOM 3108 C C . LEU B 1 150 ? 17.531 15.461 15.453 1 89.69 150 LEU B C 1
ATOM 3110 O O . LEU B 1 150 ? 16.516 16.109 15.164 1 89.69 150 LEU B O 1
ATOM 3114 N N . GLN B 1 151 ? 17.594 14.625 16.406 1 92.75 151 GLN B N 1
ATOM 3115 C CA . GLN B 1 151 ? 16.453 14.391 17.281 1 92.75 151 GLN B CA 1
ATOM 3116 C C . GLN B 1 151 ? 16.016 15.68 17.969 1 92.75 151 GLN B C 1
ATOM 3118 O O . GLN B 1 151 ? 14.82 16 18 1 92.75 151 GLN B O 1
ATOM 3123 N N . GLU B 1 152 ? 16.922 16.375 18.516 1 92.69 152 GLU B N 1
ATOM 3124 C CA . GLU B 1 152 ? 16.641 17.625 19.219 1 92.69 152 GLU B CA 1
ATOM 3125 C C . GLU B 1 152 ? 16.078 18.672 18.266 1 92.69 152 GLU B C 1
ATOM 3127 O O . GLU B 1 152 ? 15.102 19.359 18.594 1 92.69 152 GLU B O 1
ATOM 3132 N N . LYS B 1 153 ? 16.688 18.766 17.156 1 89.75 153 LYS B N 1
ATOM 3133 C CA . LYS B 1 153 ? 16.25 19.75 16.172 1 89.75 153 LYS B CA 1
ATOM 3134 C C . LYS B 1 153 ? 14.82 19.469 15.703 1 89.75 153 LYS B C 1
ATOM 3136 O O . LYS B 1 153 ? 13.961 20.344 15.773 1 89.75 153 LYS B O 1
ATOM 3141 N N . LEU B 1 154 ? 14.594 18.297 15.273 1 90.5 154 LEU B N 1
ATOM 3142 C CA . LEU B 1 154 ? 13.273 17.938 14.773 1 90.5 154 LEU B CA 1
ATOM 3143 C C . LEU B 1 154 ? 12.227 18.016 15.883 1 90.5 154 LEU B C 1
ATOM 3145 O O . LEU B 1 154 ? 11.133 18.547 15.68 1 90.5 154 LEU B O 1
ATOM 3149 N N . GLY B 1 155 ? 12.609 17.5 17.016 1 91.5 155 GLY B N 1
ATOM 3150 C CA . GLY B 1 155 ? 11.695 17.547 18.141 1 91.5 155 GLY B CA 1
ATOM 3151 C C . GLY B 1 155 ? 11.281 18.953 18.516 1 91.5 155 GLY B C 1
ATOM 3152 O O . GLY B 1 155 ? 10.094 19.219 18.75 1 91.5 155 GLY B O 1
ATOM 3153 N N . SER B 1 156 ? 12.219 19.828 18.516 1 92.25 156 SER B N 1
ATOM 3154 C CA . SER B 1 156 ? 11.953 21.219 18.891 1 92.25 156 SER B CA 1
ATOM 3155 C C . SER B 1 156 ? 11.086 21.906 17.844 1 92.25 156 SER B C 1
ATOM 3157 O O . SER B 1 156 ? 10.133 22.609 18.172 1 92.25 156 SER B O 1
ATOM 3159 N N . LEU B 1 157 ? 11.422 21.703 16.594 1 91.31 157 LEU B N 1
ATOM 3160 C CA . LEU B 1 157 ? 10.695 22.344 15.516 1 91.31 157 LEU B CA 1
ATOM 3161 C C . LEU B 1 157 ? 9.258 21.844 15.438 1 91.31 157 LEU B C 1
ATOM 3163 O O . LEU B 1 157 ? 8.328 22.641 15.266 1 91.31 157 LEU B O 1
ATOM 3167 N N . ILE B 1 158 ? 9.094 20.578 15.656 1 91.69 158 ILE B N 1
ATOM 3168 C CA . ILE B 1 158 ? 7.762 19.984 15.602 1 91.69 158 ILE B CA 1
ATOM 3169 C C . ILE B 1 158 ? 6.941 20.453 16.797 1 91.69 158 ILE B C 1
ATOM 3171 O O . ILE B 1 158 ? 5.766 20.797 16.656 1 91.69 158 ILE B O 1
ATOM 3175 N N . ALA B 1 159 ? 7.559 20.5 17.938 1 92.38 159 ALA B N 1
ATOM 3176 C CA . ALA B 1 159 ? 6.875 20.984 19.141 1 92.38 159 ALA B CA 1
ATOM 3177 C C . ALA B 1 159 ? 6.418 22.422 18.969 1 92.38 159 ALA B C 1
ATOM 3179 O O . ALA B 1 159 ? 5.289 22.766 19.328 1 92.38 159 ALA B O 1
ATOM 3180 N N . GLU B 1 160 ? 7.27 23.203 18.453 1 92.62 160 GLU B N 1
ATOM 3181 C CA . GLU B 1 160 ? 6.922 24.594 18.219 1 92.62 160 GLU B CA 1
ATOM 3182 C C . GLU B 1 160 ? 5.781 24.719 17.219 1 92.62 160 GLU B C 1
ATOM 3184 O O . GLU B 1 160 ? 4.855 25.516 17.422 1 92.62 160 GLU B O 1
ATOM 3189 N N . THR B 1 161 ? 5.863 24 16.172 1 92 161 THR B N 1
ATOM 3190 C CA . THR B 1 161 ? 4.812 24.031 15.156 1 92 161 THR B CA 1
ATOM 3191 C C . THR B 1 161 ? 3.473 23.609 15.758 1 92 161 THR B C 1
ATOM 3193 O O . THR B 1 161 ? 2.453 24.266 15.531 1 92 161 THR B O 1
ATOM 3196 N N . ASN B 1 162 ? 3.496 22.547 16.562 1 93.31 162 ASN B N 1
ATOM 3197 C CA . ASN B 1 162 ? 2.266 22.047 17.188 1 93.31 162 ASN B CA 1
ATOM 3198 C C . ASN B 1 162 ? 1.703 23.062 18.188 1 93.31 162 ASN B C 1
ATOM 3200 O O . ASN B 1 162 ? 0.486 23.172 18.328 1 93.31 162 ASN B O 1
ATOM 3204 N N . ARG B 1 163 ? 2.58 23.75 18.844 1 92.56 163 ARG B N 1
ATOM 3205 C CA . ARG B 1 163 ? 2.133 24.797 19.734 1 92.56 163 ARG B CA 1
ATOM 3206 C C . ARG B 1 163 ? 1.421 25.906 18.969 1 92.56 163 ARG B C 1
ATOM 3208 O O . ARG B 1 163 ? 0.347 26.359 19.359 1 92.56 163 ARG B O 1
ATOM 3215 N N . GLN B 1 164 ? 2.006 26.359 17.891 1 90.75 164 GLN B N 1
ATOM 3216 C CA . GLN B 1 164 ? 1.412 27.406 17.078 1 90.75 164 GLN B CA 1
ATOM 3217 C C . GLN B 1 164 ? 0.103 26.938 16.453 1 90.75 164 GLN B C 1
ATOM 3219 O O . GLN B 1 164 ? -0.84 27.734 16.312 1 90.75 164 GLN B O 1
ATOM 3224 N N . LEU B 1 165 ? 0.116 25.688 16.047 1 90.81 165 LEU B N 1
ATOM 3225 C CA . LEU B 1 165 ? -1.096 25.109 15.477 1 90.81 165 LEU B CA 1
ATOM 3226 C C . LEU B 1 165 ? -2.262 25.219 16.453 1 90.81 165 LEU B C 1
ATOM 3228 O O . LEU B 1 165 ? -3.387 25.531 16.047 1 90.81 165 LEU B O 1
ATOM 3232 N N . HIS B 1 166 ? -2.023 24.969 17.719 1 89.62 166 HIS B N 1
ATOM 3233 C CA . HIS B 1 166 ? -3.039 25.109 18.75 1 89.62 166 HIS B CA 1
ATOM 3234 C C . HIS B 1 166 ? -3.613 26.516 18.781 1 89.62 166 HIS B C 1
ATOM 3236 O O . HIS B 1 166 ? -4.828 26.688 18.891 1 89.62 166 HIS B O 1
ATOM 3242 N N . HIS B 1 167 ? -2.795 27.438 18.594 1 87.81 167 HIS B N 1
ATOM 3243 C CA . HIS B 1 167 ? -3.229 28.844 18.609 1 87.81 167 HIS B CA 1
ATOM 3244 C C . HIS B 1 167 ? -4.027 29.172 17.359 1 87.81 167 HIS B C 1
ATOM 3246 O O . HIS B 1 167 ? -5.047 29.859 17.438 1 87.81 167 HIS B O 1
ATOM 3252 N N . ILE B 1 168 ? -3.547 28.672 16.266 1 87.06 168 ILE B N 1
ATOM 3253 C CA . ILE B 1 168 ? -4.176 28.969 14.984 1 87.06 168 ILE B CA 1
ATOM 3254 C C . ILE B 1 168 ? -5.594 28.391 14.969 1 87.06 168 ILE B C 1
ATOM 3256 O O . ILE B 1 168 ? -6.52 29.047 14.469 1 87.06 168 ILE B O 1
ATOM 3260 N N . VAL B 1 169 ? -5.773 27.25 15.547 1 88.19 169 VAL B N 1
ATOM 3261 C CA . VAL B 1 169 ? -7.047 26.547 15.438 1 88.19 169 VAL B CA 1
ATOM 3262 C C . VAL B 1 169 ? -7.98 27 16.562 1 88.19 169 VAL B C 1
ATOM 3264 O O . VAL B 1 169 ? -9.172 27.219 16.328 1 88.19 169 VAL B O 1
ATOM 3267 N N . LEU B 1 170 ? -7.527 27.109 17.797 1 82.5 170 LEU B N 1
ATOM 3268 C CA . LEU B 1 170 ? -8.406 27.219 18.953 1 82.5 170 LEU B CA 1
ATOM 3269 C C . LEU B 1 170 ? -8.508 28.656 19.422 1 82.5 170 LEU B C 1
ATOM 3271 O O . LEU B 1 170 ? -9.406 29 20.203 1 82.5 170 LEU B O 1
ATOM 3275 N N . ASP B 1 171 ? -7.543 29.438 19 1 73.69 171 ASP B N 1
ATOM 3276 C CA . ASP B 1 171 ? -7.594 30.797 19.547 1 73.69 171 ASP B CA 1
ATOM 3277 C C . ASP B 1 171 ? -8.883 31.5 19.141 1 73.69 171 ASP B C 1
ATOM 3279 O O . ASP B 1 171 ? -9.25 31.5 17.953 1 73.69 171 ASP B O 1
ATOM 3283 N N . ASN B 1 172 ? -9.75 31.859 20.125 1 58.16 172 ASN B N 1
ATOM 3284 C CA . ASN B 1 172 ? -11.062 32.5 20.094 1 58.16 172 ASN B CA 1
ATOM 3285 C C . ASN B 1 172 ? -11.062 33.75 19.219 1 58.16 172 ASN B C 1
ATOM 3287 O O . ASN B 1 172 ? -12.039 34.031 18.531 1 58.16 172 ASN B O 1
ATOM 3291 N N . ASP B 1 173 ? -10.141 34.594 19.344 1 51.97 173 ASP B N 1
ATOM 3292 C CA . ASP B 1 173 ? -10.172 35.875 18.688 1 51.97 173 ASP B CA 1
ATOM 3293 C C . ASP B 1 173 ? -9.703 35.781 17.234 1 51.97 173 ASP B C 1
ATOM 3295 O O . ASP B 1 173 ? -10.148 36.562 16.375 1 51.97 173 ASP B O 1
ATOM 3299 N N . LEU B 1 174 ? -8.945 34.812 16.891 1 54 174 LEU B N 1
ATOM 3300 C CA . LEU B 1 174 ? -8.281 34.781 15.586 1 54 174 LEU B CA 1
ATOM 3301 C C . LEU B 1 174 ? -8.43 33.375 14.953 1 54 174 LEU B C 1
ATOM 3303 O O . LEU B 1 174 ? -8.086 33.188 13.789 1 54 174 LEU B O 1
ATOM 3307 N N . GLY B 1 175 ? -9.18 32.594 15.688 1 62.31 175 GLY B N 1
ATOM 3308 C CA . GLY B 1 175 ? -9.125 31.219 15.234 1 62.31 175 GLY B CA 1
ATOM 3309 C C . GLY B 1 175 ? -10.195 30.891 14.203 1 62.31 175 GLY B C 1
ATOM 3310 O O . GLY B 1 175 ? -10.969 31.766 13.805 1 62.31 175 GLY B O 1
ATOM 3311 N N . THR B 1 176 ? -10.141 29.766 13.609 1 67.06 176 THR B N 1
ATOM 3312 C CA . THR B 1 176 ? -10.977 29.234 12.531 1 67.06 176 THR B CA 1
ATOM 3313 C C . THR B 1 176 ? -12.453 29.375 12.875 1 67.06 176 THR B C 1
ATOM 3315 O O . THR B 1 176 ? -13.281 29.625 11.992 1 67.06 176 THR B O 1
ATOM 3318 N N . ARG B 1 177 ? -12.852 29.484 14.172 1 70.06 177 ARG B N 1
ATOM 3319 C CA . ARG B 1 177 ? -14.25 29.531 14.594 1 70.06 177 ARG B CA 1
ATOM 3320 C C . ARG B 1 177 ? -14.852 30.906 14.344 1 70.06 177 ARG B C 1
ATOM 3322 O O . ARG B 1 177 ? -16.047 31.016 14.031 1 70.06 177 ARG B O 1
ATOM 3329 N N . ARG B 1 178 ? -14.062 31.828 14.492 1 72.44 178 ARG B N 1
ATOM 3330 C CA . ARG B 1 178 ? -14.555 33.188 14.25 1 72.44 178 ARG B CA 1
ATOM 3331 C C . ARG B 1 178 ? -14.742 33.438 12.758 1 72.44 178 ARG B C 1
ATOM 3333 O O . ARG B 1 178 ? -15.68 34.125 12.352 1 72.44 178 ARG B O 1
ATOM 3340 N N . LEU B 1 179 ? -13.938 32.812 12.078 1 75.62 179 LEU B N 1
ATOM 3341 C CA . LEU B 1 179 ? -13.961 33.031 10.633 1 75.62 179 LEU B CA 1
ATOM 3342 C C . LEU B 1 179 ? -15.188 32.406 10.008 1 75.62 179 LEU B C 1
ATOM 3344 O O . LEU B 1 179 ? -15.719 32.875 9.008 1 75.62 179 LEU B O 1
ATOM 3348 N N . ASN B 1 180 ? -15.586 31.25 10.539 1 80.06 180 ASN B N 1
ATOM 3349 C CA . ASN B 1 180 ? -16.75 30.516 10.047 1 80.06 180 ASN B CA 1
ATOM 3350 C C . ASN B 1 180 ? -17.5 29.828 11.18 1 80.06 180 ASN B C 1
ATOM 3352 O O . ASN B 1 180 ? -17.188 28.688 11.555 1 80.06 180 ASN B O 1
ATOM 3356 N N . PRO B 1 181 ? -18.531 30.531 11.688 1 80.5 181 PRO B N 1
ATOM 3357 C CA . PRO B 1 181 ? -19.281 30 12.828 1 80.5 181 PRO B CA 1
ATOM 3358 C C . PRO B 1 181 ? -20.109 28.766 12.469 1 80.5 181 PRO B C 1
ATOM 3360 O O . PRO B 1 181 ? -20.594 28.062 13.359 1 80.5 181 PRO B O 1
ATOM 3363 N N . PHE B 1 182 ? -20.219 28.453 11.211 1 82.56 182 PHE B N 1
ATOM 3364 C CA . PHE B 1 182 ? -21.031 27.328 10.789 1 82.56 182 PHE B CA 1
ATOM 3365 C C . PHE B 1 182 ? -20.188 26.062 10.656 1 82.56 182 PHE B C 1
ATOM 3367 O O . PHE B 1 182 ? -20.719 24.969 10.445 1 82.56 182 PHE B O 1
ATOM 3374 N N . LEU B 1 183 ? -18.906 26.266 10.82 1 86.38 183 LEU B N 1
ATOM 3375 C CA . LEU B 1 183 ? -17.984 25.141 10.68 1 86.38 183 LEU B CA 1
ATOM 3376 C C . LEU B 1 183 ? -17.609 24.578 12.039 1 86.38 183 LEU B C 1
ATOM 3378 O O . LEU B 1 183 ? -17.266 25.312 12.961 1 86.38 183 LEU B O 1
ATOM 3382 N N . ARG B 1 184 ? -17.844 23.281 12.172 1 89.19 184 ARG B N 1
ATOM 3383 C CA . ARG B 1 184 ? -17.312 22.609 13.352 1 89.19 184 ARG B CA 1
ATOM 3384 C C . ARG B 1 184 ? -15.836 22.297 13.188 1 89.19 184 ARG B C 1
ATOM 3386 O O . ARG B 1 184 ? -15.43 21.641 12.219 1 89.19 184 ARG B O 1
ATOM 3393 N N . VAL B 1 185 ? -15.023 22.828 14.133 1 90.25 185 VAL B N 1
ATOM 3394 C CA . VAL B 1 185 ? -13.578 22.672 14.008 1 90.25 185 VAL B CA 1
ATOM 3395 C C . VAL B 1 185 ? -13.031 21.938 15.219 1 90.25 185 VAL B C 1
ATOM 3397 O O . VAL B 1 185 ? -13.383 22.25 16.359 1 90.25 185 VAL B O 1
ATOM 3400 N N . LYS B 1 186 ? -12.18 20.938 14.93 1 91.38 186 LYS B N 1
ATOM 3401 C CA . LYS B 1 186 ? -11.539 20.172 16 1 91.38 186 LYS B CA 1
ATOM 3402 C C . LYS B 1 186 ? -10.055 19.984 15.727 1 91.38 186 LYS B C 1
ATOM 3404 O O . LYS B 1 186 ? -9.648 19.719 14.586 1 91.38 186 LYS B O 1
ATOM 3409 N N . LEU B 1 187 ? -9.289 20.188 16.781 1 93.19 187 LEU B N 1
ATOM 3410 C CA . LEU B 1 187 ? -7.871 19.875 16.734 1 93.19 187 LEU B CA 1
ATOM 3411 C C . LEU B 1 187 ? -7.594 18.547 17.453 1 93.19 187 LEU B C 1
ATOM 3413 O O . LEU B 1 187 ? -8.023 18.359 18.594 1 93.19 187 LEU B O 1
ATOM 3417 N N . ILE B 1 188 ? -6.953 17.625 16.766 1 94.44 188 ILE B N 1
ATOM 3418 C CA . ILE B 1 188 ? -6.617 16.344 17.359 1 94.44 188 ILE B CA 1
ATOM 3419 C C . ILE B 1 188 ? -5.098 16.188 17.422 1 94.44 188 ILE B C 1
ATOM 3421 O O . ILE B 1 188 ? -4.406 16.328 16.422 1 94.44 188 ILE B O 1
ATOM 3425 N N . ASP B 1 189 ? -4.598 15.906 18.578 1 92.81 189 ASP B N 1
ATOM 3426 C CA . ASP B 1 189 ? -3.18 15.633 18.781 1 92.81 189 ASP B CA 1
ATOM 3427 C C . ASP B 1 189 ? -2.844 14.18 18.469 1 92.81 189 ASP B C 1
ATOM 3429 O O . ASP B 1 189 ? -3.086 13.289 19.281 1 92.81 189 ASP B O 1
ATOM 3433 N N . ILE B 1 190 ? -2.158 13.961 17.375 1 92.75 190 ILE B N 1
ATOM 3434 C CA . ILE B 1 190 ? -1.919 12.586 16.938 1 92.75 190 ILE B CA 1
ATOM 3435 C C . ILE B 1 190 ? -0.686 12.031 17.656 1 92.75 190 ILE B C 1
ATOM 3437 O O . ILE B 1 190 ? -0.452 10.82 17.641 1 92.75 190 ILE B O 1
ATOM 3441 N N . ASN B 1 191 ? 0.104 12.906 18.25 1 92.88 191 ASN B N 1
ATOM 3442 C CA . ASN B 1 191 ? 1.313 12.43 18.906 1 92.88 191 ASN B CA 1
ATOM 3443 C C . ASN B 1 191 ? 0.984 11.594 20.141 1 92.88 191 ASN B C 1
ATOM 3445 O O . ASN B 1 191 ? 1.567 10.531 20.344 1 92.88 191 ASN B O 1
ATOM 3449 N N . THR B 1 192 ? 0.056 12.062 20.875 1 92.75 192 THR B N 1
ATOM 3450 C CA . THR B 1 192 ? -0.362 11.305 22.047 1 92.75 192 THR B CA 1
ATOM 3451 C C . THR B 1 192 ? -0.939 9.953 21.641 1 92.75 192 THR B C 1
ATOM 3453 O O . THR B 1 192 ? -0.651 8.938 22.281 1 92.75 192 THR B O 1
ATOM 3456 N N . ILE B 1 193 ? -1.637 9.93 20.594 1 94.5 193 ILE B N 1
ATOM 3457 C CA . ILE B 1 193 ? -2.268 8.711 20.094 1 94.5 193 ILE B CA 1
ATOM 3458 C C . ILE B 1 193 ? -1.2 7.746 19.594 1 94.5 193 ILE B C 1
ATOM 3460 O O . ILE B 1 193 ? -1.214 6.559 19.922 1 94.5 193 ILE B O 1
ATOM 3464 N N . ALA B 1 194 ? -0.321 8.266 18.781 1 93.88 194 ALA B N 1
ATOM 3465 C CA . ALA B 1 194 ? 0.743 7.445 18.219 1 93.88 194 ALA B CA 1
ATOM 3466 C C . ALA B 1 194 ? 1.633 6.855 19.297 1 93.88 194 ALA B C 1
ATOM 3468 O O . ALA B 1 194 ? 2.006 5.684 19.234 1 93.88 194 ALA B O 1
ATOM 3469 N N . LEU B 1 195 ? 1.964 7.656 20.328 1 92.75 195 LEU B N 1
ATOM 3470 C CA . LEU B 1 195 ? 2.795 7.18 21.422 1 92.75 195 LEU B CA 1
ATOM 3471 C C . LEU B 1 195 ? 2.121 6.023 22.156 1 92.75 195 LEU B C 1
ATOM 3473 O O . LEU B 1 195 ? 2.76 5.012 22.453 1 92.75 195 LEU B O 1
ATOM 3477 N N . ALA B 1 196 ? 0.878 6.176 22.359 1 94.75 196 ALA B N 1
ATOM 3478 C CA . ALA B 1 196 ? 0.126 5.121 23.031 1 94.75 196 ALA B CA 1
ATOM 3479 C C . ALA B 1 196 ? 0.084 3.854 22.188 1 94.75 196 ALA B C 1
ATOM 3481 O O . ALA B 1 196 ? 0.231 2.744 22.703 1 94.75 196 ALA B O 1
ATOM 3482 N N . ALA B 1 197 ? -0.029 4.043 20.922 1 94.62 197 ALA B N 1
ATOM 3483 C CA . ALA B 1 197 ? -0.125 2.918 20 1 94.62 197 ALA B CA 1
ATOM 3484 C C . ALA B 1 197 ? 1.206 2.18 19.891 1 94.62 197 ALA B C 1
ATOM 3486 O O . ALA B 1 197 ? 1.234 0.967 19.672 1 94.62 197 ALA B O 1
ATOM 3487 N N . MET B 1 198 ? 2.291 2.852 20.125 1 96.25 198 MET B N 1
ATOM 3488 C CA . MET B 1 198 ? 3.613 2.289 19.859 1 96.25 198 MET B CA 1
ATOM 3489 C C . MET B 1 198 ? 4.215 1.714 21.141 1 96.25 198 MET B C 1
ATOM 3491 O O . MET B 1 198 ? 5.242 1.036 21.094 1 96.25 198 MET B O 1
ATOM 3495 N N . GLN B 1 199 ? 3.619 1.952 22.25 1 93.81 199 GLN B N 1
ATOM 3496 C CA . GLN B 1 199 ? 4.203 1.649 23.562 1 93.81 199 GLN B CA 1
ATOM 3497 C C . GLN B 1 199 ? 4.598 0.178 23.656 1 93.81 199 GLN B C 1
ATOM 3499 O O . GLN B 1 199 ? 5.629 -0.155 24.234 1 93.81 199 GLN B O 1
ATOM 3504 N N . SER B 1 200 ? 3.889 -0.765 23.062 1 93.81 200 SER B N 1
ATOM 3505 C CA . SER B 1 200 ? 4.18 -2.189 23.203 1 93.81 200 SER B CA 1
ATOM 3506 C C . SER B 1 200 ? 4.844 -2.738 21.953 1 93.81 200 SER B C 1
ATOM 3508 O O . SER B 1 200 ? 4.996 -3.953 21.797 1 93.81 200 SER B O 1
ATOM 3510 N N . LEU B 1 201 ? 5.289 -1.842 21.078 1 96.62 201 LEU B N 1
ATOM 3511 C CA . LEU B 1 201 ? 5.852 -2.273 19.812 1 96.62 201 LEU B CA 1
ATOM 3512 C C . LEU B 1 201 ? 7.344 -1.954 19.734 1 96.62 201 LEU B C 1
ATOM 3514 O O . LEU B 1 201 ? 7.852 -1.166 20.547 1 96.62 201 LEU B O 1
ATOM 3518 N N . ASN B 1 202 ? 8.039 -2.615 18.906 1 96.62 202 ASN B N 1
ATOM 3519 C CA . ASN B 1 202 ? 9.422 -2.271 18.594 1 96.62 202 ASN B CA 1
ATOM 3520 C C . ASN B 1 202 ? 9.516 -0.933 17.859 1 96.62 202 ASN B C 1
ATOM 3522 O O . ASN B 1 202 ? 9.062 -0.808 16.719 1 96.62 202 ASN B O 1
ATOM 3526 N N . THR B 1 203 ? 10.109 0.074 18.5 1 95.44 203 THR B N 1
ATOM 3527 C CA . THR B 1 203 ? 10.195 1.41 17.922 1 95.44 203 THR B CA 1
ATOM 3528 C C . THR B 1 203 ? 11.617 1.699 17.438 1 95.44 203 THR B C 1
ATOM 3530 O O . THR B 1 203 ? 11.891 2.781 16.922 1 95.44 203 THR B O 1
ATOM 3533 N N . THR B 1 204 ? 12.508 0.807 17.594 1 93.56 204 THR B N 1
ATOM 3534 C CA . THR B 1 204 ? 13.914 1.042 17.281 1 93.56 204 THR B CA 1
ATOM 3535 C C . THR B 1 204 ? 14.242 0.567 15.875 1 93.56 204 THR B C 1
ATOM 3537 O O . THR B 1 204 ? 15.023 1.208 15.164 1 93.56 204 THR B O 1
ATOM 3540 N N . GLU B 1 205 ? 13.602 -0.545 15.5 1 94.62 205 GLU B N 1
ATOM 3541 C CA . GLU B 1 205 ? 13.852 -1.101 14.18 1 94.62 205 GLU B CA 1
ATOM 3542 C C . GLU B 1 205 ? 12.555 -1.276 13.398 1 94.62 205 GLU B C 1
ATOM 3544 O O . GLU B 1 205 ? 11.539 -1.694 13.961 1 94.62 205 GLU B O 1
ATOM 3549 N N . PRO B 1 206 ? 12.641 -0.848 12.109 1 94.94 206 PRO B N 1
ATOM 3550 C CA . PRO B 1 206 ? 11.469 -1.161 11.281 1 94.94 206 PRO B CA 1
ATOM 3551 C C . PRO B 1 206 ? 11.375 -2.646 10.938 1 94.94 206 PRO B C 1
ATOM 3553 O O . PRO B 1 206 ? 12.375 -3.363 10.984 1 94.94 206 PRO B O 1
ATOM 3556 N N . PHE B 1 207 ? 10.219 -3.105 10.594 1 94 207 PHE B N 1
ATOM 3557 C CA . PHE B 1 207 ? 10.023 -4.496 10.195 1 94 207 PHE B CA 1
ATOM 3558 C C . PHE B 1 207 ? 10.688 -4.773 8.859 1 94 207 PHE B C 1
ATOM 3560 O O . PHE B 1 207 ? 10.633 -3.941 7.945 1 94 207 PHE B O 1
ATOM 3567 N N . THR B 1 208 ? 11.273 -5.969 8.75 1 93.5 208 THR B N 1
ATOM 3568 C CA . THR B 1 208 ? 11.711 -6.504 7.469 1 93.5 208 THR B CA 1
ATOM 3569 C C . THR B 1 208 ? 11.523 -8.016 7.422 1 93.5 208 THR B C 1
ATOM 3571 O O . THR B 1 208 ? 11.781 -8.711 8.406 1 93.5 208 THR B O 1
ATOM 3574 N N . HIS B 1 209 ? 11.031 -8.484 6.32 1 92.5 209 HIS B N 1
ATOM 3575 C CA . HIS B 1 209 ? 10.938 -9.938 6.156 1 92.5 209 HIS B CA 1
ATOM 3576 C C . HIS B 1 209 ? 12.234 -10.508 5.598 1 92.5 209 HIS B C 1
ATOM 3578 O O . HIS B 1 209 ? 12.352 -11.719 5.398 1 92.5 209 HIS B O 1
ATOM 3584 N N . HIS B 1 210 ? 13.203 -9.633 5.383 1 92.06 210 HIS B N 1
ATOM 3585 C CA . HIS B 1 210 ? 14.508 -10.055 4.891 1 92.06 210 HIS B CA 1
ATOM 3586 C C . HIS B 1 210 ? 15.406 -10.508 6.031 1 92.06 210 HIS B C 1
ATOM 3588 O O . HIS B 1 210 ? 16.5 -9.969 6.215 1 92.06 210 HIS B O 1
ATOM 3594 N N . THR B 1 211 ? 14.945 -11.391 6.754 1 91.81 211 THR B N 1
ATOM 3595 C CA . THR B 1 211 ? 15.688 -11.961 7.879 1 91.81 211 THR B CA 1
ATOM 3596 C C . THR B 1 211 ? 15.477 -13.469 7.957 1 91.81 211 THR B C 1
ATOM 3598 O O . THR B 1 211 ? 14.383 -13.961 7.691 1 91.81 211 THR B O 1
ATOM 3601 N N . PRO B 1 212 ? 16.484 -14.242 8.258 1 91.19 212 PRO B N 1
ATOM 3602 C CA . PRO B 1 212 ? 16.406 -15.703 8.211 1 91.19 212 PRO B CA 1
ATOM 3603 C C . PRO B 1 212 ? 15.594 -16.281 9.359 1 91.19 212 PRO B C 1
ATOM 3605 O O . PRO B 1 212 ? 15.102 -17.422 9.266 1 91.19 212 PRO B O 1
ATOM 3608 N N . ASP B 1 213 ? 15.422 -15.539 10.414 1 89.88 213 ASP B N 1
ATOM 3609 C CA . ASP B 1 213 ? 14.789 -16.109 11.602 1 89.88 213 ASP B CA 1
ATOM 3610 C C . ASP B 1 213 ? 13.422 -15.477 11.844 1 89.88 213 ASP B C 1
ATOM 3612 O O . ASP B 1 213 ? 12.969 -15.391 12.992 1 89.88 213 ASP B O 1
ATOM 3616 N N . LEU B 1 214 ? 12.875 -15.117 10.758 1 91.75 214 LEU B N 1
ATOM 3617 C CA . LEU B 1 214 ? 11.578 -14.461 10.922 1 91.75 214 LEU B CA 1
ATOM 3618 C C . LEU B 1 214 ? 10.523 -15.461 11.391 1 91.75 214 LEU B C 1
ATOM 3620 O O . LEU B 1 214 ? 10.461 -16.578 10.891 1 91.75 214 LEU B O 1
ATOM 3624 N N . MET B 1 215 ? 9.75 -15.062 12.391 1 90.75 215 MET B N 1
ATOM 3625 C CA . MET B 1 215 ? 8.656 -15.883 12.906 1 90.75 215 MET B CA 1
ATOM 3626 C C . MET B 1 215 ? 7.312 -15.398 12.367 1 90.75 215 MET B C 1
ATOM 3628 O O . MET B 1 215 ? 7.145 -14.211 12.078 1 90.75 215 MET B O 1
ATOM 3632 N N . PRO B 1 216 ? 6.348 -16.359 12.297 1 88.12 216 PRO B N 1
ATOM 3633 C CA . PRO B 1 216 ? 5 -15.938 11.891 1 88.12 216 PRO B CA 1
ATOM 3634 C C . PRO B 1 216 ? 4.422 -14.852 12.797 1 88.12 216 PRO B C 1
ATOM 3636 O O . PRO B 1 216 ? 4.625 -14.883 14.016 1 88.12 216 PRO B O 1
ATOM 3639 N N . GLN B 1 217 ? 3.865 -13.852 12.336 1 88.38 217 GLN B N 1
ATOM 3640 C CA . GLN B 1 217 ? 3.135 -12.781 13.016 1 88.38 217 GLN B CA 1
ATOM 3641 C C . GLN B 1 217 ? 4.09 -11.781 13.656 1 88.38 217 GLN B C 1
ATOM 3643 O O . GLN B 1 217 ? 3.662 -10.906 14.406 1 88.38 217 GLN B O 1
ATOM 3648 N N . ALA B 1 218 ? 5.379 -11.93 13.375 1 91.5 218 ALA B N 1
ATOM 3649 C CA . ALA B 1 218 ? 6.355 -10.992 13.922 1 91.5 218 ALA B CA 1
ATOM 3650 C C . ALA B 1 218 ? 6.051 -9.562 13.484 1 91.5 218 ALA B C 1
ATOM 3652 O O . ALA B 1 218 ? 6.359 -8.609 14.203 1 91.5 218 ALA B O 1
ATOM 3653 N N . ILE B 1 219 ? 5.418 -9.453 12.391 1 91.5 219 ILE B N 1
ATOM 3654 C CA . ILE B 1 219 ? 5.172 -8.156 11.781 1 91.5 219 ILE B CA 1
ATOM 3655 C C . ILE B 1 219 ? 4.266 -7.32 12.68 1 91.5 219 ILE B C 1
ATOM 3657 O O . ILE B 1 219 ? 4.312 -6.09 12.648 1 91.5 219 ILE B O 1
ATOM 3661 N N . TYR B 1 220 ? 3.506 -7.883 13.625 1 93 220 TYR B N 1
ATOM 3662 C CA . TYR B 1 220 ? 2.557 -7.18 14.477 1 93 220 TYR B CA 1
ATOM 3663 C C . TYR B 1 220 ? 3.262 -6.562 15.68 1 93 220 TYR B C 1
ATOM 3665 O O . TYR B 1 220 ? 2.635 -5.879 16.5 1 93 220 TYR B O 1
ATOM 3673 N N . ARG B 1 221 ? 4.559 -6.711 15.68 1 94.19 221 ARG B N 1
ATOM 3674 C CA . ARG B 1 221 ? 5.301 -6.234 16.844 1 94.19 221 ARG B CA 1
ATOM 3675 C C . ARG B 1 221 ? 6.129 -5 16.5 1 94.19 221 ARG B C 1
ATOM 3677 O O . ARG B 1 221 ? 6.883 -4.496 17.328 1 94.19 221 ARG B O 1
ATOM 3684 N N . TYR B 1 222 ? 5.934 -4.484 15.359 1 95.69 222 TYR B N 1
ATOM 3685 C CA . TYR B 1 222 ? 6.773 -3.373 14.922 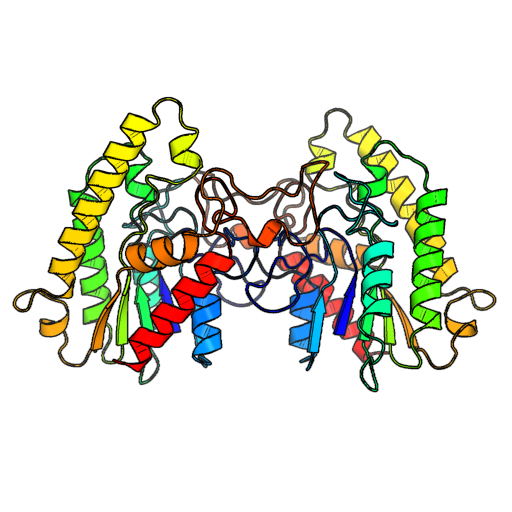1 95.69 222 TYR B CA 1
ATOM 3686 C C . TYR B 1 222 ? 5.949 -2.105 14.742 1 95.69 222 TYR B C 1
ATOM 3688 O O . TYR B 1 222 ? 4.902 -2.129 14.086 1 95.69 222 TYR B O 1
ATOM 3696 N N . ALA B 1 223 ? 6.457 -1.019 15.195 1 97.12 223 ALA B N 1
ATOM 3697 C CA . ALA B 1 223 ? 5.773 0.271 15.133 1 97.12 223 ALA B CA 1
ATOM 3698 C C . ALA B 1 223 ? 5.988 0.941 13.781 1 97.12 223 ALA B C 1
ATOM 3700 O O . ALA B 1 223 ? 5.18 1.77 13.352 1 97.12 223 ALA B O 1
ATOM 3701 N N . TYR B 1 224 ? 7.117 0.582 13.18 1 97.06 224 TYR B N 1
ATOM 3702 C CA . TYR B 1 224 ? 7.484 1.291 11.953 1 97.06 224 TYR B CA 1
ATOM 3703 C C . TYR B 1 224 ? 7.559 0.335 10.773 1 97.06 224 TYR B C 1
ATOM 3705 O O . TYR B 1 224 ? 8.039 -0.794 10.906 1 97.06 224 TYR B O 1
ATOM 3713 N N . HIS B 1 225 ? 7.016 0.794 9.625 1 95.44 225 HIS B N 1
ATOM 3714 C CA . HIS B 1 225 ? 7.113 0.095 8.352 1 95.44 225 HIS B CA 1
ATOM 3715 C C . HIS B 1 225 ? 8.492 0.282 7.723 1 95.44 225 HIS B C 1
ATOM 3717 O O . HIS B 1 225 ? 9.008 -0.625 7.066 1 95.44 225 HIS B O 1
ATOM 3723 N N . ASP B 1 226 ? 8.992 1.426 7.828 1 94.94 226 ASP B N 1
ATOM 3724 C CA . ASP B 1 226 ? 10.336 1.774 7.379 1 94.94 226 ASP B CA 1
ATOM 3725 C C . ASP B 1 226 ? 11 2.752 8.344 1 94.94 226 ASP B C 1
ATOM 3727 O O . ASP B 1 226 ? 10.625 2.83 9.516 1 94.94 226 ASP B O 1
ATOM 3731 N N . LEU B 1 227 ? 11.969 3.443 7.902 1 93.75 227 LEU B N 1
ATOM 3732 C CA . LEU B 1 227 ? 12.766 4.266 8.805 1 93.75 227 LEU B CA 1
ATOM 3733 C C . LEU B 1 227 ? 11.961 5.453 9.32 1 93.75 227 LEU B C 1
ATOM 3735 O O . LEU B 1 227 ? 12.328 6.074 10.32 1 93.75 227 LEU B O 1
ATOM 3739 N N . TRP B 1 228 ? 10.75 5.738 8.656 1 91.5 228 TRP B N 1
ATOM 3740 C CA . TRP B 1 228 ? 10.086 7 8.969 1 91.5 228 TRP B CA 1
ATOM 3741 C C . TRP B 1 228 ? 8.586 6.793 9.18 1 91.5 228 TRP B C 1
ATOM 3743 O O . TRP B 1 228 ? 7.965 7.5 9.977 1 91.5 228 TRP B O 1
ATOM 3753 N N . ASN B 1 229 ? 8.023 5.863 8.5 1 94.75 229 ASN B N 1
ATOM 3754 C CA . ASN B 1 229 ? 6.57 5.738 8.422 1 94.75 229 ASN B CA 1
ATOM 3755 C C . ASN B 1 229 ? 6.047 4.652 9.359 1 94.75 229 ASN B C 1
ATOM 3757 O O . ASN B 1 229 ? 6.59 3.545 9.391 1 94.75 229 ASN B O 1
ATOM 3761 N N . PRO B 1 230 ? 4.996 4.953 10.07 1 96.12 230 PRO B N 1
ATOM 3762 C CA . PRO B 1 230 ? 4.414 3.969 10.984 1 96.12 230 PRO B CA 1
ATOM 3763 C C . PRO B 1 230 ? 3.809 2.77 10.258 1 96.12 230 PRO B C 1
ATOM 3765 O O . PRO B 1 230 ? 3.467 2.867 9.078 1 96.12 230 PRO B O 1
ATOM 3768 N N . SER B 1 231 ? 3.719 1.663 10.977 1 96.25 231 SER B N 1
ATOM 3769 C CA . SER B 1 231 ? 3.045 0.473 10.469 1 96.25 231 SER B CA 1
ATOM 3770 C C . SER B 1 231 ? 1.529 0.644 10.492 1 96.25 231 SER B C 1
ATOM 3772 O O . SER B 1 231 ? 1.013 1.557 11.141 1 96.25 231 SER B O 1
ATOM 3774 N N . THR B 1 232 ? 0.845 -0.25 9.844 1 96.31 232 THR B N 1
ATOM 3775 C CA . THR B 1 232 ? -0.61 -0.193 9.75 1 96.31 232 THR B CA 1
ATOM 3776 C C . THR B 1 232 ? -1.245 -0.356 11.125 1 96.31 232 THR B C 1
ATOM 3778 O O . THR B 1 232 ? -2.334 0.165 11.383 1 96.31 232 THR B O 1
ATOM 3781 N N . ILE B 1 233 ? -0.534 -1.011 12.047 1 95.31 233 ILE B N 1
ATOM 3782 C CA . ILE B 1 233 ? -1.049 -1.179 13.406 1 95.31 233 ILE B CA 1
ATOM 3783 C C . ILE B 1 233 ? -1.185 0.186 14.078 1 95.31 233 ILE B C 1
ATOM 3785 O O . ILE B 1 233 ? -2.205 0.475 14.703 1 95.31 233 ILE B O 1
ATOM 3789 N N . VAL B 1 234 ? -0.207 0.988 13.883 1 96.62 234 VAL B N 1
ATOM 3790 C CA . VAL B 1 234 ? -0.236 2.332 14.453 1 96.62 234 VAL B CA 1
ATOM 3791 C C . VAL B 1 234 ? -1.301 3.17 13.742 1 96.62 234 VAL B C 1
ATOM 3793 O O . VAL B 1 234 ? -2.08 3.869 14.391 1 96.62 234 VAL B O 1
ATOM 3796 N N . HIS B 1 235 ? -1.341 3.064 12.438 1 97.25 235 HIS B N 1
ATOM 3797 C CA . HIS B 1 235 ? -2.359 3.768 11.664 1 97.25 235 HIS B CA 1
ATOM 3798 C C . HIS B 1 235 ? -3.762 3.402 12.133 1 97.25 235 HIS B C 1
ATOM 3800 O O . HIS B 1 235 ? -4.637 4.266 12.227 1 97.25 235 HIS B O 1
ATOM 3806 N N . TYR B 1 236 ? -3.945 2.18 12.414 1 97 236 TYR B N 1
ATOM 3807 C CA . TYR B 1 236 ? -5.246 1.694 12.859 1 97 236 TYR B CA 1
ATOM 3808 C C . TYR B 1 236 ? -5.648 2.355 14.172 1 97 236 TYR B C 1
ATOM 3810 O O . TYR B 1 236 ? -6.789 2.801 14.328 1 97 236 TYR B O 1
ATOM 3818 N N . HIS B 1 237 ? -4.758 2.455 15.07 1 96.88 237 HIS B N 1
ATOM 3819 C CA . HIS B 1 237 ? -5.051 3.068 16.359 1 96.88 237 HIS B CA 1
ATOM 3820 C C . HIS B 1 237 ? -5.285 4.566 16.219 1 96.88 237 HIS B C 1
ATOM 3822 O O . HIS B 1 237 ? -6.145 5.133 16.891 1 96.88 237 HIS B O 1
ATOM 3828 N N . ILE B 1 238 ? -4.539 5.199 15.398 1 96.88 238 ILE B N 1
ATOM 3829 C CA . ILE B 1 238 ? -4.77 6.609 15.109 1 96.88 238 ILE B CA 1
ATOM 3830 C C . ILE B 1 238 ? -6.184 6.797 14.57 1 96.88 238 ILE B C 1
ATOM 3832 O O . ILE B 1 238 ? -6.918 7.676 15.031 1 96.88 238 ILE B O 1
ATOM 3836 N N . ALA B 1 239 ? -6.531 5.957 13.625 1 97.88 239 ALA B N 1
ATOM 3837 C CA . ALA B 1 239 ? -7.855 6.043 13.016 1 97.88 239 ALA B CA 1
ATOM 3838 C C . ALA B 1 239 ? -8.953 5.84 14.055 1 97.88 239 ALA B C 1
ATOM 3840 O O . ALA B 1 239 ? -9.938 6.586 14.086 1 97.88 239 ALA B O 1
ATOM 3841 N N . LYS B 1 240 ? -8.789 4.844 14.914 1 97.44 240 LYS B N 1
ATOM 3842 C CA . LYS B 1 240 ? -9.773 4.566 15.953 1 97.44 240 LYS B CA 1
ATOM 3843 C C . LYS B 1 240 ? -9.969 5.773 16.859 1 97.44 240 LYS B C 1
ATOM 3845 O O . LYS B 1 240 ? -11.102 6.113 17.219 1 97.44 240 LYS B O 1
ATOM 3850 N N . GLU B 1 241 ? -8.906 6.352 17.219 1 97.19 241 GLU B N 1
ATOM 3851 C CA . GLU B 1 241 ? -8.984 7.504 18.109 1 97.19 241 GLU B CA 1
ATOM 3852 C C . GLU B 1 241 ? -9.602 8.711 17.406 1 97.19 241 GLU B C 1
ATOM 3854 O O . GLU B 1 241 ? -10.367 9.461 18.016 1 97.19 241 GLU B O 1
ATOM 3859 N N . ILE B 1 242 ? -9.266 8.945 16.141 1 96.94 242 ILE B N 1
ATOM 3860 C CA . ILE B 1 242 ? -9.883 10.023 15.375 1 96.94 242 ILE B CA 1
ATOM 3861 C C . ILE B 1 242 ? -11.398 9.828 15.328 1 96.94 242 ILE B C 1
ATOM 3863 O O . ILE B 1 242 ? -12.156 10.758 15.602 1 96.94 242 ILE B O 1
ATOM 3867 N N . VAL B 1 243 ? -11.828 8.609 15.055 1 97.75 243 VAL B N 1
ATOM 3868 C CA . VAL B 1 243 ? -13.25 8.305 14.938 1 97.75 243 VAL B CA 1
ATOM 3869 C C . VAL B 1 243 ? -13.93 8.508 16.297 1 97.75 243 VAL B C 1
ATOM 3871 O O . VAL B 1 243 ? -15.016 9.078 16.375 1 97.75 243 VAL B O 1
ATOM 3874 N N . ARG B 1 244 ? -13.281 8.055 17.344 1 97 244 ARG B N 1
ATOM 3875 C CA . ARG B 1 244 ? -13.828 8.227 18.688 1 97 244 ARG B CA 1
ATOM 3876 C C . ARG B 1 244 ? -14.031 9.703 19.016 1 97 244 ARG B C 1
ATOM 3878 O O . ARG B 1 244 ? -15.086 10.086 19.516 1 97 244 ARG B O 1
ATOM 3885 N N . GLN B 1 245 ? -13.117 10.508 18.688 1 94.88 245 GLN B N 1
ATOM 3886 C CA . GLN B 1 245 ? -13.195 11.93 18.984 1 94.88 245 GLN B CA 1
ATOM 3887 C C . GLN B 1 245 ? -14.25 12.617 18.109 1 94.88 245 GLN B C 1
ATOM 3889 O O . GLN B 1 245 ? -14.898 13.57 18.547 1 94.88 245 GLN B O 1
ATOM 3894 N N . LEU B 1 246 ? -14.406 12.172 16.922 1 94.19 246 LEU B N 1
ATOM 3895 C CA . LEU B 1 246 ? -15.414 12.727 16.031 1 94.19 246 LEU B CA 1
ATOM 3896 C C . LEU B 1 246 ? -16.828 12.391 16.516 1 94.19 246 LEU B C 1
ATOM 3898 O O . LEU B 1 246 ? -17.75 13.195 16.359 1 94.19 246 LEU B O 1
ATOM 3902 N N . GLN B 1 247 ? -16.969 11.258 17.141 1 91.56 247 GLN B N 1
ATOM 3903 C CA . GLN B 1 247 ? -18.266 10.828 17.625 1 91.56 247 GLN B CA 1
ATOM 3904 C C . GLN B 1 247 ? -18.641 11.555 18.906 1 91.56 247 GLN B C 1
ATOM 3906 O O . GLN B 1 247 ? -19.828 11.648 19.25 1 91.56 247 GLN B O 1
ATOM 3911 N N . GLN B 1 248 ? -17.641 12.039 19.641 1 86.06 248 GLN B N 1
ATOM 3912 C CA . GLN B 1 248 ? -17.891 12.789 20.859 1 86.06 248 GLN B CA 1
ATOM 3913 C C . GLN B 1 248 ? -18.062 14.281 20.578 1 86.06 248 GLN B C 1
ATOM 3915 O O . GLN B 1 248 ? -18.359 15.062 21.484 1 86.06 248 GLN B O 1
ATOM 3920 N N . PHE B 1 249 ? -17.969 14.531 19.312 1 75.56 249 PHE B N 1
ATOM 3921 C CA . PHE B 1 249 ? -18 15.93 18.875 1 75.56 249 PHE B CA 1
ATOM 3922 C C . PHE B 1 249 ? -19.438 16.375 18.625 1 75.56 249 PHE B C 1
ATOM 3924 O O . PHE B 1 249 ? -20.219 15.648 18.031 1 75.56 249 PHE B O 1
#

Sequence (498 aa):
MVVFGDSLSDDGVEAEGESHGFLRNCNGKVWPEYVANMLECERYLNYAYSGAKSGIGNFYFDSFSGVQWQINQFLTNNKFLSDDPLVILQTGGTIDFFGGDSNVTEVIENIQQTIQNVTQTLSSGTLVVLSLLDVSNSPGVQAAQDSEGLQEKLGSLIAETNRQLHHIVLDNDLGTRRLNPFLRVKLIDINTIALAAMQSLNTTEPFTHHTPDLMPQAIYRYAYHDLWNPSTIVHYHIAKEIVRQLQQFMVVFGDSLSDDGVEAEGESHGFLRNCNGKVWPEYVANMLECERYLNYAYSGAKSGIGNFYFDSFSGVQWQINQFLTNNKFLSDDPLVILQTGGTIDFFGGDSNVTEVIENIQQTIQNVTQTLSSGTLVVLSLLDVSNSPGVQAAQDSEGLQEKLGSLIAETNRQLHHIVLDNDLGTRRLNPFLRVKLIDINTIALAAMQSLNTTEPFTHHTPDLMPQAIYRYAYHDLWNPSTIVHYHIAKEIVRQLQQF

Foldseek 3Di:
DEEEEEQQQAQDDDPDDDAAEHDNQAPDGFQQVLLCVVVVPPDYHYLYYYQAALAAQGVVGGHHRHRLRSLVVCLVPPLDDPPADEYEYARHHLSVQVSVNLPLPVSLVSSLVSLLSVLQSDQAYEYEYEADAQQLLFLLLVPDPPNVVSSVSSNVSSVVSRVSVCCQDVPPVRHSCVNHVRYHYYYDYLHVQLCVQLVQAARNAADDPPDPPDDPPNNVRHQHNHRGYGYVSSSNSSNVVVNVVVVVD/DEEEEEQQQAQDDDPDDDAAEHDNQAPDGFQQVLLCVVVVPPDYHYLYYYQAALAAQGVVGGHHRHRNRSLVVCVVPPLDDPPADEYEYARHHLSVQVSVPLPLPVSLVSSLVSLLSVLQSDQAYEYEYEADAQQLLFLLLVPDPPNVVSSVSSNVSSVVSRVSVCCQDPPPPRHSCVNHVRYHYYYDYLHVQLCVQCVQAARNAADDPPDPPDDPPNNVRHQHNHRGYGYVSSSNSSNVVVNVVVVVD

Organism: Caenorhabditis japonica (NCBI:txid281687)

Secondary structure (DSSP, 8-state):
-EEE-STTT-B-B-SSS----S-B-SSB--HHHHHHHHTT-S--EE---TTB-SSS-BSS-SSS-SHHHHHHHHHHH-----SS-EEEEE---GGGGTTT---HHHHHHHHHHHHHHHHHH-SSEEEEEEPPP--TTSHHHHHSTTHHHHHHHHHHHHHHHHHHHHHHHH-TTTSHHHH-TTEEEEEE-HHHHHHHHHTTSB-SS---S--TTPPTTGGGGBSBSSSSSBPHHHHHHHHHHHHHHHHT-/-EEE-STTT-B-B-SSS----S-B-SSB--HHHHHHHHTT-S--EE---TTB-SSS-BSS-SSS-SHHHHHHHHHHH-----SS-EEEEE---TGGGTSS---HHHHHHHHHHHHHHHHHH-SSEEEEEEPPP--TTSHHHHHSTT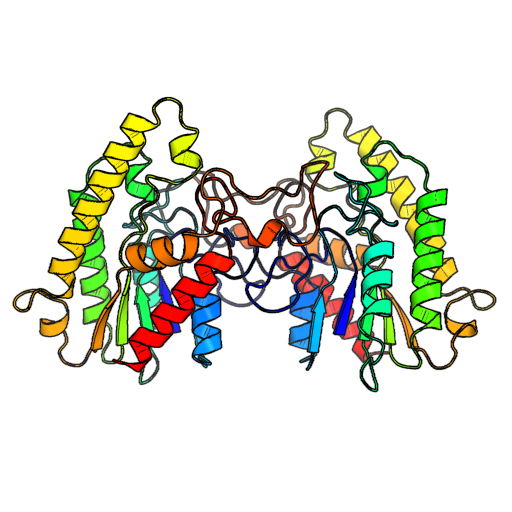HHHHHHHHHHHHHHHHHHHHHHHH-TTTSHHHH-TTEEEEEE-HHHHHHHHHTTSB-SS---S--TTPPTTGGGGBSBSSSSSBPHHHHHHHHHHHHHHHHT-

pLDDT: mean 89.15, std 9.15, range [51.97, 97.88]